Protein AF-A0A2H0V7U9-F1 (afdb_monomer_lite)

pLDDT: mean 84.51, std 14.25, range [34.72, 98.06]

Organism: NCBI:txid1974565

Foldseek 3Di:
DDDVVPQDPPAQKAKAKFQQFDPLRLVLLDVVQPPPWAWAWLQLLLQQLLLDDCVAQSFAFKAFFLKKKKWAAEPVRFTKIKTDTCWFQSVDPVSQCQQCVVCVPDPVNQQQAGKDFPVSVHCSVVCVGHDIDMGGLCLQCVPDVQQAAFDFAFLVVVVSHVVVCRRNDDCVNSSRVVQQVVQQVVCVVVVHDNPDRAGAETHHEDPNNQSSDVVSVVVVCVVPVGIMGMFTKMKGHFDKDWDFDPDPDDDDDTDTDITGYMYIYTDGRHRTHMIMRGNDPHNSHYHHFFDDQLVLCLVPVVLQKDFFVVFAFWDLDAEFEWDDRPPFIATFDDDDDWFDTPNWGWWTWPDKDWDPDFWDKDKAFPPDPLVGDTDDVVSVVVVADPQFRYKYWPDWDSPDDPPDHDGIIIIIIITIRTITGGRIIGHTPNRCSNDSSSSSVSRD

Secondary structure (DSSP, 8-state):
--SGGGS-TT-SEEEEEETT-HHHHHHHHHHHH-TT-EE--HHHHHHHHHHS-TTSHHHHS-EEEEEEEEEEE-TTS-EEEEEEES-STTSSHHHHHHHHHHHHH-TT-----EEEEHHHHHHHHTTTTS--EEEEHHHHHTT-TTTTEEEEEEHHHHTT-HHHHHHH-TTHHHHHHHHHHHHHHHHHHTT--TTSPPEEEEEEPPTT-TTSSHHHHHHHHHH-TTEEEEEEEEE---EEEEEE---SS-TT---EEEEEEEEEEEPP--S-EEEEEE-SSS-S--B--S--HHHHHHHHHHHHEEE-TT--S----S-EEEEEETTEEEEEPPP-SSB-----EEEEEEEEEEPTT--EEEEEE--S-TTS--B-HHHHHHHS-TT--EEEEEEEE---BTTB--SEEEEEEEEEEEEE--SEEEPPHHHHTT-HHHHHTT--

Sequence (444 aa):
MGRAEQMDNRLGAMAFYNPNGFVPAFNHAKAFAGDGGHVGTMLDVVDARLATEPSMAPWQQYYTTMSAEYVGISRSGEAIVIVAHGIGPMATLDGVLKAYSFQFKDKSRNRHGGRITKNEFLRLESGYYGDVTIIPLAEIWARRPYQFSGHPITRVELGNEPLWQARLGPRWKELCRKQEAMADKWSMNEGKEPYFLPCVISMDCTTNCSYASSRMFIHHLSQAPDTAIGHLLSTGSLGVNHHQYWGQDYENDMEFRSSLTLDVNCHDWCDGTRMIGVRAEQVEDIHPGLPDHNDLVKRHLKKLLIQNPGGTTNTRIGFHHLIQVGDRLFSDYPKKGDSMDSHEPKFLVTSAMELPGGPKILTTEITGYYGLFTYPVSEVRRMAPPDANAYMIDNPNFELVDEGSPKNHTAEVTFFRVEIDTSMRVMKRAEVYRDFDLMMALVD

Radius of gyration: 25.46 Å; chains: 1; bounding box: 60×50×67 Å

Structure (mmCIF, N/CA/C/O backbone):
data_AF-A0A2H0V7U9-F1
#
_entry.id   AF-A0A2H0V7U9-F1
#
loop_
_atom_site.group_PDB
_atom_site.id
_atom_site.type_symbol
_atom_site.label_atom_id
_atom_site.label_alt_id
_atom_site.label_comp_id
_atom_site.label_asym_id
_atom_site.label_entity_id
_atom_site.label_seq_id
_atom_site.pdbx_PDB_ins_code
_atom_site.Cartn_x
_atom_site.Cartn_y
_atom_site.Cartn_z
_atom_site.occupancy
_atom_site.B_iso_or_equiv
_atom_site.auth_seq_id
_atom_site.auth_comp_id
_atom_site.auth_asym_id
_atom_site.auth_atom_id
_atom_site.pdbx_PDB_model_num
ATOM 1 N N . MET A 1 1 ? -16.507 -21.848 -14.035 1.00 39.78 1 MET A N 1
ATOM 2 C CA . MET A 1 1 ? -16.260 -22.598 -12.783 1.00 39.78 1 MET A CA 1
ATOM 3 C C . MET A 1 1 ? -15.107 -23.577 -12.981 1.00 39.78 1 MET A C 1
ATOM 5 O O . MET A 1 1 ? -15.291 -24.774 -12.871 1.00 39.78 1 MET A O 1
ATOM 9 N N . GLY A 1 2 ? -13.918 -23.109 -13.363 1.00 42.00 2 GLY A N 1
ATOM 10 C CA . GLY A 1 2 ? -12.813 -24.024 -13.652 1.00 42.00 2 GLY A CA 1
ATOM 11 C C . GLY A 1 2 ? -11.501 -23.278 -13.842 1.00 42.00 2 GLY A C 1
ATOM 12 O O . GLY A 1 2 ? -11.482 -22.277 -14.548 1.00 42.00 2 GLY A O 1
ATOM 13 N N . ARG A 1 3 ? -10.449 -23.811 -13.207 1.00 34.72 3 ARG A N 1
ATOM 14 C CA . ARG A 1 3 ? -9.051 -23.345 -13.048 1.00 34.72 3 ARG A CA 1
ATOM 15 C C . ARG A 1 3 ? -8.698 -22.435 -11.867 1.00 34.72 3 ARG A C 1
ATOM 17 O O . ARG A 1 3 ? -7.585 -22.590 -11.384 1.00 34.72 3 ARG A O 1
ATOM 24 N N . ALA A 1 4 ? -9.599 -21.612 -11.330 1.00 40.44 4 ALA A N 1
ATOM 25 C CA . ALA A 1 4 ? -9.300 -20.841 -10.109 1.00 40.44 4 ALA A CA 1
ATOM 26 C C . ALA A 1 4 ? -9.372 -21.682 -8.810 1.00 40.44 4 ALA A C 1
ATOM 28 O O . ALA A 1 4 ? -8.684 -21.385 -7.842 1.00 40.44 4 ALA A O 1
ATOM 29 N N . GLU A 1 5 ? -10.141 -22.778 -8.800 1.00 40.66 5 GLU A N 1
ATOM 30 C CA . GLU A 1 5 ? -10.307 -23.670 -7.632 1.00 40.66 5 GLU A CA 1
ATOM 31 C C . GLU A 1 5 ? -9.117 -24.614 -7.365 1.00 40.66 5 GLU A C 1
ATOM 33 O O . GLU A 1 5 ? -9.122 -25.340 -6.378 1.00 40.66 5 GLU A O 1
ATOM 38 N N . GLN A 1 6 ? -8.094 -24.630 -8.227 1.00 39.38 6 GLN A N 1
ATOM 39 C CA . GLN A 1 6 ? -6.923 -25.513 -8.085 1.00 39.38 6 GLN A CA 1
ATOM 40 C C . GLN A 1 6 ? -5.617 -24.765 -7.783 1.00 39.38 6 GLN A C 1
ATOM 42 O O . GLN A 1 6 ? -4.536 -25.325 -7.954 1.00 39.38 6 GLN A O 1
ATOM 47 N N . MET A 1 7 ? -5.697 -23.513 -7.324 1.00 46.44 7 MET A N 1
ATOM 48 C CA . MET A 1 7 ? -4.548 -22.850 -6.709 1.00 46.44 7 MET A CA 1
ATOM 49 C C . MET A 1 7 ? -4.503 -23.148 -5.216 1.00 46.44 7 MET A C 1
ATOM 51 O O . MET A 1 7 ? -5.492 -22.981 -4.510 1.00 46.44 7 MET A O 1
ATOM 55 N N . ASP A 1 8 ? -3.338 -23.640 -4.801 1.00 48.72 8 ASP A N 1
ATOM 56 C CA . ASP A 1 8 ? -2.975 -24.191 -3.499 1.00 48.72 8 ASP A CA 1
ATOM 57 C C . ASP A 1 8 ? -3.776 -23.598 -2.323 1.00 48.72 8 ASP A C 1
ATOM 59 O O . ASP A 1 8 ? -3.690 -22.411 -2.005 1.00 48.72 8 ASP A O 1
ATOM 63 N N . ASN A 1 9 ? -4.531 -24.459 -1.636 1.00 51.97 9 ASN A N 1
ATOM 64 C CA . ASN A 1 9 ? -5.295 -24.170 -0.415 1.00 51.97 9 ASN A CA 1
ATOM 65 C C . ASN A 1 9 ? -4.396 -23.821 0.801 1.00 51.97 9 ASN A C 1
ATOM 67 O O . ASN A 1 9 ? -4.813 -23.984 1.943 1.00 51.97 9 ASN A O 1
ATOM 71 N N . ARG A 1 10 ? -3.147 -23.384 0.584 1.00 67.00 10 ARG A N 1
ATOM 72 C CA . ARG A 1 10 ? -2.145 -23.145 1.639 1.00 67.00 10 ARG A CA 1
ATOM 73 C C . ARG A 1 10 ? -2.066 -21.702 2.120 1.00 67.00 10 ARG A C 1
ATOM 75 O O . ARG A 1 10 ? -1.626 -21.480 3.241 1.00 67.00 10 ARG A O 1
ATOM 82 N N . LEU A 1 11 ? -2.458 -20.723 1.304 1.00 84.44 11 LEU A N 1
ATOM 83 C CA . LEU A 1 11 ? -2.365 -19.315 1.696 1.00 84.44 11 LEU A CA 1
ATOM 84 C C . LEU A 1 11 ? -3.600 -18.896 2.504 1.00 84.44 11 LEU A C 1
ATOM 86 O O . LEU A 1 11 ? -4.692 -18.759 1.950 1.00 84.44 11 LEU A O 1
ATOM 90 N N . GLY A 1 12 ? -3.409 -18.670 3.807 1.00 92.56 12 GLY A N 1
ATOM 91 C CA . GLY A 1 12 ? -4.454 -18.187 4.717 1.00 92.56 12 GLY A CA 1
ATOM 92 C C . GLY A 1 12 ? -4.810 -16.709 4.517 1.00 92.56 12 GLY A C 1
ATOM 93 O O . GLY A 1 12 ? -5.975 -16.338 4.659 1.00 92.56 12 GLY A O 1
ATOM 94 N N . ALA A 1 13 ? -3.841 -15.876 4.127 1.00 96.75 13 ALA A N 1
ATOM 95 C CA . ALA A 1 13 ? -4.051 -14.476 3.765 1.00 96.75 13 ALA A CA 1
ATOM 96 C C . ALA A 1 13 ? -3.044 -14.003 2.704 1.00 96.75 13 ALA A C 1
ATOM 98 O O . ALA A 1 13 ? -1.905 -14.475 2.651 1.00 96.75 13 ALA A O 1
ATOM 99 N N . MET A 1 14 ? -3.453 -13.049 1.864 1.00 97.00 14 MET A N 1
ATOM 100 C CA . MET A 1 14 ? -2.587 -12.447 0.846 1.00 97.00 14 MET A CA 1
ATOM 101 C C . MET A 1 14 ? -2.888 -10.965 0.634 1.00 97.00 14 MET A C 1
ATOM 103 O O . MET A 1 14 ? -4.043 -10.532 0.660 1.00 97.00 14 MET A O 1
ATOM 107 N N . ALA A 1 15 ? -1.835 -10.193 0.381 1.00 97.25 15 ALA A N 1
ATOM 108 C CA . ALA A 1 15 ? -1.917 -8.786 0.051 1.00 97.25 15 ALA A CA 1
ATOM 109 C C . ALA A 1 15 ? -2.130 -8.544 -1.454 1.00 97.25 15 ALA A C 1
ATOM 111 O O . ALA A 1 15 ? -1.498 -9.154 -2.315 1.00 97.25 15 ALA A O 1
ATOM 112 N N . PHE A 1 16 ? -2.988 -7.579 -1.771 1.00 96.56 16 PHE A N 1
ATOM 113 C CA . PHE A 1 16 ? -3.371 -7.178 -3.119 1.00 96.56 16 PHE A CA 1
ATOM 114 C C . PHE A 1 16 ? -3.128 -5.689 -3.303 1.00 96.56 16 PHE A C 1
ATOM 116 O O . PHE A 1 16 ? -3.964 -4.851 -2.959 1.00 96.56 16 PHE A O 1
ATOM 123 N N . TYR A 1 17 ? -1.966 -5.363 -3.861 1.00 94.81 17 TYR A N 1
ATOM 124 C CA . TYR A 1 17 ? -1.685 -4.021 -4.352 1.00 94.81 17 TYR A CA 1
ATOM 125 C C . TYR A 1 17 ? -2.445 -3.760 -5.658 1.00 94.81 17 TYR A C 1
ATOM 127 O O . TYR A 1 17 ? -2.519 -4.639 -6.517 1.00 94.81 17 TYR A O 1
ATOM 135 N N . ASN A 1 18 ? -2.958 -2.545 -5.850 1.00 92.94 18 ASN A N 1
ATOM 136 C CA . ASN A 1 18 ? -3.417 -2.092 -7.158 1.00 92.94 18 ASN A CA 1
ATOM 137 C C . ASN A 1 18 ? -3.030 -0.627 -7.416 1.00 92.94 18 ASN A C 1
ATOM 139 O O . ASN A 1 18 ? -3.366 0.244 -6.608 1.00 92.94 18 ASN A O 1
ATOM 143 N N . PRO A 1 19 ? -2.377 -0.318 -8.556 1.00 88.31 19 PRO A N 1
ATOM 144 C CA . PRO A 1 19 ? -1.998 1.056 -8.874 1.00 88.31 19 PRO A CA 1
ATOM 145 C C . PRO A 1 19 ? -3.213 1.957 -9.121 1.00 88.31 19 PRO A C 1
ATOM 147 O O . PRO A 1 19 ? -3.111 3.153 -8.908 1.00 88.31 19 PRO A O 1
ATOM 150 N N . ASN A 1 20 ? -4.372 1.402 -9.491 1.00 88.69 20 ASN A N 1
ATOM 151 C CA . ASN A 1 20 ? -5.599 2.172 -9.734 1.00 88.69 20 ASN A CA 1
ATOM 152 C C . ASN A 1 20 ? -6.459 2.355 -8.462 1.00 88.69 20 ASN A C 1
ATOM 154 O O . ASN A 1 20 ? -7.660 2.620 -8.551 1.00 88.69 20 ASN A O 1
ATOM 158 N N . GLY A 1 21 ? -5.865 2.156 -7.282 1.00 90.62 21 GLY A N 1
ATOM 159 C CA . GLY A 1 21 ? -6.462 2.499 -5.994 1.00 90.62 21 GLY A CA 1
ATOM 160 C C . GLY A 1 21 ? -7.387 1.432 -5.397 1.00 90.62 21 GLY A C 1
ATOM 161 O O . GLY A 1 21 ? -7.289 0.237 -5.688 1.00 90.62 21 GLY A O 1
ATOM 162 N N . PHE A 1 22 ? -8.282 1.890 -4.519 1.00 92.31 22 PHE A N 1
ATOM 163 C CA . PHE A 1 22 ? -9.006 1.051 -3.562 1.00 92.31 22 PHE A CA 1
ATOM 164 C C . PHE A 1 22 ? -9.929 0.009 -4.197 1.00 92.31 22 PHE A C 1
ATOM 166 O O . PHE A 1 22 ? -9.872 -1.161 -3.835 1.00 92.31 22 PHE A O 1
ATOM 173 N N . VAL A 1 23 ? -10.787 0.410 -5.141 1.00 93.94 23 VAL A N 1
ATOM 174 C CA . VAL A 1 23 ? -11.844 -0.461 -5.692 1.00 93.94 23 VAL A CA 1
ATOM 175 C C . VAL A 1 23 ? -11.294 -1.757 -6.303 1.00 93.94 23 VAL A C 1
ATOM 177 O O . VAL A 1 23 ? -11.749 -2.832 -5.909 1.00 93.94 23 VAL A O 1
ATOM 180 N N . PRO A 1 24 ? -10.325 -1.719 -7.239 1.00 94.44 24 PRO A N 1
ATOM 181 C CA . PRO A 1 24 ? -9.784 -2.953 -7.798 1.00 94.44 24 PRO A CA 1
ATOM 182 C C . PRO A 1 24 ? -8.985 -3.766 -6.766 1.00 94.44 24 PRO A C 1
ATOM 184 O O . PRO A 1 24 ? -9.092 -4.991 -6.768 1.00 94.44 24 PRO A O 1
ATOM 187 N N . ALA A 1 25 ? -8.263 -3.123 -5.838 1.00 95.69 25 ALA A N 1
ATOM 188 C CA . ALA A 1 25 ? -7.575 -3.824 -4.748 1.00 95.69 25 ALA A CA 1
ATOM 189 C C . ALA A 1 25 ? -8.560 -4.571 -3.827 1.00 95.69 25 ALA A C 1
ATOM 191 O O . ALA A 1 25 ? -8.344 -5.739 -3.506 1.00 95.69 25 ALA A O 1
ATOM 192 N N . PHE A 1 26 ? -9.675 -3.930 -3.458 1.00 97.00 26 PHE A N 1
ATOM 193 C CA . PHE A 1 26 ? -10.750 -4.529 -2.666 1.00 97.00 26 PHE A CA 1
ATOM 194 C C . PHE A 1 26 ? -11.373 -5.723 -3.390 1.00 97.00 26 PHE A C 1
ATOM 196 O O . PHE A 1 26 ? -11.563 -6.777 -2.790 1.00 97.00 26 PHE A O 1
ATOM 203 N N . ASN A 1 27 ? -11.674 -5.579 -4.684 1.00 97.25 27 ASN A N 1
ATOM 204 C CA . ASN A 1 27 ? -12.283 -6.656 -5.463 1.00 97.25 27 ASN A CA 1
ATOM 205 C C . ASN A 1 27 ? -11.368 -7.880 -5.555 1.00 97.25 27 ASN A C 1
ATOM 207 O O . ASN A 1 27 ? -11.855 -8.998 -5.418 1.00 97.25 27 ASN A O 1
ATOM 211 N N . HIS A 1 28 ? -10.058 -7.685 -5.726 1.00 96.94 28 HIS A N 1
ATOM 212 C CA . HIS A 1 28 ? -9.096 -8.789 -5.720 1.00 96.94 28 HIS A CA 1
ATOM 213 C C . HIS A 1 28 ? -8.986 -9.449 -4.343 1.00 96.94 28 HIS A C 1
ATOM 215 O O . HIS A 1 28 ? -9.072 -10.671 -4.245 1.00 96.94 28 HIS A O 1
ATOM 221 N N . ALA A 1 29 ? -8.876 -8.652 -3.277 1.00 97.75 29 ALA A N 1
ATOM 222 C CA . ALA A 1 29 ? -8.855 -9.162 -1.910 1.00 97.75 29 ALA A CA 1
ATOM 223 C C . ALA A 1 29 ? -10.116 -9.976 -1.582 1.00 97.75 29 ALA A C 1
ATOM 225 O O . ALA A 1 29 ? -10.020 -11.073 -1.039 1.00 97.75 29 ALA A O 1
ATOM 226 N N . LYS A 1 30 ? -11.293 -9.479 -1.975 1.00 97.19 30 LYS A N 1
ATOM 227 C CA . LYS A 1 30 ? -12.572 -10.173 -1.792 1.00 97.19 30 LYS A CA 1
ATOM 228 C C . LYS A 1 30 ? -12.668 -11.450 -2.630 1.00 97.19 30 LYS A C 1
ATOM 230 O O . LYS A 1 30 ? -13.119 -12.468 -2.119 1.00 97.19 30 LYS A O 1
ATOM 235 N N . ALA A 1 31 ? -12.245 -11.408 -3.895 1.00 96.25 31 ALA A N 1
ATOM 236 C CA . ALA A 1 31 ? -12.232 -12.586 -4.762 1.00 96.25 31 ALA A CA 1
ATOM 237 C C . ALA A 1 31 ? -11.314 -13.685 -4.208 1.00 96.25 31 ALA A C 1
ATOM 239 O O . ALA A 1 31 ? -11.661 -14.861 -4.256 1.00 96.25 31 ALA A O 1
ATOM 240 N N . PHE A 1 32 ? -10.171 -13.301 -3.635 1.00 95.88 32 PHE A N 1
ATOM 241 C CA . PHE A 1 32 ? -9.283 -14.236 -2.957 1.00 95.88 32 PHE A CA 1
ATOM 242 C C . PHE A 1 32 ? -9.881 -14.792 -1.672 1.00 95.88 32 PHE A C 1
ATOM 244 O O . PHE A 1 32 ? -9.815 -16.003 -1.482 1.00 95.88 32 PHE A O 1
ATOM 251 N N . ALA A 1 33 ? -10.450 -13.936 -0.819 1.00 95.75 33 ALA A N 1
ATOM 252 C CA . ALA A 1 33 ? -11.057 -14.333 0.450 1.00 95.75 33 ALA A CA 1
ATOM 253 C C . ALA A 1 33 ? -12.150 -15.400 0.262 1.00 95.75 33 ALA A C 1
ATOM 255 O O . ALA A 1 33 ? -12.232 -16.336 1.051 1.00 95.75 33 ALA A O 1
ATOM 256 N N . GLY A 1 34 ? -12.924 -15.305 -0.826 1.00 93.12 34 GLY A N 1
ATOM 257 C CA . GLY A 1 34 ? -13.943 -16.293 -1.173 1.00 93.12 34 GLY A CA 1
ATOM 258 C C . GLY A 1 34 ? -15.114 -16.327 -0.188 1.00 93.12 34 GLY A C 1
ATOM 259 O O . GLY A 1 34 ? -15.307 -15.415 0.620 1.00 93.12 34 GLY A O 1
ATOM 260 N N . ASP A 1 35 ? -15.918 -17.384 -0.278 1.00 89.56 35 ASP A N 1
ATOM 261 C CA . ASP A 1 35 ? -17.066 -17.585 0.604 1.00 89.56 35 ASP A CA 1
ATOM 262 C C . ASP A 1 35 ? -16.589 -18.018 1.998 1.00 89.56 35 ASP A C 1
ATOM 264 O O . ASP A 1 35 ? -15.918 -19.036 2.147 1.00 89.56 35 ASP A O 1
ATOM 268 N N . GLY A 1 36 ? -16.937 -17.240 3.025 1.00 87.69 36 GLY A N 1
ATOM 269 C CA . GLY A 1 36 ? -16.531 -17.482 4.416 1.00 87.69 36 GLY A CA 1
ATOM 270 C C . GLY A 1 36 ? -15.275 -16.725 4.859 1.00 87.69 36 GLY A C 1
ATOM 271 O O . GLY A 1 36 ? -15.031 -16.641 6.058 1.00 87.69 36 GLY A O 1
ATOM 272 N N . GLY A 1 37 ? -14.529 -16.129 3.925 1.00 94.75 37 GLY A N 1
ATOM 273 C CA . GLY A 1 37 ? -13.433 -15.211 4.229 1.00 94.75 37 GLY A CA 1
ATOM 274 C C . GLY A 1 37 ? -13.876 -13.748 4.357 1.00 94.75 37 GLY A C 1
ATOM 275 O O . GLY A 1 37 ? -15.051 -13.399 4.196 1.00 94.75 37 GLY A O 1
ATOM 276 N N . HIS A 1 38 ? -12.911 -12.857 4.588 1.00 96.56 38 HIS A N 1
ATOM 277 C CA . HIS A 1 38 ? -13.127 -11.408 4.669 1.00 96.56 38 HIS A CA 1
ATOM 278 C C . HIS A 1 38 ? -11.983 -10.602 4.049 1.00 96.56 38 HIS A C 1
ATOM 280 O O . HIS A 1 38 ? -10.894 -11.100 3.765 1.00 96.56 38 HIS A O 1
ATOM 286 N N . VAL A 1 39 ? -12.240 -9.314 3.818 1.00 97.81 39 VAL A N 1
ATOM 287 C CA . VAL A 1 39 ? -11.183 -8.350 3.490 1.00 97.81 39 VAL A CA 1
ATOM 288 C C . VAL A 1 39 ? -10.576 -7.857 4.803 1.00 97.81 39 VAL A C 1
ATOM 290 O O . VAL A 1 39 ? -11.304 -7.416 5.691 1.00 97.81 39 VAL A O 1
ATOM 293 N N . GLY A 1 40 ? -9.253 -7.945 4.918 1.00 97.38 40 GLY A N 1
ATOM 294 C CA . GLY A 1 40 ? -8.523 -7.814 6.174 1.00 97.38 40 GLY A CA 1
ATOM 295 C C . GLY A 1 40 ? -8.696 -6.471 6.884 1.00 97.38 40 GLY A C 1
ATOM 296 O O . GLY A 1 40 ? -8.845 -5.401 6.284 1.00 97.38 40 GLY A O 1
ATOM 297 N N . THR A 1 41 ? -8.645 -6.549 8.203 1.00 97.81 41 THR A N 1
ATOM 298 C CA . THR A 1 41 ? -8.751 -5.479 9.190 1.00 97.81 41 THR A CA 1
ATOM 299 C C . THR A 1 41 ? -7.382 -5.195 9.819 1.00 97.81 41 THR A C 1
ATOM 301 O O . THR A 1 41 ? -6.402 -5.891 9.563 1.00 97.81 41 THR A O 1
ATOM 304 N N . MET A 1 42 ? -7.291 -4.167 10.666 1.00 97.25 42 MET A N 1
ATOM 305 C CA . MET A 1 42 ? -6.086 -3.915 11.455 1.00 97.25 42 MET A CA 1
ATOM 306 C C . MET A 1 42 ? -5.772 -5.082 12.397 1.00 97.25 42 MET A C 1
ATOM 308 O O . MET A 1 42 ? -4.602 -5.354 12.641 1.00 97.25 42 MET A O 1
ATOM 312 N N . LEU A 1 43 ? -6.792 -5.800 12.879 1.00 97.44 43 LEU A N 1
ATOM 313 C CA . LEU A 1 43 ? -6.599 -6.952 13.759 1.00 97.44 43 LEU A CA 1
ATOM 314 C C . LEU A 1 43 ? -5.858 -8.079 13.035 1.00 97.44 43 LEU A C 1
ATOM 316 O O . LEU A 1 43 ? -4.881 -8.594 13.567 1.00 97.44 43 LEU A O 1
ATOM 320 N N . ASP A 1 44 ? -6.228 -8.357 11.782 1.00 98.06 44 ASP A N 1
ATOM 321 C CA . ASP A 1 44 ? -5.541 -9.345 10.940 1.00 98.06 44 ASP A CA 1
ATOM 322 C C . ASP A 1 44 ? -4.057 -8.988 10.735 1.00 98.06 44 ASP A C 1
ATOM 324 O O . ASP A 1 44 ? -3.182 -9.850 10.791 1.00 98.06 44 ASP A O 1
ATOM 328 N N . VAL A 1 45 ? -3.749 -7.698 10.540 1.00 97.50 45 VAL A N 1
ATOM 329 C CA . VAL A 1 45 ? -2.360 -7.223 10.398 1.00 97.50 45 VAL A CA 1
ATOM 330 C C . VAL A 1 45 ? -1.586 -7.361 11.709 1.00 97.50 45 VAL A C 1
ATOM 332 O O . VAL A 1 45 ? -0.421 -7.760 11.698 1.00 97.50 45 VAL A O 1
ATOM 335 N N . VAL A 1 46 ? -2.214 -7.028 12.839 1.00 97.19 46 VAL A N 1
ATOM 336 C CA . VAL A 1 46 ? -1.619 -7.159 14.177 1.00 97.19 46 VAL A CA 1
ATOM 337 C C . VAL A 1 46 ? -1.305 -8.624 14.474 1.00 97.19 46 VAL A C 1
ATOM 339 O O . VAL A 1 46 ? -0.195 -8.920 14.920 1.00 97.19 46 VAL A O 1
ATOM 342 N N . ASP A 1 47 ? -2.231 -9.536 14.178 1.00 97.38 47 ASP A N 1
ATOM 343 C CA . ASP A 1 47 ? -2.042 -10.973 14.375 1.00 97.38 47 ASP A CA 1
ATOM 344 C C . ASP A 1 47 ? -0.906 -11.521 13.501 1.00 97.38 47 ASP A C 1
ATOM 346 O O . ASP A 1 47 ? 0.021 -12.141 14.032 1.00 97.38 47 ASP A O 1
ATOM 350 N N . ALA A 1 48 ? -0.888 -11.181 12.207 1.00 97.44 48 ALA A N 1
ATOM 351 C CA . ALA A 1 48 ? 0.181 -11.576 11.288 1.00 97.44 48 ALA A CA 1
ATOM 352 C C . ALA A 1 48 ? 1.555 -11.064 11.745 1.00 97.44 48 ALA A C 1
ATOM 354 O O . ALA A 1 48 ? 2.543 -11.798 11.756 1.00 97.44 48 ALA A O 1
ATOM 355 N N . ARG A 1 49 ? 1.641 -9.800 12.175 1.00 97.06 49 ARG A N 1
ATOM 356 C CA . ARG A 1 49 ? 2.878 -9.212 12.713 1.00 97.06 49 ARG A CA 1
ATOM 357 C C . ARG A 1 49 ? 3.344 -9.940 13.968 1.00 97.06 49 ARG A C 1
ATOM 359 O O . ARG A 1 49 ? 4.532 -10.236 14.126 1.00 97.06 49 ARG A O 1
ATOM 366 N N . LEU A 1 50 ? 2.425 -10.266 14.871 1.00 97.19 50 LEU A N 1
ATOM 367 C CA . LEU A 1 50 ? 2.748 -11.004 16.089 1.00 97.19 50 LEU A CA 1
ATOM 368 C C . LEU A 1 50 ? 3.252 -12.421 15.801 1.00 97.19 50 LEU A C 1
ATOM 370 O O . LEU A 1 50 ? 4.173 -12.865 16.491 1.00 97.19 50 LEU A O 1
ATOM 374 N N . ALA A 1 51 ? 2.743 -13.071 14.758 1.00 96.62 51 ALA A N 1
ATOM 375 C CA . ALA A 1 51 ? 3.129 -14.423 14.360 1.00 96.62 51 ALA A CA 1
ATOM 376 C C . ALA A 1 51 ? 4.411 -14.512 13.500 1.00 96.62 51 ALA A C 1
ATOM 378 O O . ALA A 1 51 ? 5.031 -15.570 13.454 1.00 96.62 51 ALA A O 1
ATOM 379 N N . THR A 1 52 ? 4.863 -13.415 12.879 1.00 96.50 52 THR A N 1
ATOM 380 C CA . THR A 1 52 ? 5.973 -13.433 11.897 1.00 96.50 52 THR A CA 1
ATOM 381 C C . THR A 1 52 ? 7.223 -12.664 12.315 1.00 96.50 52 THR A C 1
ATOM 383 O O . THR A 1 52 ? 7.195 -11.814 13.208 1.00 96.50 52 THR A O 1
ATOM 386 N N . GLU A 1 53 ? 8.342 -12.945 11.648 1.00 94.06 53 GLU A N 1
ATOM 387 C CA . GLU A 1 53 ? 9.608 -12.239 11.851 1.00 94.06 53 GLU A CA 1
ATOM 388 C C . GLU A 1 53 ? 9.637 -10.870 11.144 1.00 94.06 53 GLU A C 1
ATOM 390 O O . GLU A 1 53 ? 8.982 -10.694 10.115 1.00 94.06 53 GLU A O 1
ATOM 395 N N . PRO A 1 54 ? 10.441 -9.899 11.621 1.00 90.19 54 PRO A N 1
ATOM 396 C CA . PRO A 1 54 ? 10.447 -8.530 11.094 1.00 90.19 54 PRO A CA 1
ATOM 397 C C . PRO A 1 54 ? 10.834 -8.415 9.618 1.00 90.19 54 PRO A C 1
ATOM 399 O O . PRO A 1 54 ? 10.483 -7.436 8.971 1.00 90.19 54 PRO A O 1
ATOM 402 N N . SER A 1 55 ? 11.562 -9.389 9.070 1.00 91.44 55 SER A N 1
ATOM 403 C CA . SER A 1 55 ? 11.932 -9.443 7.650 1.00 91.44 55 SER A CA 1
ATOM 404 C C . SER A 1 55 ? 10.791 -9.905 6.735 1.00 91.44 55 SER A C 1
ATOM 406 O O . SER A 1 55 ? 10.940 -9.865 5.515 1.00 91.44 55 SER A O 1
ATOM 408 N N . MET A 1 56 ? 9.665 -10.353 7.296 1.00 95.44 56 MET A N 1
ATOM 409 C CA . MET A 1 56 ? 8.533 -10.883 6.539 1.00 95.44 56 MET A CA 1
ATOM 410 C C . MET A 1 56 ? 7.552 -9.787 6.110 1.00 95.44 56 MET A C 1
ATOM 412 O O . MET A 1 56 ? 7.517 -8.679 6.653 1.00 95.44 56 MET A O 1
ATOM 416 N N . ALA A 1 57 ? 6.715 -10.111 5.126 1.00 95.31 57 ALA A N 1
ATOM 417 C CA . ALA A 1 57 ? 5.789 -9.176 4.495 1.00 95.31 57 ALA A CA 1
ATOM 418 C C . ALA A 1 57 ? 4.845 -8.424 5.460 1.00 95.31 57 ALA A C 1
ATOM 420 O O . ALA A 1 57 ? 4.651 -7.223 5.239 1.00 95.31 57 ALA A O 1
ATOM 421 N N . PRO A 1 58 ? 4.302 -9.018 6.548 1.00 96.44 58 PRO A N 1
ATOM 422 C CA . PRO A 1 58 ? 3.474 -8.278 7.511 1.00 96.44 58 PRO A CA 1
ATOM 423 C C . PRO A 1 58 ? 4.168 -7.049 8.118 1.00 96.44 58 PRO A C 1
ATOM 425 O O . PRO A 1 58 ? 3.513 -6.066 8.473 1.00 96.44 58 PRO A O 1
ATOM 428 N N . TRP A 1 59 ? 5.497 -7.087 8.209 1.00 95.75 59 TRP A N 1
ATOM 429 C CA . TRP A 1 59 ? 6.326 -5.992 8.703 1.00 95.75 59 TRP A CA 1
ATOM 430 C C . TRP A 1 59 ? 6.876 -5.119 7.577 1.00 95.75 59 TRP A C 1
ATOM 432 O O . TRP A 1 59 ? 6.957 -3.909 7.736 1.00 95.75 59 TRP A O 1
ATOM 442 N N . GLN A 1 60 ? 7.225 -5.700 6.429 1.00 94.56 60 GLN A N 1
ATOM 443 C CA . GLN A 1 60 ? 7.910 -4.995 5.337 1.00 94.56 60 GLN A CA 1
ATOM 444 C C . GLN A 1 60 ? 6.977 -4.241 4.375 1.00 94.56 60 GLN A C 1
ATOM 446 O O . GLN A 1 60 ? 7.449 -3.534 3.487 1.00 94.56 60 GLN A O 1
ATOM 451 N N . GLN A 1 61 ? 5.656 -4.369 4.520 1.00 94.38 61 GLN A N 1
ATOM 452 C CA . GLN A 1 61 ? 4.684 -3.712 3.643 1.00 94.38 61 GLN A CA 1
ATOM 453 C C . GLN A 1 61 ? 3.689 -2.841 4.413 1.00 94.38 61 GLN A C 1
ATOM 455 O O . GLN A 1 61 ? 3.390 -3.079 5.582 1.00 94.38 61 GLN A O 1
ATOM 460 N N . TYR A 1 62 ? 3.148 -1.843 3.710 1.00 94.25 62 TYR A N 1
ATOM 461 C CA . TYR A 1 62 ? 1.985 -1.084 4.162 1.00 94.25 62 TYR A CA 1
ATOM 462 C C . TYR A 1 62 ? 0.679 -1.783 3.773 1.00 94.25 62 TYR A C 1
ATOM 464 O O . TYR A 1 62 ? 0.609 -2.437 2.728 1.00 94.25 62 TYR A O 1
ATOM 472 N N . TYR A 1 63 ? -0.377 -1.556 4.549 1.00 95.69 63 TYR A N 1
ATOM 473 C CA . TYR A 1 63 ? -1.707 -2.113 4.330 1.00 95.69 63 TYR A CA 1
ATOM 474 C C . TYR A 1 63 ? -2.789 -1.061 4.542 1.00 95.69 63 TYR A C 1
ATOM 476 O O . TYR A 1 63 ? -2.769 -0.317 5.522 1.00 95.69 63 TYR A O 1
ATOM 484 N N . THR A 1 64 ? -3.767 -1.047 3.645 1.00 95.06 64 THR A N 1
ATOM 485 C CA . THR A 1 64 ? -5.068 -0.414 3.858 1.00 95.06 64 THR A CA 1
ATOM 486 C C . THR A 1 64 ? -6.027 -1.477 4.369 1.00 95.06 64 THR A C 1
ATOM 488 O O . THR A 1 64 ? -6.110 -2.572 3.813 1.00 95.06 64 THR A O 1
ATOM 491 N N . THR A 1 65 ? -6.734 -1.167 5.452 1.00 96.50 65 THR A N 1
ATOM 492 C CA . THR A 1 65 ? -7.545 -2.145 6.181 1.00 96.50 65 THR A CA 1
ATOM 493 C C . THR A 1 65 ? -9.023 -1.778 6.150 1.00 96.50 65 THR A C 1
ATOM 495 O O . THR A 1 65 ? -9.388 -0.616 5.970 1.00 96.50 65 THR A O 1
ATOM 498 N N . MET A 1 66 ? -9.882 -2.764 6.401 1.00 97.06 66 MET A N 1
ATOM 499 C CA . MET A 1 66 ? -11.314 -2.568 6.654 1.00 97.06 66 MET A CA 1
ATOM 500 C C . MET A 1 66 ? -11.616 -2.196 8.113 1.00 97.06 66 MET A C 1
ATOM 502 O O . MET A 1 66 ? -12.749 -2.316 8.577 1.00 97.06 66 MET A O 1
ATOM 506 N N . SER A 1 67 ? -10.609 -1.755 8.873 1.00 97.50 67 SER A N 1
ATOM 507 C CA . SER A 1 67 ? -10.846 -1.023 10.117 1.00 97.50 67 SER A CA 1
ATOM 508 C C . SER A 1 67 ? -11.083 0.443 9.810 1.00 97.50 67 SER A C 1
ATOM 510 O O . SER A 1 67 ? -10.461 1.000 8.908 1.00 97.50 67 SER A O 1
ATOM 512 N N . ALA A 1 68 ? -11.988 1.060 10.552 1.00 95.31 68 ALA A N 1
ATOM 513 C CA . ALA A 1 68 ? -12.390 2.433 10.344 1.00 95.31 68 ALA A CA 1
ATOM 514 C C . ALA A 1 68 ? -12.496 3.171 11.672 1.00 95.31 68 ALA A C 1
ATOM 516 O O . ALA A 1 68 ? -12.823 2.581 12.704 1.00 95.31 68 ALA A O 1
ATOM 517 N N . GLU A 1 69 ? -12.273 4.475 11.622 1.00 93.94 69 GLU A N 1
ATOM 518 C CA . GLU A 1 69 ? -12.646 5.377 12.696 1.00 93.94 69 GLU A CA 1
ATOM 519 C C . GLU A 1 69 ? -13.681 6.391 12.227 1.00 93.94 69 GLU A C 1
ATOM 521 O O . GLU A 1 69 ? -13.681 6.837 11.076 1.00 93.94 69 GLU A O 1
ATOM 526 N N . TYR A 1 70 ? -14.577 6.742 13.141 1.00 93.31 70 TYR A N 1
ATOM 527 C CA . TYR A 1 70 ? -15.682 7.648 12.901 1.00 93.31 70 TYR A CA 1
ATOM 528 C C . TYR A 1 70 ? -15.677 8.743 13.953 1.00 93.31 70 TYR A C 1
ATOM 530 O O . TYR A 1 70 ? -15.553 8.451 15.140 1.00 93.31 70 TYR A O 1
ATOM 538 N N . VAL A 1 71 ? -15.856 9.993 13.539 1.00 91.00 71 VAL A N 1
ATOM 539 C CA . VAL A 1 71 ? -15.843 11.144 14.448 1.00 91.00 71 VAL A CA 1
ATOM 540 C C . VAL A 1 71 ? -17.127 11.941 14.296 1.00 91.00 71 VAL A C 1
ATOM 542 O O . VAL A 1 71 ? -17.501 12.333 13.188 1.00 91.00 71 VAL A O 1
ATOM 545 N N . GLY A 1 72 ? -17.801 12.196 15.412 1.00 91.00 72 GLY A N 1
ATOM 546 C CA . GLY A 1 72 ? -19.105 12.846 15.424 1.00 91.00 72 GLY A CA 1
ATOM 547 C C . GLY A 1 72 ? -19.566 13.220 16.828 1.00 91.00 72 GLY A C 1
ATOM 548 O O . GLY A 1 72 ? -18.819 13.100 17.798 1.00 91.00 72 GLY A O 1
ATOM 549 N N . ILE A 1 73 ? -20.807 13.698 16.913 1.00 90.88 73 ILE A N 1
ATOM 550 C CA . ILE A 1 73 ? -21.460 14.058 18.173 1.00 90.88 73 ILE A CA 1
ATOM 551 C C . ILE A 1 73 ? -22.291 12.872 18.668 1.00 90.88 73 ILE A C 1
ATOM 553 O O . ILE A 1 73 ? -23.151 12.371 17.940 1.00 90.88 73 ILE A O 1
ATOM 557 N N . SER A 1 74 ? -22.019 12.445 19.897 1.00 92.69 74 SER A N 1
ATOM 558 C CA . SER A 1 74 ? -22.705 11.366 20.605 1.00 92.69 74 SER A CA 1
ATOM 559 C C . SER A 1 74 ? -24.166 11.709 20.905 1.00 92.69 74 SER A C 1
ATOM 561 O O . SER A 1 74 ? -24.609 12.861 20.792 1.00 92.69 74 SER A O 1
ATOM 563 N N . ARG A 1 75 ? -24.924 10.723 21.395 1.00 91.56 75 ARG A N 1
ATOM 564 C CA . ARG A 1 75 ? -26.276 10.961 21.924 1.00 91.56 75 ARG A CA 1
ATOM 565 C C . ARG A 1 75 ? -26.286 11.918 23.122 1.00 91.56 75 ARG A C 1
ATOM 567 O O . ARG A 1 75 ? -27.270 12.634 23.297 1.00 91.56 75 ARG A O 1
ATOM 574 N N . SER A 1 76 ? -25.216 11.943 23.923 1.00 90.50 76 SER A N 1
ATOM 575 C CA . SER A 1 76 ? -25.052 12.874 25.052 1.00 90.50 76 SER A CA 1
ATOM 576 C C . SER A 1 76 ? -24.690 14.302 24.623 1.00 90.50 76 SER A C 1
ATOM 578 O O . SER A 1 76 ? -24.732 15.206 25.453 1.00 90.50 76 SER A O 1
ATOM 580 N N . GLY A 1 77 ? -24.382 14.530 23.340 1.00 89.12 77 GLY A N 1
ATOM 581 C CA . GLY A 1 77 ? -23.961 15.835 22.821 1.00 89.12 77 GLY A CA 1
ATOM 582 C C . GLY A 1 77 ? -22.448 16.069 22.867 1.00 89.12 77 GLY A C 1
ATOM 583 O O . GLY A 1 77 ? -21.992 17.165 22.545 1.00 89.12 77 GLY A O 1
ATOM 584 N N . GLU A 1 78 ? -21.664 15.057 23.230 1.00 89.75 78 GLU A N 1
ATOM 585 C CA . GLU A 1 78 ? -20.205 15.130 23.317 1.00 89.75 78 GLU A CA 1
ATOM 586 C C . GLU A 1 78 ? -19.546 14.707 22.001 1.00 89.75 78 GLU A C 1
ATOM 588 O O . GLU A 1 78 ? -20.035 13.831 21.290 1.00 89.75 78 GLU A O 1
ATOM 593 N N . ALA A 1 79 ? -18.407 15.311 21.663 1.00 89.50 79 ALA A N 1
ATOM 594 C CA . ALA A 1 79 ? -17.618 14.866 20.520 1.00 89.50 79 ALA A CA 1
ATOM 595 C C . ALA A 1 79 ? -16.839 13.592 20.880 1.00 89.50 79 ALA A C 1
ATOM 597 O O . ALA A 1 79 ? -16.047 13.592 21.827 1.00 89.50 79 ALA A O 1
ATOM 598 N N . ILE A 1 80 ? -17.034 12.527 20.103 1.00 92.62 80 ILE A N 1
ATOM 599 C CA . ILE A 1 80 ? -16.400 11.221 20.319 1.00 92.62 80 ILE A CA 1
ATOM 600 C C . ILE A 1 80 ? -15.769 10.694 19.026 1.00 92.62 80 ILE A C 1
ATOM 602 O O . ILE A 1 80 ? -16.187 11.047 17.918 1.00 92.62 80 ILE A O 1
ATOM 606 N N . VAL A 1 81 ? -14.780 9.819 19.189 1.00 93.00 81 VAL A N 1
ATOM 607 C CA . VAL A 1 81 ? -14.231 8.954 18.142 1.00 93.00 81 VAL A CA 1
ATOM 608 C C . VAL A 1 81 ? -14.678 7.524 18.418 1.00 93.00 81 VAL A C 1
ATOM 610 O O . VAL A 1 81 ? -14.586 7.054 19.550 1.00 93.00 81 VAL A O 1
ATOM 613 N N . ILE A 1 82 ? -15.144 6.830 17.386 1.00 96.81 82 ILE A N 1
ATOM 614 C CA . ILE A 1 82 ? -15.513 5.416 17.431 1.00 96.81 82 ILE A CA 1
ATOM 615 C C . ILE A 1 82 ? -14.576 4.652 16.502 1.00 96.81 82 ILE A C 1
ATOM 617 O O . ILE A 1 82 ? -14.540 4.948 15.311 1.00 96.81 82 ILE A O 1
ATOM 621 N N . VAL A 1 83 ? -13.854 3.663 17.021 1.00 97.38 83 VAL A N 1
ATOM 622 C CA . VAL A 1 83 ? -13.023 2.748 16.224 1.00 97.38 83 VAL A CA 1
ATOM 623 C C . VAL A 1 83 ? -13.746 1.415 16.063 1.00 97.38 83 VAL A C 1
ATOM 625 O O . VAL A 1 83 ? -14.214 0.834 17.045 1.00 97.38 83 VAL A O 1
ATOM 628 N N . ALA A 1 84 ? -13.827 0.936 14.823 1.00 97.94 84 ALA A N 1
ATOM 629 C CA . ALA A 1 84 ? -14.490 -0.305 14.447 1.00 97.94 84 ALA A CA 1
ATOM 630 C C . ALA A 1 84 ? -13.599 -1.149 13.522 1.00 97.94 84 ALA A C 1
ATOM 632 O O . ALA A 1 84 ? -12.975 -0.623 12.599 1.00 97.94 84 ALA A O 1
ATOM 633 N N . HIS A 1 85 ? -13.585 -2.467 13.717 1.00 97.88 85 HIS A N 1
ATOM 634 C CA . HIS A 1 85 ? -12.781 -3.396 12.918 1.00 97.88 85 HIS A CA 1
ATOM 635 C C . HIS A 1 85 ? -13.685 -4.304 12.087 1.00 97.88 85 HIS A C 1
ATOM 637 O O . HIS A 1 85 ? -14.333 -5.188 12.631 1.00 97.88 85 HIS A O 1
ATOM 643 N N . GLY A 1 86 ? -13.763 -4.074 10.771 1.00 95.44 86 GLY A N 1
ATOM 644 C CA . GLY A 1 86 ? -14.534 -4.934 9.862 1.00 95.44 86 GLY A CA 1
ATOM 645 C C . GLY A 1 86 ? -16.058 -4.823 9.995 1.00 95.44 86 GLY A C 1
ATOM 646 O O . GLY A 1 86 ? -16.780 -5.577 9.352 1.00 95.44 86 GLY A O 1
ATOM 647 N N . ILE A 1 87 ? -16.559 -3.872 10.788 1.00 96.88 87 ILE A N 1
ATOM 648 C CA . ILE A 1 87 ? -17.989 -3.630 11.012 1.00 96.88 87 ILE A CA 1
ATOM 649 C C . ILE A 1 87 ? -18.350 -2.159 10.774 1.00 96.88 87 ILE A C 1
ATOM 651 O O . ILE A 1 87 ? -17.489 -1.278 10.683 1.00 96.88 87 ILE A O 1
ATOM 655 N N . GLY A 1 88 ? -19.649 -1.882 10.678 1.00 96.56 88 GLY A N 1
ATOM 656 C CA . GLY A 1 88 ? -20.168 -0.527 10.542 1.00 96.56 88 GLY A CA 1
ATOM 657 C C . GLY A 1 88 ? -20.462 -0.077 9.107 1.00 96.56 88 GLY A C 1
ATOM 658 O O . GLY A 1 88 ? -20.408 -0.868 8.163 1.00 96.56 88 GLY A O 1
ATOM 659 N N . PRO A 1 89 ? -20.768 1.219 8.924 1.00 95.56 89 PRO A N 1
ATOM 660 C CA . PRO A 1 89 ? -21.219 1.782 7.651 1.00 95.56 89 PRO A CA 1
ATOM 661 C C . PRO A 1 89 ? -20.218 1.635 6.503 1.00 95.56 89 PRO A C 1
ATOM 663 O O . PRO A 1 89 ? -20.625 1.663 5.346 1.00 95.56 89 PRO A O 1
ATOM 666 N N . MET A 1 90 ? -18.924 1.493 6.806 1.00 95.31 90 MET A N 1
ATOM 667 C CA . MET A 1 90 ? -17.844 1.337 5.826 1.00 95.31 90 MET A CA 1
ATOM 668 C C . MET A 1 90 ? -17.259 -0.084 5.787 1.00 95.31 90 MET A C 1
ATOM 670 O O . MET A 1 90 ? -16.204 -0.289 5.200 1.00 95.31 90 MET A O 1
ATOM 674 N N . ALA A 1 91 ? -17.941 -1.085 6.354 1.00 95.00 91 ALA A N 1
ATOM 675 C CA . ALA A 1 91 ? -17.495 -2.485 6.313 1.00 95.00 91 ALA A CA 1
ATOM 676 C C . ALA A 1 91 ? -17.597 -3.142 4.923 1.00 95.00 91 ALA A C 1
ATOM 678 O O . ALA A 1 91 ? -17.114 -4.250 4.711 1.00 95.00 91 ALA A O 1
ATOM 679 N N . THR A 1 92 ? -18.239 -2.479 3.958 1.00 95.62 92 THR A N 1
ATOM 680 C CA . THR A 1 92 ? -18.445 -2.986 2.595 1.00 95.62 92 THR A CA 1
ATOM 681 C C . THR A 1 92 ? -17.942 -1.988 1.560 1.00 95.62 92 THR A C 1
ATOM 683 O O . THR A 1 92 ? -17.878 -0.790 1.836 1.00 95.62 92 THR A O 1
ATOM 686 N N . LEU A 1 93 ? -17.651 -2.465 0.343 1.00 95.69 93 LEU A N 1
ATOM 687 C CA . LEU A 1 93 ? -17.273 -1.605 -0.782 1.00 95.69 93 LEU A CA 1
ATOM 688 C C . LEU A 1 93 ? -18.295 -0.484 -1.011 1.00 95.69 93 LEU A C 1
ATOM 690 O O . LEU A 1 93 ? -17.915 0.680 -1.086 1.00 95.69 93 LEU A O 1
ATOM 694 N N . ASP A 1 94 ? -19.585 -0.817 -1.058 1.00 96.06 94 ASP A N 1
ATOM 695 C CA . ASP A 1 94 ? -20.653 0.167 -1.263 1.00 96.06 94 ASP A CA 1
ATOM 696 C C . ASP A 1 94 ? -20.717 1.186 -0.123 1.00 96.06 94 ASP A C 1
ATOM 698 O O . ASP A 1 94 ? -20.912 2.378 -0.360 1.00 96.06 94 ASP A O 1
ATOM 702 N N . GLY A 1 95 ? -20.508 0.730 1.113 1.00 94.94 95 GLY A N 1
ATOM 703 C CA . GLY A 1 95 ? -20.422 1.583 2.291 1.00 94.94 95 GLY A CA 1
ATOM 704 C C . GLY A 1 95 ? -19.283 2.598 2.203 1.00 94.94 95 GLY A C 1
ATOM 705 O O . GLY A 1 95 ? -19.498 3.800 2.385 1.00 94.94 95 GLY A O 1
ATOM 706 N N . VAL A 1 96 ? -18.086 2.128 1.840 1.00 93.31 96 VAL A N 1
ATOM 707 C CA . VAL A 1 96 ? -16.907 2.976 1.611 1.00 93.31 96 VAL A CA 1
ATOM 708 C C . VAL A 1 96 ? -17.168 3.968 0.476 1.00 93.31 96 VAL A C 1
ATOM 710 O O . VAL A 1 96 ? -17.011 5.175 0.666 1.00 93.31 96 VAL A O 1
ATOM 713 N N . LEU A 1 97 ? -17.627 3.497 -0.687 1.00 92.38 97 LEU A N 1
ATOM 714 C CA . LEU A 1 97 ? -17.908 4.355 -1.843 1.00 92.38 97 LEU A CA 1
ATOM 715 C C . LEU A 1 97 ? -18.968 5.410 -1.528 1.00 92.38 97 LEU A C 1
ATOM 717 O O . LEU A 1 97 ? -18.825 6.569 -1.922 1.00 92.38 97 LEU A O 1
ATOM 721 N N . LYS A 1 98 ? -20.012 5.045 -0.778 1.00 91.75 98 LYS A N 1
ATOM 722 C CA . LYS A 1 98 ? -21.037 5.983 -0.316 1.00 91.75 98 LYS A CA 1
ATOM 723 C C . LYS A 1 98 ? -20.436 7.050 0.594 1.00 91.75 98 LYS A C 1
ATOM 725 O O . LYS A 1 98 ? -20.703 8.232 0.364 1.00 91.75 98 LYS A O 1
ATOM 730 N N . ALA A 1 99 ? -19.613 6.657 1.566 1.00 90.38 99 ALA A N 1
ATOM 731 C CA . ALA A 1 99 ? -18.984 7.587 2.497 1.00 90.38 99 ALA A CA 1
ATOM 732 C C . ALA A 1 99 ? -18.059 8.584 1.780 1.00 90.38 99 ALA A C 1
ATOM 734 O O . ALA A 1 99 ? -18.137 9.789 2.019 1.00 90.38 99 ALA A O 1
ATOM 735 N N . TYR A 1 100 ? -17.233 8.111 0.845 1.00 87.12 100 TYR A N 1
ATOM 736 C CA . TYR A 1 100 ? -16.305 8.964 0.095 1.00 87.12 100 TYR A CA 1
ATOM 737 C C . TYR A 1 100 ? -16.937 9.666 -1.119 1.00 87.12 100 TYR A C 1
ATOM 739 O O . TYR A 1 100 ? -16.322 10.563 -1.694 1.00 87.12 100 TYR A O 1
ATOM 747 N N . SER A 1 101 ? -18.189 9.350 -1.480 1.00 85.62 101 SER A N 1
ATOM 748 C CA . SER A 1 101 ? -18.891 9.970 -2.619 1.00 85.62 101 SER A CA 1
ATOM 749 C C . SER A 1 101 ? -18.938 11.499 -2.560 1.00 85.62 101 SER A C 1
ATOM 751 O O . SER A 1 101 ? -18.944 12.150 -3.605 1.00 85.62 101 SER A O 1
ATOM 753 N N . PHE A 1 102 ? -18.944 12.074 -1.353 1.00 75.12 102 PHE A N 1
ATOM 754 C CA . PHE A 1 102 ? -18.871 13.518 -1.143 1.00 75.12 102 PHE A CA 1
ATOM 755 C C . PHE A 1 102 ? -17.574 14.114 -1.709 1.00 75.12 102 PHE A C 1
ATOM 757 O O . PHE A 1 102 ? -17.644 15.076 -2.468 1.00 75.12 102 PHE A O 1
ATOM 764 N N . GLN A 1 103 ? -16.416 13.504 -1.430 1.00 75.06 103 GLN A N 1
ATOM 765 C CA . GLN A 1 103 ? -15.118 14.000 -1.903 1.00 75.06 103 GLN A CA 1
ATOM 766 C C . GLN A 1 103 ? -15.021 13.999 -3.431 1.00 75.06 103 GLN A C 1
ATOM 768 O O . GLN A 1 103 ? -14.522 14.952 -4.020 1.00 75.06 103 GLN A O 1
ATOM 773 N N . PHE A 1 104 ? -15.540 12.960 -4.095 1.00 70.00 104 PHE A N 1
ATOM 774 C CA . PHE A 1 104 ? -15.526 12.889 -5.562 1.00 70.00 104 PHE A CA 1
ATOM 775 C C . PHE A 1 104 ? -16.454 13.905 -6.226 1.00 70.00 104 PHE A C 1
ATOM 777 O O . PHE A 1 104 ? -16.218 14.314 -7.363 1.00 70.00 104 PHE A O 1
ATOM 784 N N . LYS A 1 105 ? -17.532 14.292 -5.538 1.00 73.50 105 LYS A N 1
ATOM 785 C CA . LYS A 1 105 ? -18.478 15.306 -6.019 1.00 73.50 105 LYS A CA 1
ATOM 786 C C . LYS A 1 105 ? -17.994 16.726 -5.729 1.00 73.50 105 LYS A C 1
ATOM 788 O O . LYS A 1 105 ? -18.463 17.661 -6.381 1.00 73.50 105 LYS A O 1
ATOM 793 N N . ASP A 1 106 ? -17.070 16.892 -4.786 1.00 66.75 106 ASP A N 1
ATOM 794 C CA . ASP A 1 106 ? -16.553 18.196 -4.403 1.00 66.75 106 ASP A CA 1
ATOM 795 C C . ASP A 1 106 ? -15.486 18.705 -5.388 1.00 66.75 106 ASP A C 1
ATOM 797 O O . ASP A 1 106 ? -14.313 18.323 -5.374 1.00 66.75 106 ASP A O 1
ATOM 801 N N . LYS A 1 107 ? -15.901 19.646 -6.242 1.00 66.81 107 LYS A N 1
ATOM 802 C CA . LYS A 1 107 ? -15.029 20.303 -7.226 1.00 66.81 107 LYS A CA 1
ATOM 803 C C . LYS A 1 107 ? -13.943 21.179 -6.594 1.00 66.81 107 LYS A C 1
ATOM 805 O O . LYS A 1 107 ? -12.965 21.479 -7.276 1.00 66.81 107 LYS A O 1
ATOM 810 N N . SER A 1 108 ? -14.084 21.565 -5.323 1.00 63.03 108 SER A N 1
ATOM 811 C CA . SER A 1 108 ? -13.050 22.295 -4.576 1.00 63.03 108 SER A CA 1
ATOM 812 C C . SER A 1 108 ? -11.893 21.397 -4.128 1.00 63.03 108 SER A C 1
ATOM 814 O O . SER A 1 108 ? -10.907 21.895 -3.591 1.00 63.03 108 SER A O 1
ATOM 816 N N . ARG A 1 109 ? -11.983 20.080 -4.395 1.00 62.59 109 ARG A N 1
ATOM 817 C CA . ARG A 1 109 ? -11.021 19.056 -3.962 1.00 62.59 109 ARG A CA 1
ATOM 818 C C . ARG A 1 109 ? -10.876 19.003 -2.444 1.00 62.59 109 ARG A C 1
ATOM 820 O O . ARG A 1 109 ? -9.800 18.695 -1.935 1.00 62.59 109 ARG A O 1
ATOM 827 N N . ASN A 1 110 ? -11.962 19.274 -1.727 1.00 64.00 110 ASN A N 1
ATOM 828 C CA . ASN A 1 110 ? -11.995 19.094 -0.292 1.00 64.00 110 ASN A CA 1
ATOM 829 C C . ASN A 1 110 ? -11.869 17.601 0.056 1.00 64.00 110 ASN A C 1
ATOM 831 O O . ASN A 1 110 ? -12.789 16.804 -0.144 1.00 64.00 110 ASN A O 1
ATOM 835 N N . ARG A 1 111 ? -10.705 17.220 0.577 1.00 68.69 111 ARG A N 1
ATOM 836 C CA . ARG A 1 111 ? -10.405 15.871 1.051 1.00 68.69 111 ARG A CA 1
ATOM 837 C C . ARG A 1 111 ? -10.416 15.913 2.571 1.00 68.69 111 ARG A C 1
ATOM 839 O O . ARG A 1 111 ? -9.360 16.019 3.157 1.00 68.69 111 ARG A O 1
ATOM 846 N N . HIS A 1 112 ? -11.573 15.891 3.228 1.00 71.56 112 HIS A N 1
ATOM 847 C CA . HIS A 1 112 ? -11.669 15.903 4.704 1.00 71.56 112 HIS A CA 1
ATOM 848 C C . HIS A 1 112 ? -12.286 14.611 5.262 1.00 71.56 112 HIS A C 1
ATOM 850 O O . HIS A 1 112 ? -13.139 14.650 6.147 1.00 71.56 112 HIS A O 1
ATOM 856 N N . GLY A 1 113 ? -11.931 13.463 4.681 1.00 76.94 113 GLY A N 1
ATOM 857 C CA . GLY A 1 113 ? -12.507 12.155 5.020 1.00 76.94 113 GLY A CA 1
ATOM 858 C C . GLY A 1 113 ? -13.859 11.859 4.371 1.00 76.94 113 GLY A C 1
ATOM 859 O O . GLY A 1 113 ? -14.429 12.701 3.669 1.00 76.94 113 GLY A O 1
ATOM 860 N N . GLY A 1 114 ? -14.355 10.643 4.585 1.00 84.69 114 GLY A N 1
ATOM 861 C CA . GLY A 1 114 ? -15.699 10.234 4.192 1.00 84.69 114 GLY A CA 1
ATOM 862 C C . GLY A 1 114 ? -16.770 10.883 5.073 1.00 84.69 114 GLY A C 1
ATOM 863 O O . GLY A 1 114 ? -16.482 11.439 6.137 1.00 84.69 114 GLY A O 1
ATOM 864 N N . ARG A 1 115 ? -18.026 10.839 4.628 1.00 87.88 115 ARG A N 1
ATOM 865 C CA . ARG A 1 115 ? -19.193 11.338 5.364 1.00 87.88 115 ARG A CA 1
ATOM 866 C C . ARG A 1 115 ? -20.204 10.219 5.565 1.00 87.88 115 ARG A C 1
ATOM 868 O O . ARG A 1 115 ? -20.653 9.603 4.601 1.00 87.88 115 ARG A O 1
ATOM 875 N N . ILE A 1 116 ? -20.603 9.998 6.810 1.00 91.81 116 ILE A N 1
ATOM 876 C CA . ILE A 1 116 ? -21.732 9.133 7.163 1.00 91.81 116 ILE A CA 1
ATOM 877 C C . ILE A 1 116 ? -22.839 9.976 7.792 1.00 91.81 116 ILE A C 1
ATOM 879 O O . ILE A 1 116 ? -22.608 11.098 8.246 1.00 91.81 116 ILE A O 1
ATOM 883 N N . THR A 1 117 ? -24.064 9.458 7.801 1.00 92.50 117 THR A N 1
ATOM 884 C CA . THR A 1 117 ? -25.176 10.175 8.430 1.00 92.50 117 THR A CA 1
ATOM 885 C C . THR A 1 117 ? -25.059 10.104 9.950 1.00 92.50 117 THR A C 1
ATOM 887 O O . THR A 1 117 ? -24.521 9.142 10.503 1.00 92.50 117 THR A O 1
ATOM 890 N N . LYS A 1 118 ? -25.637 11.086 10.642 1.00 92.75 118 LYS A N 1
ATOM 891 C CA . LYS A 1 118 ? -25.776 11.054 12.102 1.00 92.75 118 LYS A CA 1
ATOM 892 C C . LYS A 1 118 ? -26.456 9.775 12.598 1.00 92.75 118 LYS A C 1
ATOM 894 O O . LYS A 1 118 ? -26.014 9.194 13.578 1.00 92.75 118 LYS A O 1
ATOM 899 N N . ASN A 1 119 ? -27.483 9.290 11.900 1.00 95.38 119 ASN A N 1
ATOM 900 C CA . ASN A 1 119 ? -28.156 8.043 12.277 1.00 95.38 119 ASN A CA 1
ATOM 901 C C . ASN A 1 119 ? -27.219 6.830 12.205 1.00 95.38 119 ASN A C 1
ATOM 903 O O . ASN A 1 119 ? -27.261 5.982 13.089 1.00 95.38 119 ASN A O 1
ATOM 907 N N . GLU A 1 120 ? -26.363 6.752 11.184 1.00 96.50 120 GLU A N 1
ATOM 908 C CA . GLU A 1 120 ? -25.349 5.696 11.086 1.00 96.50 120 GLU A CA 1
ATOM 909 C C . GLU A 1 120 ? -24.320 5.780 12.219 1.00 96.50 120 GLU A C 1
ATOM 911 O O . GLU A 1 120 ? -23.965 4.764 12.815 1.00 96.50 120 GLU A O 1
ATOM 916 N N . PHE A 1 121 ? -23.908 6.996 12.576 1.00 96.25 121 PHE A N 1
ATOM 917 C CA . PHE A 1 121 ? -23.007 7.235 13.701 1.00 96.25 121 PHE A CA 1
ATOM 918 C C . PHE A 1 121 ? -23.619 6.829 15.051 1.00 96.25 121 PHE A C 1
ATOM 920 O O . PHE A 1 121 ? -22.991 6.119 15.830 1.00 96.25 121 PHE A O 1
ATOM 927 N N . LEU A 1 122 ? -24.877 7.191 15.312 1.00 96.56 122 LEU A N 1
ATOM 928 C CA . LEU A 1 122 ? -25.575 6.806 16.546 1.00 96.56 122 LEU A CA 1
ATOM 929 C C . LEU A 1 122 ? -25.860 5.294 16.615 1.00 96.56 122 LEU A C 1
ATOM 931 O O . LEU A 1 122 ? -25.953 4.733 17.707 1.00 96.56 122 LEU A O 1
ATOM 935 N N . ARG A 1 123 ? -25.997 4.618 15.464 1.00 97.69 123 ARG A N 1
ATOM 936 C CA . ARG A 1 123 ? -26.086 3.149 15.397 1.00 97.69 123 ARG A CA 1
ATOM 937 C C . ARG A 1 123 ? -24.766 2.504 15.809 1.00 97.69 123 ARG A C 1
ATOM 939 O O . ARG A 1 123 ? -24.802 1.584 16.625 1.00 97.69 123 ARG A O 1
ATOM 946 N N . LEU A 1 124 ? -23.632 3.009 15.312 1.00 97.00 124 LEU A N 1
ATOM 947 C CA . LEU A 1 124 ? -22.300 2.598 15.775 1.00 97.00 124 LEU A CA 1
ATOM 948 C C . LEU A 1 124 ? -22.155 2.780 17.289 1.00 97.00 124 LEU A C 1
ATOM 950 O O . LEU A 1 124 ? -21.836 1.818 17.976 1.00 97.00 124 LEU A O 1
ATOM 954 N N . GLU A 1 125 ? -22.467 3.973 17.806 1.00 97.44 125 GLU A N 1
ATOM 955 C CA . GLU A 1 125 ? -22.403 4.283 19.245 1.00 97.44 125 GLU A CA 1
ATOM 956 C C . GLU A 1 125 ? -23.239 3.303 20.084 1.00 97.44 125 GLU A C 1
ATOM 958 O O . GLU A 1 125 ? -22.831 2.893 21.164 1.00 97.44 125 GLU A O 1
ATOM 963 N N . SER A 1 126 ? -24.406 2.892 19.576 1.00 96.94 126 SER A N 1
ATOM 964 C CA . SER A 1 126 ? -25.302 1.962 20.276 1.00 96.94 126 SER A CA 1
ATOM 965 C C . SER A 1 126 ? -24.893 0.484 20.215 1.00 96.94 126 SER A C 1
ATOM 967 O O . SER A 1 126 ? -25.615 -0.348 20.759 1.00 96.94 126 SER A O 1
ATOM 969 N N . GLY A 1 127 ? -23.806 0.141 19.515 1.00 96.19 127 GLY A N 1
ATOM 970 C CA . GLY A 1 127 ? -23.384 -1.248 19.304 1.00 96.19 127 GLY A CA 1
ATOM 971 C C . GLY A 1 127 ? -24.225 -2.014 18.276 1.00 96.19 127 GLY A C 1
ATOM 972 O O . GLY A 1 127 ? -24.125 -3.232 18.180 1.00 96.19 127 GLY A O 1
ATOM 973 N N . TYR A 1 128 ? -25.047 -1.328 17.470 1.00 97.81 128 TYR A N 1
ATOM 974 C CA . TYR A 1 128 ? -25.913 -1.969 16.468 1.00 97.81 128 TYR A CA 1
ATOM 975 C C . TYR A 1 128 ? -25.128 -2.857 15.487 1.00 97.81 128 TYR A C 1
ATOM 977 O O . TYR A 1 128 ? -25.636 -3.868 15.009 1.00 97.81 128 TYR A O 1
ATOM 985 N N . TYR A 1 129 ? -23.901 -2.450 15.161 1.00 96.56 129 TYR A N 1
ATOM 986 C CA . TYR A 1 129 ? -23.031 -3.141 14.212 1.00 96.56 129 TYR A CA 1
ATOM 987 C C . TYR A 1 129 ? -22.130 -4.203 14.853 1.00 96.56 129 TYR A C 1
ATOM 989 O O . TYR A 1 129 ? -21.430 -4.899 14.122 1.00 96.56 129 TYR A O 1
ATOM 997 N N . GLY A 1 130 ? -22.141 -4.317 16.181 1.00 96.75 130 GLY A N 1
ATOM 998 C CA . GLY A 1 130 ? -21.168 -5.074 16.961 1.00 96.75 130 GLY A CA 1
ATOM 999 C C . GLY A 1 130 ? -20.309 -4.171 17.843 1.00 96.75 130 GLY A C 1
ATOM 1000 O O . GLY A 1 130 ? -20.565 -2.969 17.971 1.00 96.75 130 GLY A O 1
ATOM 1001 N N . ASP A 1 131 ? -19.292 -4.775 18.451 1.00 96.31 131 ASP A N 1
ATOM 1002 C CA . ASP A 1 131 ? -18.451 -4.124 19.449 1.00 96.31 131 ASP A CA 1
ATOM 1003 C C . ASP A 1 131 ? -17.512 -3.087 18.827 1.00 96.31 131 ASP A C 1
ATOM 1005 O O . ASP A 1 131 ? -16.811 -3.340 17.845 1.00 96.31 131 ASP A O 1
ATOM 1009 N N . VAL A 1 132 ? -17.482 -1.904 19.436 1.00 97.38 132 VAL A N 1
ATOM 1010 C CA . VAL A 1 132 ? -16.646 -0.773 19.028 1.00 97.38 132 VAL A CA 1
ATOM 1011 C C . VAL A 1 132 ? -15.955 -0.167 20.241 1.00 97.38 132 VAL A C 1
ATOM 1013 O O . VAL A 1 132 ? -16.455 -0.253 21.363 1.00 97.38 132 VAL A O 1
ATOM 1016 N N . THR A 1 133 ? -14.829 0.508 20.014 1.00 97.75 133 THR A N 1
ATOM 1017 C CA . THR A 1 133 ? -14.182 1.311 21.059 1.00 97.75 133 THR A CA 1
ATOM 1018 C C . THR A 1 133 ? -14.580 2.770 20.892 1.00 97.75 133 THR A C 1
ATOM 1020 O O . THR A 1 133 ? -14.377 3.344 19.822 1.00 97.75 133 THR A O 1
ATOM 1023 N N . ILE A 1 134 ? -15.134 3.375 21.943 1.00 97.19 134 ILE A N 1
ATOM 1024 C CA . ILE A 1 134 ? -15.597 4.767 21.952 1.00 97.19 134 ILE A CA 1
ATOM 1025 C C . ILE A 1 134 ? -14.683 5.591 22.853 1.00 97.19 134 ILE A C 1
ATOM 1027 O O . ILE A 1 134 ? -14.433 5.212 23.995 1.00 97.19 134 ILE A O 1
ATOM 1031 N N . ILE A 1 135 ? -14.191 6.718 22.343 1.00 94.88 135 ILE A N 1
ATOM 1032 C CA . ILE A 1 135 ? -13.229 7.577 23.036 1.00 94.88 135 ILE A CA 1
ATOM 1033 C C . ILE A 1 135 ? -13.710 9.027 22.971 1.00 94.88 135 ILE A C 1
ATOM 1035 O O . ILE A 1 135 ? -13.966 9.528 21.871 1.00 94.88 135 ILE A O 1
ATOM 1039 N N . PRO A 1 136 ? -13.792 9.743 24.102 1.00 92.44 136 PRO A N 1
ATOM 1040 C CA . PRO A 1 136 ? -14.058 11.174 24.087 1.00 92.44 136 PRO A CA 1
ATOM 1041 C C . PRO A 1 136 ? -12.946 11.935 23.363 1.00 92.44 136 PRO A C 1
ATOM 1043 O O . PRO A 1 136 ? -11.764 11.817 23.688 1.00 92.44 136 PRO A O 1
ATOM 1046 N N . LEU A 1 137 ? -13.311 12.779 22.401 1.00 87.25 137 LEU A N 1
ATOM 1047 C CA . LEU A 1 137 ? -12.330 13.524 21.609 1.00 87.25 137 LEU A CA 1
ATOM 1048 C C . LEU A 1 137 ? -11.563 14.558 22.457 1.00 87.25 137 LEU A C 1
ATOM 1050 O O . LEU A 1 137 ? -10.416 14.885 22.161 1.00 87.25 137 LEU A O 1
ATOM 1054 N N . ALA A 1 138 ? -12.158 15.010 23.565 1.00 85.69 138 ALA A N 1
ATOM 1055 C CA . ALA A 1 138 ? -11.487 15.847 24.556 1.00 85.69 138 ALA A CA 1
ATOM 1056 C C . ALA A 1 138 ? -10.298 15.137 25.236 1.00 85.69 138 ALA A C 1
ATOM 1058 O O . ALA A 1 138 ? -9.280 15.780 25.485 1.00 85.69 138 ALA A O 1
ATOM 1059 N N . GLU A 1 139 ? -10.383 13.823 25.489 1.00 86.56 139 GLU A N 1
ATOM 1060 C CA . GLU A 1 139 ? -9.271 13.040 26.062 1.00 86.56 139 GLU A CA 1
ATOM 1061 C C . GLU A 1 139 ? -8.106 12.866 25.089 1.00 86.56 139 GLU A C 1
ATOM 1063 O O . GLU A 1 139 ? -6.963 12.657 25.503 1.00 86.56 139 GLU A O 1
ATOM 1068 N N . ILE A 1 140 ? -8.414 12.918 23.795 1.00 82.62 140 ILE A N 1
ATOM 1069 C CA . ILE A 1 140 ? -7.428 12.933 22.727 1.00 82.62 140 ILE A CA 1
ATOM 1070 C C . ILE A 1 140 ? -6.765 14.318 22.801 1.00 82.62 140 ILE A C 1
ATOM 1072 O O . ILE A 1 140 ? -5.653 14.425 23.316 1.00 82.62 140 ILE A O 1
ATOM 1076 N N . TRP A 1 141 ? -7.477 15.403 22.489 1.00 79.19 141 TRP A N 1
ATOM 1077 C CA . TRP A 1 141 ? -6.888 16.750 22.406 1.00 79.19 141 TRP A CA 1
ATOM 1078 C C . TRP A 1 141 ? -6.165 17.260 23.661 1.00 79.19 141 TRP A C 1
ATOM 1080 O O . TRP A 1 141 ? -5.245 18.066 23.538 1.00 79.19 141 TRP A O 1
ATOM 1090 N N . ALA A 1 142 ? -6.557 16.825 24.861 1.00 80.12 142 ALA A N 1
ATOM 1091 C CA . ALA A 1 142 ? -5.915 17.256 26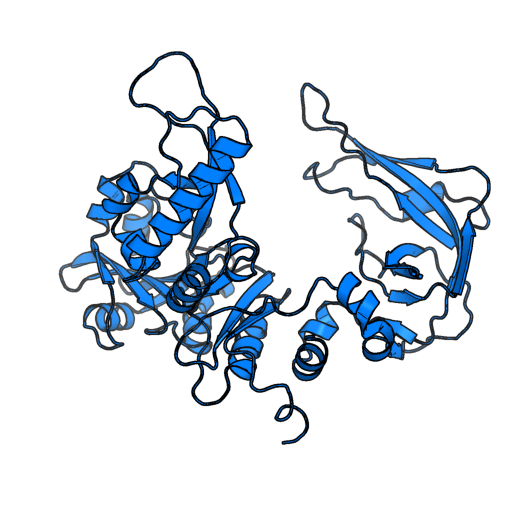.101 1.00 80.12 142 ALA A CA 1
ATOM 1092 C C . ALA A 1 142 ? -4.466 16.757 26.256 1.00 80.12 142 ALA A C 1
ATOM 1094 O O . ALA A 1 142 ? -3.724 17.304 27.071 1.00 80.12 142 ALA A O 1
ATOM 1095 N N . ARG A 1 143 ? -4.051 15.722 25.512 1.00 74.25 143 ARG A N 1
ATOM 1096 C CA . ARG A 1 143 ? -2.767 15.047 25.757 1.00 74.25 143 ARG A CA 1
ATOM 1097 C C . ARG A 1 143 ? -1.574 15.661 25.042 1.00 74.25 143 ARG A C 1
ATOM 1099 O O . ARG A 1 143 ? -0.495 15.678 25.627 1.00 74.25 143 ARG A O 1
ATOM 1106 N N . ARG A 1 144 ? -1.722 16.154 23.804 1.00 66.56 144 ARG A N 1
ATOM 1107 C CA . ARG A 1 144 ? -0.620 16.823 23.082 1.00 66.56 144 ARG A CA 1
ATOM 1108 C C . ARG A 1 144 ? -1.135 17.948 22.178 1.00 66.56 144 ARG A C 1
ATOM 1110 O O . ARG A 1 144 ? -2.147 17.760 21.507 1.00 66.56 144 ARG A O 1
ATOM 1117 N N . PRO A 1 145 ? -0.408 19.076 22.071 1.00 56.69 145 PRO A N 1
ATOM 1118 C CA . PRO A 1 145 ? -0.794 20.196 21.210 1.00 56.69 145 PRO A CA 1
ATOM 1119 C C . PRO A 1 145 ? -0.791 19.866 19.703 1.00 56.69 145 PRO A C 1
ATOM 1121 O O . PRO A 1 145 ? -1.397 20.607 18.935 1.00 56.69 145 PRO A O 1
ATOM 1124 N N . TYR A 1 146 ? -0.194 18.740 19.286 1.00 64.50 146 TYR A N 1
ATOM 1125 C CA . TYR A 1 146 ? -0.166 18.261 17.897 1.00 64.50 146 TYR A CA 1
ATOM 1126 C C . TYR A 1 146 ? -0.195 16.728 17.837 1.00 64.50 146 TYR A C 1
ATOM 1128 O O . TYR A 1 146 ? 0.773 16.083 17.453 1.00 64.50 146 TYR A O 1
ATOM 1136 N N . GLN A 1 147 ? -1.286 16.099 18.277 1.00 62.34 147 GLN A N 1
ATOM 1137 C CA . GLN A 1 147 ? -1.314 14.631 18.349 1.00 62.34 147 GLN A CA 1
ATOM 1138 C C . GLN A 1 147 ? -1.099 13.935 17.010 1.00 62.34 147 GLN A C 1
ATOM 1140 O O . GLN A 1 147 ? -0.547 12.844 16.992 1.00 62.34 147 GLN A O 1
ATOM 1145 N N . PHE A 1 148 ? -1.491 14.562 15.906 1.00 69.00 148 PHE A N 1
ATOM 1146 C CA . PHE A 1 148 ? -1.455 13.937 14.593 1.00 69.00 148 PHE A CA 1
ATOM 1147 C C . PHE A 1 148 ? -0.301 14.420 13.696 1.00 69.00 148 PHE A C 1
ATOM 1149 O O . PHE A 1 148 ? -0.391 14.284 12.491 1.00 69.00 148 PHE A O 1
ATOM 1156 N N . SER A 1 149 ? 0.768 15.022 14.223 1.00 64.56 149 SER A N 1
ATOM 1157 C CA . SER A 1 149 ? 1.849 15.604 13.396 1.00 64.56 149 SER A CA 1
ATOM 1158 C C . SER A 1 149 ? 3.031 14.667 13.112 1.00 64.56 149 SER A C 1
ATOM 1160 O O . SER A 1 149 ? 4.165 15.120 12.976 1.00 64.56 149 SER A O 1
ATOM 1162 N N . GLY A 1 150 ? 2.810 13.358 13.083 1.00 69.50 150 GLY A N 1
ATOM 1163 C CA . GLY A 1 150 ? 3.852 12.368 12.802 1.00 69.50 150 GLY A CA 1
ATOM 1164 C C . GLY A 1 150 ? 4.747 12.041 13.995 1.00 69.50 150 GLY A C 1
ATOM 1165 O O . GLY A 1 150 ? 5.708 11.291 13.832 1.00 69.50 150 GLY A O 1
ATOM 1166 N N . HIS A 1 151 ? 4.474 12.579 15.192 1.00 73.69 151 HIS A N 1
ATOM 1167 C CA . HIS A 1 151 ? 5.366 12.398 16.337 1.00 73.69 151 HIS A CA 1
ATOM 1168 C C . HIS A 1 151 ? 5.443 10.923 16.755 1.00 73.69 151 HIS A C 1
ATOM 1170 O O . HIS A 1 151 ? 4.418 10.336 17.122 1.00 73.69 151 HIS A O 1
ATOM 1176 N N . PRO A 1 152 ? 6.641 10.316 16.714 1.00 77.88 152 PRO A N 1
ATOM 1177 C CA . PRO A 1 152 ? 6.824 8.966 17.197 1.00 77.88 152 PRO A CA 1
ATOM 1178 C C . PRO A 1 152 ? 6.757 8.941 18.725 1.00 77.88 152 PRO A C 1
ATOM 1180 O O . PRO A 1 152 ? 7.187 9.876 19.400 1.00 77.88 152 PRO A O 1
ATOM 1183 N N . ILE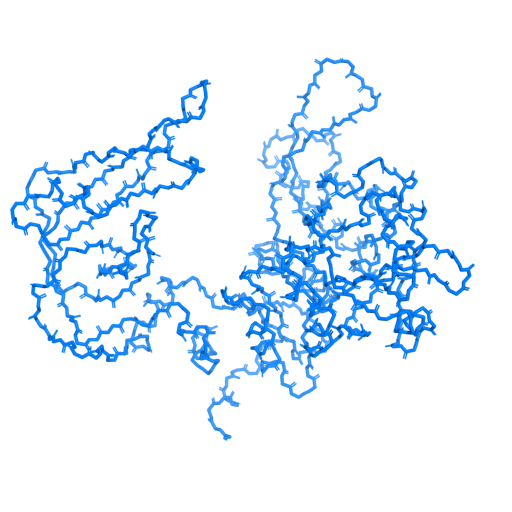 A 1 153 ? 6.181 7.870 19.262 1.00 81.25 153 ILE A N 1
ATOM 1184 C CA . ILE A 1 153 ? 5.948 7.682 20.693 1.00 81.25 153 ILE A CA 1
ATOM 1185 C C . ILE A 1 153 ? 6.534 6.358 21.172 1.00 81.25 153 ILE A C 1
ATOM 1187 O O . ILE A 1 153 ? 6.575 5.354 20.453 1.00 81.25 153 ILE A O 1
ATOM 1191 N N . THR A 1 154 ? 7.003 6.365 22.411 1.00 84.69 154 THR A N 1
ATOM 1192 C CA . THR A 1 154 ? 7.503 5.197 23.139 1.00 84.69 154 THR A CA 1
ATOM 1193 C C . THR A 1 154 ? 6.355 4.284 23.570 1.00 84.69 154 THR A C 1
ATOM 1195 O O . THR A 1 154 ? 5.185 4.681 23.619 1.00 84.69 154 THR A O 1
ATOM 1198 N N . ARG A 1 155 ? 6.673 3.044 23.961 1.00 85.00 155 ARG A N 1
ATOM 1199 C CA . ARG A 1 155 ? 5.669 2.116 24.509 1.00 85.00 155 ARG A CA 1
ATOM 1200 C C . ARG A 1 155 ? 5.005 2.658 25.781 1.00 85.00 155 ARG A C 1
ATOM 1202 O O . ARG A 1 155 ? 3.828 2.386 26.021 1.00 85.00 155 ARG A O 1
ATOM 1209 N N . VAL A 1 156 ? 5.750 3.393 26.609 1.00 83.25 156 VAL A N 1
ATOM 1210 C CA . VAL A 1 156 ? 5.231 3.987 27.852 1.00 83.25 156 VAL A CA 1
ATOM 1211 C C . VAL A 1 156 ? 4.188 5.051 27.535 1.00 83.25 156 VAL A C 1
ATOM 1213 O O . VAL A 1 156 ? 3.093 5.019 28.093 1.00 83.25 156 VAL A O 1
ATOM 1216 N N . GLU A 1 157 ? 4.496 5.945 26.598 1.00 84.19 157 GLU A N 1
ATOM 1217 C CA . GLU A 1 157 ? 3.557 6.970 26.142 1.00 84.19 157 GLU A CA 1
ATOM 1218 C C . GLU A 1 157 ? 2.312 6.348 25.513 1.00 84.19 157 GLU A C 1
ATOM 1220 O O . GLU A 1 157 ? 1.204 6.731 25.875 1.00 84.19 157 GLU A O 1
ATOM 1225 N N . LEU A 1 158 ? 2.477 5.324 24.669 1.00 83.19 158 LEU A N 1
ATOM 1226 C CA . LEU A 1 158 ? 1.364 4.598 24.055 1.00 83.19 158 LEU A CA 1
ATOM 1227 C C . LEU A 1 158 ? 0.403 3.984 25.089 1.00 83.19 158 LEU A C 1
ATOM 1229 O O . LEU A 1 158 ? -0.805 3.894 24.857 1.00 83.19 158 LEU A O 1
ATOM 1233 N N . GLY A 1 159 ? 0.913 3.600 26.263 1.00 84.69 159 GLY A N 1
ATOM 1234 C CA . GLY A 1 159 ? 0.095 3.140 27.388 1.00 84.69 159 GLY A CA 1
ATOM 1235 C C . GLY A 1 159 ? -0.936 4.163 27.871 1.00 84.69 159 GLY A C 1
ATOM 1236 O O . GLY A 1 159 ? -1.949 3.776 28.453 1.00 84.69 159 GLY A O 1
ATOM 1237 N N . ASN A 1 160 ? -0.730 5.439 27.553 1.00 86.00 160 ASN A N 1
ATOM 1238 C CA . ASN A 1 160 ? -1.629 6.541 27.856 1.00 86.00 160 ASN A CA 1
ATOM 1239 C C . ASN A 1 160 ? -2.358 7.070 26.613 1.00 86.00 160 ASN A C 1
ATOM 1241 O O . ASN A 1 160 ? -2.917 8.150 26.680 1.00 86.00 160 ASN A O 1
ATOM 1245 N N . GLU A 1 161 ? -2.367 6.366 25.484 1.00 87.00 161 GLU A N 1
ATOM 1246 C CA . GLU A 1 161 ? -2.890 6.889 24.217 1.00 87.00 161 GLU A CA 1
ATOM 1247 C C . GLU A 1 161 ? -4.085 6.033 23.723 1.00 87.00 161 GLU A C 1
ATOM 1249 O O . GLU A 1 161 ? -3.909 5.086 22.956 1.00 87.00 161 GLU A O 1
ATOM 1254 N N . PRO A 1 162 ? -5.332 6.312 24.162 1.00 90.06 162 PRO A N 1
ATOM 1255 C CA . PRO A 1 162 ? -6.479 5.409 23.995 1.00 90.06 162 PRO A CA 1
ATOM 1256 C C . PRO A 1 162 ? -6.898 5.213 22.538 1.00 90.06 162 PRO A C 1
ATOM 1258 O O . PRO A 1 162 ? -7.296 4.112 22.167 1.00 90.06 162 PRO A O 1
ATOM 1261 N N . LEU A 1 163 ? -6.764 6.242 21.691 1.00 89.25 163 LEU A N 1
ATOM 1262 C CA . LEU A 1 163 ? -7.065 6.123 20.259 1.00 89.25 163 LEU A CA 1
ATOM 1263 C C . LEU A 1 163 ? -6.197 5.064 19.594 1.00 89.25 163 LEU A C 1
ATOM 1265 O O . LEU A 1 163 ? -6.666 4.289 18.768 1.00 89.25 163 LEU A O 1
ATOM 1269 N N . TRP A 1 164 ? -4.942 4.978 19.995 1.00 87.00 164 TRP A N 1
ATOM 1270 C CA . TRP A 1 164 ? -4.018 4.018 19.432 1.00 87.00 164 TRP A CA 1
ATOM 1271 C C . TRP A 1 164 ? -4.284 2.598 19.878 1.00 87.00 164 TRP A C 1
ATOM 1273 O O . TRP A 1 164 ? -4.257 1.673 19.071 1.00 87.00 164 TRP A O 1
ATOM 1283 N N . GLN A 1 165 ? -4.567 2.445 21.167 1.00 92.12 165 GLN A N 1
ATOM 1284 C CA . GLN A 1 165 ? -4.962 1.168 21.741 1.00 92.12 165 GLN A CA 1
ATOM 1285 C C . GLN A 1 165 ? -6.222 0.652 21.044 1.00 92.12 165 GLN A C 1
ATOM 1287 O O . GLN A 1 165 ? -6.290 -0.523 20.699 1.00 92.12 165 GLN A O 1
ATOM 1292 N N . ALA A 1 166 ? -7.170 1.547 20.755 1.00 94.94 166 ALA A N 1
ATOM 1293 C CA . ALA A 1 166 ? -8.364 1.228 19.988 1.00 94.94 166 ALA A CA 1
ATOM 1294 C C . ALA A 1 166 ? -8.043 0.839 18.539 1.00 94.94 166 ALA A C 1
ATOM 1296 O O . ALA A 1 166 ? -8.518 -0.191 18.083 1.00 94.94 166 ALA A O 1
ATOM 1297 N N . ARG A 1 167 ? -7.207 1.606 17.823 1.00 93.75 167 ARG A N 1
ATOM 1298 C CA . ARG A 1 167 ? -6.815 1.301 16.432 1.00 93.75 167 ARG A CA 1
ATOM 1299 C C . ARG A 1 167 ? -6.106 -0.047 16.294 1.00 93.75 167 ARG A C 1
ATOM 1301 O O . ARG A 1 167 ? -6.345 -0.749 15.321 1.00 93.75 167 ARG A O 1
ATOM 1308 N N . LEU A 1 168 ? -5.237 -0.398 17.238 1.00 94.12 168 LEU A N 1
ATOM 1309 C CA . LEU A 1 168 ? -4.464 -1.646 17.231 1.00 94.12 168 LEU A CA 1
ATOM 1310 C C . LEU A 1 168 ? -5.231 -2.843 17.815 1.00 94.12 168 LEU A C 1
ATOM 1312 O O . LEU A 1 168 ? -4.786 -3.982 17.687 1.00 94.12 168 LEU A O 1
ATOM 1316 N N . GLY A 1 169 ? -6.363 -2.594 18.471 1.00 95.38 169 GLY A N 1
ATOM 1317 C CA . GLY A 1 169 ? -7.185 -3.631 19.075 1.00 95.38 169 GLY A CA 1
ATOM 1318 C C . GLY A 1 169 ? -6.576 -4.276 20.330 1.00 95.38 169 GLY A C 1
ATOM 1319 O O . GLY A 1 169 ? -5.589 -3.798 20.894 1.00 95.38 169 GLY A O 1
ATOM 1320 N N . PRO A 1 170 ? -7.159 -5.388 20.810 1.00 95.81 170 PRO A N 1
ATOM 1321 C CA . PRO A 1 170 ? -6.889 -5.933 22.145 1.00 95.81 170 PRO A CA 1
ATOM 1322 C C . PRO A 1 170 ? -5.438 -6.386 22.361 1.00 95.81 170 PRO A C 1
ATOM 1324 O O . PRO A 1 170 ? -4.944 -6.359 23.490 1.00 95.81 170 PRO A O 1
ATOM 1327 N N . ARG A 1 171 ? -4.732 -6.760 21.288 1.00 95.88 171 ARG A N 1
ATOM 1328 C CA . ARG A 1 171 ? -3.349 -7.260 21.339 1.00 95.88 171 ARG A CA 1
ATOM 1329 C C . ARG A 1 171 ? -2.288 -6.169 21.180 1.00 95.88 171 ARG A C 1
ATOM 1331 O O . ARG A 1 171 ? -1.102 -6.478 21.057 1.00 95.88 171 ARG A O 1
ATOM 1338 N N . TRP A 1 172 ? -2.668 -4.888 21.249 1.00 94.00 172 TRP A N 1
ATOM 1339 C CA . TRP A 1 172 ? -1.735 -3.765 21.094 1.00 94.00 172 TRP A CA 1
ATOM 1340 C C . TRP A 1 172 ? -0.511 -3.866 22.020 1.00 94.00 172 TRP A C 1
ATOM 1342 O O . TRP A 1 172 ? 0.606 -3.577 21.597 1.00 94.00 172 TRP A O 1
ATOM 1352 N N . LYS A 1 173 ? -0.685 -4.333 23.269 1.00 94.44 173 LYS A N 1
ATOM 1353 C CA . LYS A 1 173 ? 0.418 -4.475 24.241 1.00 94.44 173 LYS A CA 1
ATOM 1354 C C . LYS A 1 173 ? 1.471 -5.476 23.781 1.00 94.44 173 LYS A C 1
ATOM 1356 O O . LYS A 1 173 ? 2.660 -5.230 23.970 1.00 94.44 173 LYS A O 1
ATOM 1361 N N . GLU A 1 174 ? 1.039 -6.603 23.222 1.00 95.62 174 GLU A N 1
ATOM 1362 C CA . GLU A 1 174 ? 1.940 -7.630 22.697 1.00 95.62 174 GLU A CA 1
ATOM 1363 C C . GLU A 1 174 ? 2.709 -7.085 21.497 1.00 95.62 174 GLU A C 1
ATOM 1365 O O . GLU A 1 174 ? 3.937 -7.184 21.464 1.00 95.62 174 GLU A O 1
ATOM 1370 N N . LEU A 1 175 ? 2.001 -6.435 20.564 1.00 94.00 175 LEU A N 1
ATOM 1371 C CA . LEU A 1 175 ? 2.614 -5.877 19.359 1.00 94.00 175 LEU A CA 1
ATOM 1372 C C . LEU A 1 175 ? 3.692 -4.856 19.719 1.00 94.00 175 LEU A C 1
ATOM 1374 O O . LEU A 1 175 ? 4.798 -4.900 19.187 1.00 94.00 175 LEU A O 1
ATOM 1378 N N . CYS A 1 176 ? 3.393 -3.973 20.668 1.00 91.19 176 CYS A N 1
ATOM 1379 C CA . CYS A 1 176 ? 4.302 -2.896 21.041 1.00 91.19 176 CYS A CA 1
ATOM 1380 C C . CYS A 1 176 ? 5.529 -3.393 21.795 1.00 91.19 176 CYS A C 1
ATOM 1382 O O . CYS A 1 176 ? 6.602 -2.838 21.607 1.00 91.19 176 CYS A O 1
ATOM 1384 N N . ARG A 1 177 ? 5.407 -4.452 22.604 1.00 92.25 177 ARG A N 1
ATOM 1385 C CA . ARG A 1 177 ? 6.581 -5.109 23.205 1.00 92.25 177 ARG A CA 1
ATOM 1386 C C . ARG A 1 177 ? 7.471 -5.740 22.141 1.00 92.25 177 ARG A C 1
ATOM 1388 O O . ARG A 1 177 ? 8.688 -5.628 22.225 1.00 92.25 177 ARG A O 1
ATOM 1395 N N . LYS A 1 178 ? 6.868 -6.387 21.139 1.00 93.25 178 LYS A N 1
ATOM 1396 C CA . LYS A 1 178 ? 7.618 -6.975 20.025 1.00 93.25 178 LYS A CA 1
ATOM 1397 C C . LYS A 1 178 ? 8.362 -5.880 19.247 1.00 93.25 178 LYS A C 1
ATOM 1399 O O . LYS A 1 178 ? 9.556 -6.015 19.009 1.00 93.25 178 LYS A O 1
ATOM 1404 N N . GLN A 1 179 ? 7.681 -4.778 18.930 1.00 90.69 179 GLN A N 1
ATOM 1405 C CA . GLN A 1 179 ? 8.257 -3.614 18.251 1.00 90.69 179 GLN A CA 1
ATOM 1406 C C . GLN A 1 179 ? 9.366 -2.930 19.063 1.00 90.69 179 GLN A C 1
ATOM 1408 O O . GLN A 1 179 ? 10.400 -2.589 18.502 1.00 90.69 179 GLN A O 1
ATOM 1413 N N . GLU A 1 180 ? 9.176 -2.753 20.373 1.00 89.75 180 GLU A N 1
ATOM 1414 C CA . GLU A 1 180 ? 10.189 -2.192 21.279 1.00 89.75 180 GLU A CA 1
ATOM 1415 C C . GLU A 1 180 ? 11.473 -3.027 21.232 1.00 89.75 180 GLU A C 1
ATOM 1417 O O . GLU A 1 180 ? 12.537 -2.490 20.941 1.00 89.75 180 GLU A O 1
ATOM 1422 N N . ALA A 1 181 ? 11.359 -4.355 21.357 1.00 89.81 181 ALA A N 1
ATOM 1423 C CA . ALA A 1 181 ? 12.508 -5.257 21.274 1.00 89.81 181 ALA A CA 1
ATOM 1424 C C . ALA A 1 181 ? 13.239 -5.183 19.917 1.00 89.81 181 ALA A C 1
ATOM 1426 O O . ALA A 1 181 ? 14.465 -5.307 19.857 1.00 89.81 181 ALA A O 1
ATOM 1427 N N . MET A 1 182 ? 12.508 -4.972 18.816 1.00 89.81 182 MET A N 1
ATOM 1428 C CA . MET A 1 182 ? 13.114 -4.749 17.498 1.00 89.81 182 MET A CA 1
ATOM 1429 C C . MET A 1 182 ? 13.853 -3.416 17.424 1.00 89.81 182 MET A C 1
ATOM 1431 O O . MET A 1 182 ? 14.972 -3.366 16.915 1.00 89.81 182 MET A O 1
ATOM 1435 N N . ALA A 1 183 ? 13.231 -2.345 17.914 1.00 87.44 183 ALA A N 1
ATOM 1436 C CA . ALA A 1 183 ? 13.799 -1.008 17.883 1.00 87.44 183 ALA A CA 1
ATOM 1437 C C . ALA A 1 183 ? 15.038 -0.892 18.787 1.00 87.44 183 ALA A C 1
ATOM 1439 O O . ALA A 1 183 ? 16.012 -0.251 18.389 1.00 87.44 183 ALA A O 1
ATOM 1440 N N . ASP A 1 184 ? 15.046 -1.577 19.933 1.00 85.94 184 ASP A N 1
ATOM 1441 C CA . ASP A 1 184 ? 16.218 -1.723 20.803 1.00 85.94 184 ASP A CA 1
ATOM 1442 C C . ASP A 1 184 ? 17.363 -2.423 20.068 1.00 85.94 184 ASP A C 1
ATOM 1444 O O . ASP A 1 184 ? 18.468 -1.887 19.967 1.00 85.94 184 ASP A O 1
ATOM 1448 N N . LYS A 1 185 ? 17.091 -3.599 19.484 1.00 87.31 185 LYS A N 1
ATOM 1449 C CA . LYS A 1 185 ? 18.097 -4.370 18.739 1.00 87.31 185 LYS A CA 1
ATOM 1450 C C . LYS A 1 185 ? 18.671 -3.573 17.569 1.00 87.31 185 LYS A C 1
ATOM 1452 O O . LYS A 1 185 ? 19.877 -3.605 17.337 1.00 87.31 185 LYS A O 1
ATOM 1457 N N . TRP A 1 186 ? 17.817 -2.866 16.831 1.00 87.00 186 TRP A N 1
ATOM 1458 C CA . TRP A 1 186 ? 18.251 -1.993 15.745 1.00 87.00 186 TRP A CA 1
ATOM 1459 C C . TRP A 1 186 ? 19.135 -0.853 16.265 1.00 87.00 186 TRP A C 1
ATOM 1461 O O . TRP A 1 186 ? 20.225 -0.652 15.742 1.00 87.00 186 TRP A O 1
ATOM 1471 N N . SER A 1 187 ? 18.734 -0.176 17.345 1.00 80.25 187 SER A N 1
ATOM 1472 C CA . SER A 1 187 ? 19.506 0.934 17.925 1.00 80.25 187 SER A CA 1
ATOM 1473 C C . SER A 1 187 ? 20.891 0.488 18.406 1.00 80.25 187 SER A C 1
ATOM 1475 O O . SER A 1 187 ? 21.876 1.176 18.141 1.00 80.25 187 SER A O 1
ATOM 1477 N N . MET A 1 188 ? 20.986 -0.691 19.033 1.00 81.56 188 MET A N 1
ATOM 1478 C CA . MET A 1 188 ? 22.267 -1.285 19.438 1.00 81.56 188 MET A CA 1
ATOM 1479 C C . MET A 1 188 ? 23.176 -1.586 18.237 1.00 81.56 188 MET A C 1
ATOM 1481 O O . MET A 1 188 ? 24.375 -1.323 18.298 1.00 81.56 188 MET A O 1
ATOM 1485 N N . ASN A 1 189 ? 22.618 -2.112 17.142 1.00 84.06 189 ASN A N 1
ATOM 1486 C CA . ASN A 1 189 ? 23.383 -2.419 15.928 1.00 84.06 189 ASN A CA 1
ATOM 1487 C C . ASN A 1 189 ? 23.900 -1.160 15.216 1.00 84.06 189 ASN A C 1
ATOM 1489 O O . ASN A 1 189 ? 24.978 -1.197 14.630 1.00 84.06 189 ASN A O 1
ATOM 1493 N N . GLU A 1 190 ? 23.165 -0.051 15.297 1.00 78.62 190 GLU A N 1
ATOM 1494 C CA . GLU A 1 190 ? 23.568 1.254 14.753 1.00 78.62 190 GLU A CA 1
ATOM 1495 C C . GLU A 1 190 ? 24.568 2.002 15.659 1.00 78.62 190 GLU A C 1
ATOM 1497 O O . GLU A 1 190 ? 24.908 3.154 15.393 1.00 78.62 190 GLU A O 1
ATOM 1502 N N . GLY A 1 191 ? 25.026 1.385 16.757 1.00 65.06 191 GLY A N 1
ATOM 1503 C CA . GLY A 1 191 ? 25.960 2.004 17.701 1.00 65.06 191 GLY A CA 1
ATOM 1504 C C . GLY A 1 191 ? 25.367 3.180 18.483 1.00 65.06 191 GLY A C 1
ATOM 1505 O O . GLY A 1 191 ? 26.117 4.008 18.999 1.00 65.06 191 GLY A O 1
ATOM 1506 N N . LYS A 1 192 ? 24.033 3.277 18.569 1.00 65.75 192 LYS A N 1
ATOM 1507 C CA . LYS A 1 192 ? 23.349 4.320 19.343 1.00 65.75 192 LYS A CA 1
ATOM 1508 C C . LYS A 1 192 ? 23.380 3.974 20.830 1.00 65.75 192 LYS A C 1
ATOM 1510 O O . LYS A 1 192 ? 23.269 2.806 21.201 1.00 65.75 192 LYS A O 1
ATOM 1515 N N . GLU A 1 193 ? 23.553 4.986 21.680 1.00 57.72 193 GLU A N 1
ATOM 1516 C CA . GLU A 1 193 ? 23.734 4.768 23.116 1.00 57.72 193 GLU A CA 1
ATOM 1517 C C . GLU A 1 193 ? 22.537 4.049 23.782 1.00 57.72 193 GLU A C 1
ATOM 1519 O O . GLU A 1 193 ? 21.388 4.292 23.408 1.00 57.72 193 GLU A O 1
ATOM 1524 N N . PRO A 1 194 ? 22.765 3.216 24.822 1.00 52.59 194 PRO A N 1
ATOM 1525 C CA . PRO A 1 194 ? 21.735 2.361 25.430 1.00 52.59 194 PRO A CA 1
ATOM 1526 C C . PRO A 1 194 ? 20.703 3.100 26.301 1.00 52.59 194 PRO A C 1
ATOM 1528 O O . PRO A 1 194 ? 19.843 2.461 26.904 1.00 52.59 194 PRO A O 1
ATOM 1531 N N . TYR A 1 195 ? 20.812 4.422 26.450 1.00 52.59 195 TYR A N 1
ATOM 1532 C CA . TYR A 1 195 ? 20.098 5.178 27.486 1.00 52.59 195 TYR A CA 1
ATOM 1533 C C . TYR A 1 195 ? 18.735 5.745 27.052 1.00 52.59 195 TYR A C 1
ATOM 1535 O O . TYR A 1 195 ? 18.077 6.408 27.855 1.00 52.59 195 TYR A O 1
ATOM 1543 N N . PHE A 1 196 ? 18.277 5.493 25.820 1.00 65.12 196 PHE A N 1
ATOM 1544 C CA . PHE A 1 196 ? 17.009 6.029 25.314 1.00 65.12 196 PHE A CA 1
ATOM 1545 C C . PHE A 1 196 ? 15.951 4.943 25.091 1.00 65.12 196 PHE A C 1
ATOM 1547 O O . PHE A 1 196 ? 16.223 3.917 24.479 1.00 65.12 196 PHE A O 1
ATOM 1554 N N . LEU A 1 197 ? 14.724 5.204 25.555 1.00 71.44 197 LEU A N 1
ATOM 1555 C CA . LEU A 1 197 ? 13.563 4.361 25.269 1.00 71.44 197 LEU A CA 1
ATOM 1556 C C . LEU A 1 197 ? 13.189 4.504 23.787 1.00 71.44 197 LEU A C 1
ATOM 1558 O O . LEU A 1 197 ? 12.835 5.612 23.379 1.00 71.44 197 LEU A O 1
ATOM 1562 N N . PRO A 1 198 ? 13.217 3.434 22.974 1.00 78.62 198 PRO A N 1
ATOM 1563 C CA . PRO A 1 198 ? 12.915 3.556 21.560 1.00 78.62 198 PRO A CA 1
ATOM 1564 C C . PRO A 1 198 ? 11.455 3.953 21.342 1.00 78.62 198 PRO A C 1
ATOM 1566 O O . PRO A 1 198 ? 10.530 3.480 22.018 1.00 78.62 198 PRO A O 1
ATOM 1569 N N . CYS A 1 199 ? 11.228 4.787 20.332 1.00 83.19 199 CYS A N 1
ATOM 1570 C CA . CYS A 1 199 ? 9.883 4.968 19.821 1.00 83.19 199 CYS A CA 1
ATOM 1571 C C . CYS A 1 199 ? 9.449 3.716 19.059 1.00 83.19 199 CYS A C 1
ATOM 1573 O O . CYS A 1 199 ? 10.230 3.122 18.318 1.00 83.19 199 CYS A O 1
ATOM 1575 N N . VAL A 1 200 ? 8.184 3.338 19.225 1.00 83.06 200 VAL A N 1
ATOM 1576 C CA . VAL A 1 200 ? 7.616 2.124 18.631 1.00 83.06 200 VAL A CA 1
ATOM 1577 C C . VAL A 1 200 ? 6.648 2.445 17.499 1.00 83.06 200 VAL A C 1
ATOM 1579 O O . VAL A 1 200 ? 6.584 1.695 16.526 1.00 83.06 200 VAL A O 1
ATOM 1582 N N . ILE A 1 201 ? 5.906 3.553 17.597 1.00 81.75 201 ILE A N 1
ATOM 1583 C CA . ILE A 1 201 ? 4.853 3.899 16.636 1.00 81.75 201 ILE A CA 1
ATOM 1584 C C . ILE A 1 201 ? 4.808 5.420 16.386 1.00 81.75 201 ILE A C 1
ATOM 1586 O O . ILE A 1 201 ? 5.051 6.181 17.316 1.00 81.75 201 ILE A O 1
ATOM 1590 N N . SER A 1 202 ? 4.491 5.873 15.166 1.00 79.56 202 SER A N 1
ATOM 1591 C CA . SER A 1 202 ? 4.279 7.291 14.791 1.00 79.56 202 SER A CA 1
ATOM 1592 C C . SER A 1 202 ? 2.882 7.562 14.224 1.00 79.56 202 SER A C 1
ATOM 1594 O O . SER A 1 202 ? 2.403 6.776 13.405 1.00 79.56 202 SER A O 1
ATOM 1596 N N . MET A 1 203 ? 2.199 8.629 14.681 1.00 70.25 203 MET A N 1
ATOM 1597 C CA . MET A 1 203 ? 0.866 9.007 14.160 1.00 70.25 203 MET A CA 1
ATOM 1598 C C . MET A 1 203 ? 1.018 10.143 13.196 1.00 70.25 203 MET A C 1
ATOM 1600 O O . MET A 1 203 ? 1.192 11.277 13.633 1.00 70.25 203 MET A O 1
ATOM 1604 N N . ASP A 1 204 ? 0.855 9.864 11.920 1.00 66.38 204 ASP A N 1
ATOM 1605 C CA . ASP A 1 204 ? 0.668 10.919 10.947 1.00 66.38 204 ASP A CA 1
ATOM 1606 C C . ASP A 1 204 ? -0.831 11.154 10.721 1.00 66.38 204 ASP A C 1
ATOM 1608 O O . ASP A 1 204 ? -1.633 10.215 10.612 1.00 66.38 204 ASP A O 1
ATOM 1612 N N . CYS A 1 205 ? -1.249 12.416 10.661 1.00 61.03 205 CYS A N 1
ATOM 1613 C CA . CYS A 1 205 ? -2.481 12.722 9.967 1.00 61.03 205 CYS A CA 1
ATOM 1614 C C . CYS A 1 205 ? -2.174 12.719 8.485 1.00 61.03 205 CYS A C 1
ATOM 1616 O O . CYS A 1 205 ? -1.338 13.457 7.971 1.00 61.03 205 CYS A O 1
ATOM 1618 N N . THR A 1 206 ? -2.981 11.980 7.748 1.00 58.53 206 THR A N 1
ATOM 1619 C CA . THR A 1 206 ? -3.201 12.363 6.369 1.00 58.53 206 THR A CA 1
ATOM 1620 C C . THR A 1 206 ? -3.780 13.775 6.356 1.00 58.53 206 THR A C 1
ATOM 1622 O O . THR A 1 206 ? -4.563 14.154 7.233 1.00 58.53 206 THR A O 1
ATOM 1625 N N . THR A 1 207 ? -3.433 14.563 5.337 1.00 55.66 207 THR A N 1
ATOM 1626 C CA . THR A 1 207 ? -3.934 15.943 5.145 1.00 55.66 207 THR A CA 1
ATOM 1627 C C . THR A 1 207 ? -5.468 16.057 5.184 1.00 55.66 207 THR A C 1
ATOM 1629 O O . THR A 1 207 ? -6.021 17.152 5.291 1.00 55.66 207 THR A O 1
ATOM 1632 N N . ASN A 1 208 ? -6.164 14.916 5.140 1.00 59.09 208 ASN A N 1
ATOM 1633 C CA . ASN A 1 208 ? -7.603 14.780 5.211 1.00 59.09 208 ASN A CA 1
ATOM 1634 C C . ASN A 1 208 ? -8.215 14.566 6.614 1.00 59.09 208 ASN A C 1
ATOM 1636 O O . ASN A 1 208 ? -9.444 14.560 6.714 1.00 59.09 208 ASN A O 1
ATOM 1640 N N . CYS A 1 209 ? -7.430 14.440 7.690 1.00 66.62 209 CYS A N 1
ATOM 1641 C CA . CYS A 1 209 ? -7.949 14.326 9.061 1.00 66.62 209 CYS A CA 1
ATOM 1642 C C . CYS A 1 209 ? -8.363 15.697 9.617 1.00 66.62 209 CYS A C 1
ATOM 1644 O O . CYS A 1 209 ? -7.647 16.322 10.402 1.00 66.62 209 CYS A O 1
ATOM 1646 N N . SER A 1 210 ? -9.550 16.179 9.248 1.00 62.44 210 SER A N 1
ATOM 1647 C CA . SER A 1 210 ? -10.022 17.519 9.635 1.00 62.44 210 SER A CA 1
ATOM 1648 C C . SER A 1 210 ? -10.275 17.710 11.141 1.00 62.44 210 SER A C 1
ATOM 1650 O O . SER A 1 210 ? -10.536 18.832 11.571 1.00 62.44 210 SER A O 1
ATOM 1652 N N . TYR A 1 211 ? -10.210 16.642 11.947 1.00 66.88 211 TYR A N 1
ATOM 1653 C CA . TYR A 1 211 ? -10.320 16.684 13.414 1.00 66.88 211 TYR A CA 1
ATOM 1654 C C . TYR A 1 211 ? -8.987 16.748 14.161 1.00 66.88 211 TYR A C 1
ATOM 1656 O O . TYR A 1 211 ? -8.979 16.783 15.395 1.00 66.88 211 TYR A O 1
ATOM 1664 N N . ALA A 1 212 ? -7.866 16.836 13.438 1.00 65.44 212 ALA A N 1
ATOM 1665 C CA . ALA A 1 212 ? -6.554 17.010 14.052 1.00 65.44 212 ALA A CA 1
ATOM 1666 C C . ALA A 1 212 ? -6.422 18.334 14.832 1.00 65.44 212 ALA A C 1
ATOM 1668 O O . ALA A 1 212 ? -5.621 18.428 15.758 1.00 65.44 212 ALA A O 1
ATOM 1669 N N . SER A 1 213 ? -7.242 19.339 14.498 1.00 65.94 213 SER A N 1
ATOM 1670 C CA . SER A 1 213 ? -7.344 20.610 15.219 1.00 65.94 213 SER A CA 1
ATOM 1671 C C . SER A 1 213 ? -8.747 20.801 15.789 1.00 65.94 213 SER A C 1
ATOM 1673 O O . SER A 1 213 ? -9.728 20.857 15.043 1.00 65.94 213 SER A O 1
ATOM 1675 N N . SER A 1 214 ? -8.844 20.975 17.110 1.00 61.75 214 SER A N 1
ATOM 1676 C CA . SER A 1 214 ? -10.118 21.157 17.819 1.00 61.75 214 SER A CA 1
ATOM 1677 C C . SER A 1 214 ? -10.934 22.345 17.302 1.00 61.75 214 SER A C 1
ATOM 1679 O O . SER A 1 214 ? -12.147 22.238 17.125 1.00 61.75 214 SER A O 1
ATOM 1681 N N . ARG A 1 215 ? -10.276 23.464 16.971 1.00 62.97 215 ARG A N 1
ATOM 1682 C CA . ARG A 1 215 ? -10.942 24.671 16.449 1.00 62.97 215 ARG A CA 1
ATOM 1683 C C . ARG A 1 215 ? -11.531 24.459 15.057 1.00 62.97 215 ARG A C 1
ATOM 1685 O O . ARG A 1 215 ? -12.664 24.867 14.810 1.00 62.97 215 ARG A O 1
ATOM 1692 N N . MET A 1 216 ? -10.784 23.815 14.160 1.00 63.06 216 MET A N 1
ATOM 1693 C CA . MET A 1 216 ? -11.271 23.526 12.807 1.00 63.06 216 MET A CA 1
ATOM 1694 C C . MET A 1 216 ? -12.382 22.477 12.824 1.00 63.06 216 MET A C 1
ATOM 1696 O O . MET A 1 216 ? -13.353 22.591 12.077 1.00 63.06 216 MET A O 1
ATOM 1700 N N . PHE A 1 217 ? -12.281 21.496 13.718 1.00 69.00 217 PHE A N 1
ATOM 1701 C CA . PHE A 1 217 ? -13.263 20.428 13.813 1.00 69.00 217 PHE A CA 1
ATOM 1702 C C . PHE A 1 217 ? -14.618 20.885 14.341 1.00 69.00 217 PHE A C 1
ATOM 1704 O O . PHE A 1 217 ? -15.647 20.580 13.740 1.00 69.00 217 PHE A O 1
ATOM 1711 N N . ILE A 1 218 ? -14.621 21.647 15.440 1.00 65.00 218 ILE A N 1
ATOM 1712 C CA . ILE A 1 218 ? -15.852 22.187 16.029 1.00 65.00 218 ILE A CA 1
ATOM 1713 C C . ILE A 1 218 ? -16.571 23.069 15.004 1.00 65.00 218 ILE A C 1
ATOM 1715 O O . ILE A 1 218 ? -17.788 22.969 14.842 1.00 65.00 218 ILE A O 1
ATOM 1719 N N . HIS A 1 219 ? -15.817 23.872 14.246 1.00 64.44 219 HIS A N 1
ATOM 1720 C CA . HIS A 1 219 ? -16.372 24.651 13.146 1.00 64.44 219 HIS A CA 1
ATOM 1721 C C . HIS A 1 219 ? -17.003 23.757 12.067 1.00 64.44 219 HIS A C 1
ATOM 1723 O O . HIS A 1 219 ? -18.138 24.005 11.664 1.00 64.44 219 HIS A O 1
ATOM 1729 N N . HIS A 1 220 ? -16.327 22.683 11.653 1.00 67.69 220 HIS A N 1
ATOM 1730 C CA . HIS A 1 220 ? -16.849 21.762 10.642 1.00 67.69 220 HIS A CA 1
ATOM 1731 C C . HIS A 1 220 ? -18.143 21.059 11.083 1.00 67.69 220 HIS A C 1
ATOM 1733 O O . HIS A 1 220 ? -19.123 21.052 10.340 1.00 67.69 220 HIS A O 1
ATOM 1739 N N . LEU A 1 221 ? -18.186 20.530 12.311 1.00 66.88 221 LEU A N 1
ATOM 1740 C CA . LEU A 1 221 ? -19.392 19.895 12.853 1.00 66.88 221 LEU A CA 1
ATOM 1741 C C . LEU A 1 221 ? -20.553 20.886 13.007 1.00 66.88 221 LEU A C 1
ATOM 1743 O O . LEU A 1 221 ? -21.703 20.516 12.777 1.00 66.88 221 LEU A O 1
ATOM 1747 N N . SER A 1 222 ? -20.267 22.152 13.331 1.00 62.06 222 SER A N 1
ATOM 1748 C CA . SER A 1 222 ? -21.300 23.193 13.431 1.00 62.06 222 SER A CA 1
ATOM 1749 C C . SER A 1 222 ? -21.969 23.520 12.090 1.00 62.06 222 SER A C 1
ATOM 1751 O O . SER A 1 222 ? -23.127 23.930 12.069 1.00 62.06 222 SER A O 1
ATOM 1753 N N . GLN A 1 223 ? -21.268 23.309 10.971 1.00 67.38 223 GLN A N 1
ATOM 1754 C CA . GLN A 1 223 ? -21.785 23.574 9.625 1.00 67.38 223 GLN A CA 1
ATOM 1755 C C . GLN A 1 223 ? -22.557 22.393 9.023 1.00 67.38 223 GLN A C 1
ATOM 1757 O O . GLN A 1 223 ? -23.330 22.591 8.088 1.00 67.38 223 GLN A O 1
ATOM 1762 N N . ALA A 1 224 ? -22.366 21.176 9.542 1.00 69.56 224 ALA A N 1
ATOM 1763 C CA . ALA A 1 224 ? -23.008 19.964 9.033 1.00 69.56 224 ALA A CA 1
ATOM 1764 C C . ALA A 1 224 ? -23.430 19.011 10.176 1.00 69.56 224 ALA A C 1
ATOM 1766 O O . ALA A 1 224 ? -22.939 17.879 10.249 1.00 69.56 224 ALA A O 1
ATOM 1767 N N . PRO A 1 225 ? -24.360 19.437 11.057 1.00 65.19 225 PRO A N 1
ATOM 1768 C CA . PRO A 1 225 ? -24.698 18.736 12.304 1.00 65.19 225 PRO A CA 1
ATOM 1769 C C . PRO A 1 225 ? -25.334 17.349 12.105 1.00 65.19 225 PRO A C 1
ATOM 1771 O O . PRO A 1 225 ? -25.387 16.552 13.043 1.00 65.19 225 PRO A O 1
ATOM 1774 N N . ASP A 1 226 ? -25.802 17.050 10.891 1.00 78.00 226 ASP A N 1
ATOM 1775 C CA . ASP A 1 226 ? -26.410 15.767 10.519 1.00 78.00 226 ASP A CA 1
ATOM 1776 C C . ASP A 1 226 ? -25.413 14.770 9.909 1.00 78.00 226 ASP A C 1
ATOM 1778 O O . ASP A 1 226 ? -25.802 13.700 9.422 1.00 78.00 226 ASP A O 1
ATOM 1782 N N . THR A 1 227 ? -24.119 15.096 9.934 1.00 83.62 227 THR A N 1
ATOM 1783 C CA . THR A 1 227 ? -23.060 14.257 9.370 1.00 83.62 227 THR A CA 1
ATOM 1784 C C . THR A 1 227 ? -21.960 13.972 10.381 1.00 83.62 227 THR A C 1
ATOM 1786 O O . THR A 1 227 ? -21.623 14.809 11.214 1.00 83.62 227 THR A O 1
ATOM 1789 N N . ALA A 1 228 ? -21.393 12.774 10.286 1.00 89.00 228 ALA A N 1
ATOM 1790 C CA . ALA A 1 228 ? -20.166 12.391 10.967 1.00 89.00 228 ALA A CA 1
ATOM 1791 C C . ALA A 1 228 ? -19.087 12.068 9.928 1.00 89.00 228 ALA A C 1
ATOM 1793 O O . ALA A 1 228 ? -19.381 11.746 8.769 1.00 89.00 228 ALA A O 1
ATOM 1794 N N . ILE A 1 229 ? -17.831 12.178 10.342 1.00 88.88 229 ILE A N 1
ATOM 1795 C CA . ILE A 1 229 ? -16.668 11.890 9.504 1.00 88.88 229 ILE A CA 1
ATOM 1796 C C . ILE A 1 229 ? -16.310 10.413 9.651 1.00 88.88 229 ILE A C 1
ATOM 1798 O O . ILE A 1 229 ? -16.428 9.871 10.744 1.00 88.88 229 ILE A O 1
ATOM 1802 N N . GLY A 1 230 ? -15.885 9.768 8.565 1.00 89.88 230 GLY A N 1
ATOM 1803 C CA . GLY A 1 230 ? -15.382 8.395 8.580 1.00 89.88 230 GLY A CA 1
ATOM 1804 C C . GLY A 1 230 ? -14.081 8.259 7.793 1.00 89.88 230 GLY A C 1
ATOM 1805 O O . GLY A 1 230 ? -13.961 8.814 6.698 1.00 89.88 230 GLY A O 1
ATOM 1806 N N . HIS A 1 231 ? -13.129 7.507 8.337 1.00 90.19 231 HIS A N 1
ATOM 1807 C CA . HIS A 1 231 ? -11.864 7.169 7.690 1.00 90.19 231 HIS A CA 1
ATOM 1808 C C . HIS A 1 231 ? -11.594 5.676 7.815 1.00 90.19 231 HIS A C 1
ATOM 1810 O O . HIS A 1 231 ? -11.744 5.114 8.895 1.00 90.19 231 HIS A O 1
ATOM 1816 N N . LEU A 1 232 ? -11.143 5.041 6.731 1.00 92.81 232 LEU A N 1
ATOM 1817 C CA . LEU A 1 232 ? -10.460 3.752 6.856 1.00 92.81 232 LEU A CA 1
ATOM 1818 C C . LEU A 1 232 ? -9.103 3.953 7.536 1.00 92.81 232 LEU A C 1
ATOM 1820 O O . LEU A 1 232 ? -8.526 5.036 7.460 1.00 92.81 232 LEU A O 1
ATOM 1824 N N . LEU A 1 233 ? -8.578 2.905 8.159 1.00 92.62 233 LEU A N 1
ATOM 1825 C CA . LEU A 1 233 ? -7.260 2.891 8.780 1.00 92.62 233 LEU A CA 1
ATOM 1826 C C . LEU A 1 233 ? -6.257 2.173 7.878 1.00 92.62 233 LEU A C 1
ATOM 1828 O O . LEU A 1 233 ? -6.564 1.161 7.240 1.00 92.62 233 LEU A O 1
ATOM 1832 N N . SER A 1 234 ? -5.039 2.695 7.840 1.00 92.44 234 SER A N 1
ATOM 1833 C CA . SER A 1 234 ? -3.884 2.084 7.192 1.00 92.44 234 SER A CA 1
ATOM 1834 C C . SER A 1 234 ? -2.730 1.975 8.180 1.00 92.44 234 SER A C 1
ATOM 1836 O O . SER A 1 234 ? -2.668 2.705 9.167 1.00 92.44 234 SER A O 1
ATOM 1838 N N . THR A 1 235 ? -1.810 1.061 7.913 1.00 92.56 235 THR A N 1
ATOM 1839 C CA . THR A 1 235 ? -0.540 0.964 8.635 1.00 92.56 235 THR A CA 1
ATOM 1840 C C . THR A 1 235 ? 0.589 0.811 7.636 1.00 92.56 235 THR A C 1
ATOM 1842 O O . THR A 1 235 ? 0.422 0.098 6.645 1.00 92.56 235 THR A O 1
ATOM 1845 N N . GLY A 1 236 ? 1.705 1.499 7.846 1.00 90.88 236 GLY A N 1
ATOM 1846 C CA . GLY A 1 236 ? 2.867 1.382 6.977 1.00 90.88 236 GLY A CA 1
ATOM 1847 C C . GLY A 1 236 ? 3.785 0.229 7.351 1.00 90.88 236 GLY A C 1
ATOM 1848 O O . GLY A 1 236 ? 3.508 -0.562 8.258 1.00 90.88 236 GLY A O 1
ATOM 1849 N N . SER A 1 237 ? 4.867 0.118 6.587 1.00 91.69 237 SER A N 1
ATOM 1850 C CA . SER A 1 237 ? 5.943 -0.836 6.834 1.00 91.69 237 SER A CA 1
ATOM 1851 C C . SER A 1 237 ? 6.812 -0.394 8.007 1.00 91.69 237 SER A C 1
ATOM 1853 O O . SER A 1 237 ? 6.871 0.781 8.363 1.00 91.69 237 SER A O 1
ATOM 1855 N N . LE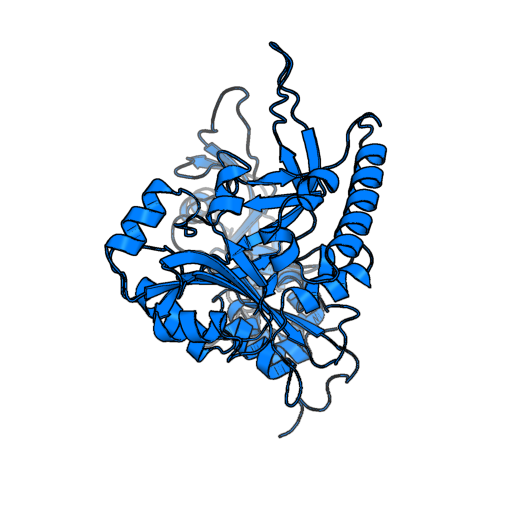U A 1 238 ? 7.557 -1.342 8.559 1.00 90.94 238 LEU A N 1
ATOM 1856 C CA . LEU A 1 238 ? 8.630 -1.085 9.500 1.00 90.94 238 LEU A CA 1
ATOM 1857 C C . LEU A 1 238 ? 9.677 -0.188 8.831 1.00 90.94 238 LEU A C 1
ATOM 1859 O O . LEU A 1 238 ? 10.229 -0.545 7.790 1.00 90.94 238 LEU A O 1
ATOM 1863 N N . GLY A 1 239 ? 9.921 0.984 9.409 1.00 86.88 239 GLY A N 1
ATOM 1864 C CA . GLY A 1 239 ? 10.778 2.000 8.806 1.00 86.88 239 GLY A CA 1
ATOM 1865 C C . GLY A 1 239 ? 11.572 2.780 9.841 1.00 86.88 239 GLY A C 1
ATOM 1866 O O . GLY A 1 239 ? 11.194 2.867 11.010 1.00 86.88 239 GLY A O 1
ATOM 1867 N N . VAL A 1 240 ? 12.699 3.343 9.407 1.00 84.31 240 VAL A N 1
ATOM 1868 C CA . VAL A 1 240 ? 13.498 4.244 10.239 1.00 84.31 240 VAL A CA 1
ATOM 1869 C C . VAL A 1 240 ? 12.847 5.618 10.207 1.00 84.31 240 VAL A C 1
ATOM 1871 O O . VAL A 1 240 ? 12.735 6.232 9.148 1.00 84.31 240 VAL A O 1
ATOM 1874 N N . ASN A 1 241 ? 12.425 6.103 11.370 1.00 76.94 241 ASN A N 1
ATOM 1875 C CA . ASN A 1 241 ? 11.864 7.438 11.509 1.00 76.94 241 ASN A CA 1
ATOM 1876 C C . ASN A 1 241 ? 12.857 8.342 12.240 1.00 76.94 241 ASN A C 1
ATOM 1878 O O . ASN A 1 241 ? 13.243 8.058 13.379 1.00 76.94 241 ASN A O 1
ATOM 1882 N N . HIS A 1 242 ? 13.265 9.421 11.571 1.00 74.50 242 HIS A N 1
ATOM 1883 C CA . HIS A 1 242 ? 14.104 10.472 12.131 1.00 74.50 242 HIS A CA 1
ATOM 1884 C C . HIS A 1 242 ? 13.218 11.524 12.789 1.00 74.50 242 HIS A C 1
ATOM 1886 O O . HIS A 1 242 ? 12.411 12.170 12.126 1.00 74.50 242 HIS A O 1
ATOM 1892 N N . HIS A 1 243 ? 13.383 11.717 14.090 1.00 68.31 243 HIS A N 1
ATOM 1893 C CA . HIS A 1 243 ? 12.545 12.611 14.867 1.00 68.31 243 HIS A CA 1
ATOM 1894 C C . HIS A 1 243 ? 13.369 13.520 15.764 1.00 68.31 243 HIS A C 1
ATOM 1896 O O . HIS A 1 243 ? 14.426 13.162 16.284 1.00 68.31 243 HIS A O 1
ATOM 1902 N N . GLN A 1 244 ? 12.834 14.721 15.944 1.00 61.91 244 GLN A N 1
ATOM 1903 C CA . GLN A 1 244 ? 13.333 15.691 16.900 1.00 61.91 244 GLN A CA 1
ATOM 1904 C C . GLN A 1 244 ? 12.646 15.430 18.234 1.00 61.91 244 GLN A C 1
ATOM 1906 O O . GLN A 1 244 ? 11.415 15.470 18.324 1.00 61.91 244 GLN A O 1
ATOM 1911 N N . TYR A 1 245 ? 13.435 15.140 19.264 1.00 55.97 245 TYR A N 1
ATOM 1912 C CA . TYR A 1 245 ? 12.908 15.036 20.615 1.00 55.97 245 TYR A CA 1
ATOM 1913 C C . TYR A 1 245 ? 12.906 16.430 21.241 1.00 55.97 245 TYR A C 1
ATOM 1915 O O . TYR A 1 245 ? 13.955 16.974 21.573 1.00 55.97 245 TYR A O 1
ATOM 1923 N N . TRP A 1 246 ? 11.722 17.018 21.395 1.00 51.97 246 TRP A N 1
ATOM 1924 C CA . TRP A 1 246 ? 11.552 18.240 22.177 1.00 51.97 246 TRP A CA 1
ATOM 1925 C C . TRP A 1 246 ? 11.531 17.839 23.654 1.00 51.97 246 TRP A C 1
ATOM 1927 O O . TRP A 1 246 ? 10.468 17.602 24.230 1.00 51.97 246 TRP A O 1
ATOM 1937 N N . GLY A 1 247 ? 12.710 17.670 24.252 1.00 47.38 247 GLY A N 1
ATOM 1938 C CA . GLY A 1 247 ? 12.820 17.519 25.700 1.00 47.38 247 GLY A CA 1
ATOM 1939 C C . GLY A 1 247 ? 12.212 18.738 26.397 1.00 47.38 247 GLY A C 1
ATOM 1940 O O . GLY A 1 247 ? 12.379 19.863 25.936 1.00 47.38 247 GLY A O 1
ATOM 1941 N N . GLN A 1 248 ? 11.481 18.522 27.495 1.00 42.84 248 GLN A N 1
ATOM 1942 C CA . GLN A 1 248 ? 10.994 19.619 28.346 1.00 42.84 248 GLN A CA 1
ATOM 1943 C C . GLN A 1 248 ? 12.122 20.335 29.101 1.00 42.84 248 GLN A C 1
ATOM 1945 O O . GLN A 1 248 ? 11.893 21.422 29.618 1.00 42.84 248 GLN A O 1
ATOM 1950 N N . ASP A 1 249 ? 13.325 19.767 29.101 1.00 45.31 249 ASP A N 1
ATOM 1951 C CA . ASP A 1 249 ? 14.528 20.367 29.651 1.00 45.31 249 ASP A CA 1
ATOM 1952 C C . ASP A 1 249 ? 15.617 20.402 28.572 1.00 45.31 249 ASP A C 1
ATOM 1954 O O . ASP A 1 249 ? 15.754 19.452 27.800 1.00 45.31 249 ASP A O 1
ATOM 1958 N N . TYR A 1 250 ? 16.406 21.476 28.606 1.00 41.69 250 TYR A N 1
ATOM 1959 C CA . TYR A 1 250 ? 17.623 21.779 27.842 1.00 41.69 250 TYR A CA 1
ATOM 1960 C C . TYR A 1 250 ? 17.481 22.714 26.636 1.00 41.69 250 TYR A C 1
ATOM 1962 O O . TYR A 1 250 ? 17.319 22.339 25.477 1.00 41.69 250 TYR A O 1
ATOM 1970 N N . GLU A 1 251 ? 17.681 23.990 26.965 1.00 43.78 251 GLU A N 1
ATOM 1971 C CA . GLU A 1 251 ? 18.440 24.933 26.155 1.00 43.78 251 GLU A CA 1
ATOM 1972 C C . GLU A 1 251 ? 19.704 24.247 25.579 1.00 43.78 251 GLU A C 1
ATOM 1974 O O . GLU A 1 251 ? 20.546 23.763 26.334 1.00 43.78 251 GLU A O 1
ATOM 1979 N N . ASN A 1 252 ? 19.840 24.274 24.248 1.00 41.97 252 ASN A N 1
ATOM 1980 C CA . ASN A 1 252 ? 21.096 24.251 23.475 1.00 41.97 252 ASN A CA 1
ATOM 1981 C C . ASN A 1 252 ? 21.618 22.999 22.744 1.00 41.97 252 ASN A C 1
ATOM 1983 O O . ASN A 1 252 ? 22.658 23.161 22.124 1.00 41.97 252 ASN A O 1
ATOM 1987 N N . ASP A 1 253 ? 20.931 21.858 22.622 1.00 43.94 253 ASP A N 1
ATOM 1988 C CA . ASP A 1 253 ? 21.340 20.870 21.594 1.00 43.94 253 ASP A CA 1
ATOM 1989 C C . ASP A 1 253 ? 20.154 20.099 20.996 1.00 43.94 253 ASP A C 1
ATOM 1991 O O . ASP A 1 253 ? 19.498 19.286 21.647 1.00 43.94 253 ASP A O 1
ATOM 1995 N N . MET A 1 254 ? 19.862 20.361 19.716 1.00 50.53 254 MET A N 1
ATOM 1996 C CA . MET A 1 254 ? 18.895 19.578 18.945 1.00 50.53 254 MET A CA 1
ATOM 1997 C C . MET A 1 254 ? 19.494 18.209 18.608 1.00 50.53 254 MET A C 1
ATOM 1999 O O . MET A 1 254 ? 20.189 18.060 17.602 1.00 50.53 254 MET A O 1
ATOM 2003 N N . GLU A 1 255 ? 19.184 17.184 19.394 1.00 55.59 255 GLU A N 1
ATOM 2004 C CA . GLU A 1 255 ? 19.519 15.814 19.008 1.00 55.59 255 GLU A CA 1
ATOM 2005 C C . GLU A 1 255 ? 18.480 15.252 18.030 1.00 55.59 255 GLU A C 1
ATOM 2007 O O . GLU A 1 255 ? 17.335 14.951 18.386 1.00 55.59 255 GLU A O 1
ATOM 2012 N N . PHE A 1 256 ? 18.895 15.071 16.776 1.00 61.78 256 PHE A N 1
ATOM 2013 C CA . PHE A 1 256 ? 18.158 14.253 15.820 1.00 61.78 256 PHE A CA 1
ATOM 2014 C C . PHE A 1 256 ? 18.293 12.787 16.207 1.00 61.78 256 PHE A C 1
ATOM 2016 O O . PHE A 1 256 ? 19.372 12.197 16.131 1.00 61.78 256 PHE A O 1
ATOM 2023 N N . ARG A 1 257 ? 17.176 12.179 16.593 1.00 71.06 257 ARG A N 1
ATOM 2024 C CA . ARG A 1 257 ? 17.122 10.766 16.954 1.00 71.06 257 ARG A CA 1
ATOM 2025 C C . ARG A 1 257 ? 16.475 9.985 15.832 1.00 71.06 257 ARG A C 1
ATOM 2027 O O . ARG A 1 257 ? 15.752 10.523 14.999 1.00 71.06 257 ARG A O 1
ATOM 2034 N N . SER A 1 258 ? 16.770 8.697 15.767 1.00 76.94 258 SER A N 1
ATOM 2035 C CA . SER A 1 258 ? 16.032 7.802 14.881 1.00 76.94 258 SER A CA 1
ATOM 2036 C C . SER A 1 258 ? 15.742 6.503 15.590 1.00 76.94 258 SER A C 1
ATOM 2038 O O . SER A 1 258 ? 16.595 6.011 16.329 1.00 76.94 258 SER A O 1
ATOM 2040 N N . SER A 1 259 ? 14.555 5.969 15.338 1.00 81.12 259 SER A N 1
ATOM 2041 C CA . SER A 1 259 ? 14.090 4.685 15.850 1.00 81.12 259 SER A CA 1
ATOM 2042 C C . SER A 1 259 ? 13.403 3.919 14.732 1.00 81.12 259 SER A C 1
ATOM 2044 O O . SER A 1 259 ? 12.904 4.509 13.772 1.00 81.12 259 SER A O 1
ATOM 2046 N N . LEU A 1 260 ? 13.373 2.600 14.877 1.00 86.94 260 LEU A N 1
ATOM 2047 C CA . LEU A 1 260 ? 12.600 1.732 14.009 1.00 86.94 260 LEU A CA 1
ATOM 2048 C C . LEU A 1 260 ? 11.133 1.758 14.459 1.00 86.94 260 LEU A C 1
ATOM 2050 O O . LEU A 1 260 ? 10.800 1.271 15.539 1.00 86.94 260 LEU A O 1
ATOM 2054 N N . THR A 1 261 ? 10.252 2.338 13.651 1.00 87.50 261 THR A N 1
ATOM 2055 C CA . THR A 1 261 ? 8.842 2.566 14.002 1.00 87.50 261 THR A CA 1
ATOM 2056 C C . THR A 1 261 ? 7.894 1.946 12.985 1.00 87.50 261 THR A C 1
ATOM 2058 O O . THR A 1 261 ? 8.265 1.691 11.840 1.00 87.50 261 THR A O 1
ATOM 2061 N N . LEU A 1 262 ? 6.647 1.760 13.408 1.00 87.56 262 LEU A N 1
ATOM 2062 C CA . LEU A 1 262 ? 5.494 1.569 12.531 1.00 87.56 262 LEU A CA 1
ATOM 2063 C C . LEU A 1 262 ? 4.601 2.809 12.562 1.00 87.56 262 LEU A C 1
ATOM 2065 O O . LEU A 1 262 ? 4.548 3.509 13.566 1.00 87.56 262 LEU A O 1
ATOM 2069 N N . ASP A 1 263 ? 3.826 3.051 11.520 1.00 86.56 263 ASP A N 1
ATOM 2070 C CA . ASP A 1 263 ? 2.776 4.068 11.524 1.00 86.56 263 ASP A CA 1
ATOM 2071 C C . ASP A 1 263 ? 1.384 3.434 11.448 1.00 86.56 263 ASP A C 1
ATOM 2073 O O . ASP A 1 263 ? 1.191 2.364 10.858 1.00 86.56 263 ASP A O 1
ATOM 2077 N N . VAL A 1 264 ? 0.404 4.089 12.077 1.00 88.00 264 VAL A N 1
ATOM 2078 C CA . VAL A 1 264 ? -1.021 3.746 11.962 1.00 88.00 264 VAL A CA 1
ATOM 2079 C C . VAL A 1 264 ? -1.818 5.024 11.768 1.00 88.00 264 VAL A C 1
ATOM 2081 O O . VAL A 1 264 ? -2.008 5.808 12.701 1.00 88.00 264 VAL A O 1
ATOM 2084 N N . ASN A 1 265 ? -2.322 5.195 10.553 1.00 85.62 265 ASN A N 1
ATOM 2085 C CA . ASN A 1 265 ? -2.851 6.456 10.060 1.00 85.62 265 ASN A CA 1
ATOM 2086 C C . ASN A 1 265 ? -4.243 6.266 9.460 1.00 85.62 265 ASN A C 1
ATOM 2088 O O . ASN A 1 265 ? -4.661 5.155 9.121 1.00 85.62 265 ASN A O 1
ATOM 2092 N N . CYS A 1 266 ? -4.965 7.368 9.281 1.00 86.44 266 CYS A N 1
ATOM 2093 C CA . CYS A 1 266 ? -6.137 7.352 8.418 1.00 86.44 266 CYS A CA 1
ATOM 2094 C C . CYS A 1 266 ? -5.693 7.118 6.972 1.00 86.44 266 CYS A C 1
ATOM 2096 O O . CYS A 1 266 ? -4.646 7.588 6.543 1.00 86.44 266 CYS A O 1
ATOM 2098 N N . HIS A 1 267 ? -6.484 6.381 6.206 1.00 83.69 267 HIS A N 1
ATOM 2099 C CA . HIS A 1 267 ? -6.232 6.182 4.790 1.00 83.69 267 HIS A CA 1
ATOM 2100 C C . HIS A 1 267 ? -6.520 7.482 4.031 1.00 83.69 267 HIS A C 1
ATOM 2102 O O . HIS A 1 267 ? -7.633 8.025 4.111 1.00 83.69 267 HIS A O 1
ATOM 2108 N N . ASP A 1 268 ? -5.537 7.969 3.271 1.00 73.38 268 ASP A N 1
ATOM 2109 C CA . ASP A 1 268 ? -5.795 8.973 2.245 1.00 73.38 268 ASP A CA 1
ATOM 2110 C C . ASP A 1 268 ? -6.250 8.298 0.962 1.00 73.38 268 ASP A C 1
ATOM 2112 O O . ASP A 1 268 ? -5.708 7.266 0.572 1.00 73.38 268 ASP A O 1
ATOM 2116 N N . TRP A 1 269 ? -7.255 8.875 0.308 1.00 74.25 269 TRP A N 1
ATOM 2117 C CA . TRP A 1 269 ? -7.777 8.305 -0.924 1.00 74.25 269 TRP A CA 1
ATOM 2118 C C . TRP A 1 269 ? -6.809 8.606 -2.071 1.00 74.25 269 TRP A C 1
ATOM 2120 O O . TRP A 1 269 ? -6.912 9.632 -2.752 1.00 74.25 269 TRP A O 1
ATOM 2130 N N . CYS A 1 270 ? -5.841 7.714 -2.250 1.00 69.69 270 CYS A N 1
ATOM 2131 C CA . CYS A 1 270 ? -4.789 7.808 -3.249 1.00 69.69 270 CYS A CA 1
ATOM 2132 C C . CYS A 1 270 ? -4.716 6.553 -4.127 1.00 69.69 270 CYS A C 1
ATOM 2134 O O . CYS A 1 270 ? -5.264 5.491 -3.815 1.00 69.69 270 CYS A O 1
ATOM 2136 N N . ASP A 1 271 ? -4.030 6.702 -5.255 1.00 75.38 271 ASP A N 1
ATOM 2137 C CA . ASP A 1 271 ? -3.619 5.584 -6.094 1.00 75.38 271 ASP A CA 1
ATOM 2138 C C . ASP A 1 271 ? -2.580 4.724 -5.351 1.00 75.38 271 ASP A C 1
ATOM 2140 O O . ASP A 1 271 ? -1.825 5.217 -4.514 1.00 75.38 271 ASP A O 1
ATOM 2144 N N . GLY A 1 272 ? -2.527 3.424 -5.658 1.00 84.44 272 GLY A N 1
ATOM 2145 C CA . GLY A 1 272 ? -1.597 2.498 -5.003 1.00 84.44 272 GLY A CA 1
ATOM 2146 C C . GLY A 1 272 ? -2.076 1.928 -3.661 1.00 84.44 272 GLY A C 1
ATOM 2147 O O . GLY A 1 272 ? -1.309 1.859 -2.702 1.00 84.44 272 GLY A O 1
ATOM 2148 N N . THR A 1 273 ? -3.322 1.464 -3.576 1.00 92.56 273 THR A N 1
ATOM 2149 C CA . THR A 1 273 ? -3.863 0.800 -2.375 1.00 92.56 273 THR A CA 1
ATOM 2150 C C . THR A 1 273 ? -3.373 -0.647 -2.265 1.00 92.56 273 THR A C 1
ATOM 2152 O O . THR A 1 273 ? -3.292 -1.341 -3.278 1.00 92.56 273 THR A O 1
ATOM 2155 N N . ARG A 1 274 ? -3.098 -1.132 -1.042 1.00 95.50 274 ARG A N 1
ATOM 2156 C CA . ARG A 1 274 ? -2.818 -2.552 -0.755 1.00 95.50 274 ARG A CA 1
ATOM 2157 C C . ARG A 1 274 ? -3.825 -3.102 0.256 1.00 95.50 274 ARG A C 1
ATOM 2159 O O . ARG A 1 274 ? -3.716 -2.800 1.438 1.00 95.50 274 ARG A O 1
ATOM 2166 N N . MET A 1 275 ? -4.788 -3.891 -0.216 1.00 97.12 275 MET A N 1
ATOM 2167 C CA . MET A 1 275 ? -5.792 -4.563 0.626 1.00 97.12 275 MET A CA 1
ATOM 2168 C C . MET A 1 275 ? -5.350 -5.993 0.947 1.00 97.12 275 MET A C 1
ATOM 2170 O O . MET A 1 275 ? -4.497 -6.534 0.253 1.00 97.12 275 MET A O 1
ATOM 2174 N N . ILE A 1 276 ? -5.940 -6.628 1.956 1.00 97.94 276 ILE A N 1
ATOM 2175 C CA . ILE A 1 276 ? -5.648 -8.025 2.311 1.00 97.94 276 ILE A CA 1
ATOM 2176 C C . ILE A 1 276 ? -6.905 -8.857 2.075 1.00 97.94 276 ILE A C 1
ATOM 2178 O O . ILE A 1 276 ? -7.985 -8.453 2.496 1.00 97.94 276 ILE A O 1
ATOM 2182 N N . GLY A 1 277 ? -6.781 -9.997 1.403 1.00 97.69 277 GLY A N 1
ATOM 2183 C CA . GLY A 1 277 ? -7.819 -11.026 1.393 1.00 97.69 277 GLY A CA 1
ATOM 2184 C C . GLY A 1 277 ? -7.475 -12.103 2.416 1.00 97.69 277 GLY A C 1
ATOM 2185 O O . GLY A 1 277 ? -6.339 -12.578 2.423 1.00 97.69 277 GLY A O 1
ATOM 2186 N N . VAL A 1 278 ? -8.430 -12.478 3.264 1.00 97.31 278 VAL A N 1
ATOM 2187 C CA . VAL A 1 278 ? -8.255 -13.461 4.341 1.00 97.31 278 VAL A CA 1
ATOM 2188 C C . VAL A 1 278 ? -9.226 -14.620 4.129 1.00 97.31 278 VAL A C 1
ATOM 2190 O O . VAL A 1 278 ? -10.422 -14.401 3.956 1.00 97.31 278 VAL A O 1
ATOM 2193 N N . ARG A 1 279 ? -8.698 -15.846 4.115 1.00 93.88 279 ARG A N 1
ATOM 2194 C CA . ARG A 1 279 ? -9.455 -17.110 4.044 1.00 93.88 279 ARG A CA 1
ATOM 2195 C C . ARG A 1 279 ? -9.511 -17.834 5.388 1.00 93.88 279 ARG A C 1
ATOM 2197 O O . ARG A 1 279 ? -10.431 -18.607 5.624 1.00 93.88 279 ARG A O 1
ATOM 2204 N N . ALA A 1 280 ? -8.482 -17.650 6.214 1.00 78.19 280 ALA A N 1
ATOM 2205 C CA . ALA A 1 280 ? -8.328 -18.349 7.482 1.00 78.19 280 ALA A CA 1
ATOM 2206 C C . ALA A 1 280 ? -9.091 -17.651 8.617 1.00 78.19 280 ALA A C 1
ATOM 2208 O O . ALA A 1 280 ? -9.223 -16.431 8.622 1.00 78.19 280 ALA A O 1
ATOM 2209 N N . GLU A 1 281 ? -9.531 -18.425 9.613 1.00 74.56 281 GLU A N 1
ATOM 2210 C CA . GLU A 1 281 ? -10.118 -17.876 10.846 1.00 74.56 281 GLU A CA 1
ATOM 2211 C C . GLU A 1 281 ? -9.088 -17.096 11.681 1.00 74.56 281 GLU A C 1
ATOM 2213 O O . GLU A 1 281 ? -9.448 -16.158 12.388 1.00 74.56 281 GLU A O 1
ATOM 2218 N N . GLN A 1 282 ? -7.806 -17.463 11.578 1.00 80.50 282 GLN A N 1
ATOM 2219 C CA . GLN A 1 282 ? -6.689 -16.783 12.225 1.00 80.50 282 GLN A CA 1
ATOM 2220 C C . GLN A 1 282 ? -5.570 -16.520 11.214 1.00 80.50 282 GLN A C 1
ATOM 2222 O O . GLN A 1 282 ? -5.200 -17.398 10.433 1.00 80.50 282 GLN A O 1
ATOM 2227 N N . VAL A 1 283 ? -5.014 -15.308 11.244 1.00 91.00 283 VAL A N 1
ATOM 2228 C CA . VAL A 1 283 ? -3.943 -14.892 10.333 1.00 91.00 283 VAL A CA 1
ATOM 2229 C C . VAL A 1 283 ? -2.581 -15.090 10.994 1.00 91.00 283 VAL A C 1
ATOM 2231 O O . VAL A 1 283 ? -2.203 -14.352 11.900 1.00 91.00 283 VAL A O 1
ATOM 2234 N N . GLU A 1 284 ? -1.835 -16.089 10.525 1.00 93.62 284 GLU A N 1
ATOM 2235 C CA . GLU A 1 284 ? -0.467 -16.382 10.988 1.00 93.62 284 GLU A CA 1
ATOM 2236 C C . GLU A 1 284 ? 0.615 -15.720 10.119 1.00 93.62 284 GLU A C 1
ATOM 2238 O O . GLU A 1 284 ? 1.731 -15.506 10.576 1.00 93.62 284 GLU A O 1
ATOM 2243 N N . ASP A 1 285 ? 0.287 -15.372 8.874 1.00 95.00 285 ASP A N 1
ATOM 2244 C CA . ASP A 1 285 ? 1.149 -14.659 7.928 1.00 95.00 285 ASP A CA 1
ATOM 2245 C C . ASP A 1 285 ? 0.276 -13.990 6.852 1.00 95.00 285 ASP A C 1
ATOM 2247 O O . ASP A 1 285 ? -0.884 -14.362 6.656 1.00 95.00 285 ASP A O 1
ATOM 2251 N N . ILE A 1 286 ? 0.830 -13.010 6.139 1.00 96.69 286 ILE A N 1
ATOM 2252 C CA . ILE A 1 286 ? 0.218 -12.382 4.966 1.00 96.69 286 ILE A CA 1
ATOM 2253 C C . ILE A 1 286 ? 1.201 -12.519 3.809 1.00 96.69 286 ILE A C 1
ATOM 2255 O O . ILE A 1 286 ? 2.249 -11.874 3.797 1.00 96.69 286 ILE A O 1
ATOM 2259 N N . HIS A 1 287 ? 0.836 -13.299 2.791 1.00 96.19 287 HIS A N 1
ATOM 2260 C CA . HIS A 1 287 ? 1.651 -13.400 1.585 1.00 96.19 287 HIS A CA 1
ATOM 2261 C C . HIS A 1 287 ? 1.786 -12.009 0.919 1.00 96.19 287 HIS A C 1
ATOM 2263 O O . HIS A 1 287 ? 0.766 -11.332 0.742 1.00 96.19 287 HIS A O 1
ATOM 2269 N N . PRO A 1 288 ? 2.995 -11.570 0.503 1.00 94.94 288 PRO A N 1
ATOM 2270 C CA . PRO A 1 288 ? 3.249 -10.209 -0.001 1.00 94.94 288 PRO A CA 1
ATOM 2271 C C . PRO A 1 288 ? 2.509 -9.845 -1.297 1.00 94.94 288 PRO A C 1
ATOM 2273 O O . PRO A 1 288 ? 2.559 -8.690 -1.730 1.00 94.94 288 PRO A O 1
ATOM 2276 N N . GLY A 1 289 ? 1.860 -10.822 -1.930 1.00 94.12 289 GLY A N 1
ATOM 2277 C CA . GLY A 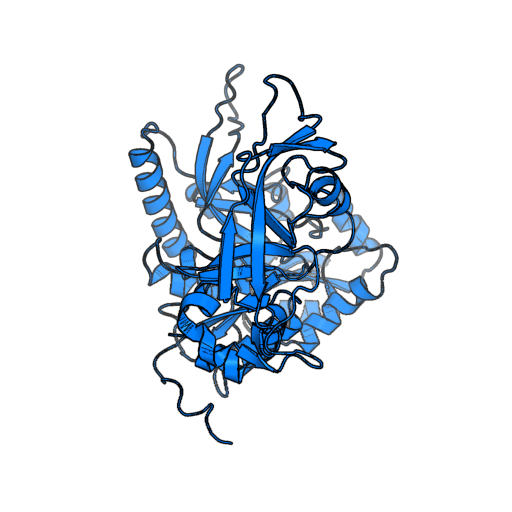1 289 ? 1.271 -10.701 -3.256 1.00 94.12 289 GLY A CA 1
ATOM 2278 C C . GLY A 1 289 ? 2.329 -10.842 -4.346 1.00 94.12 289 GLY A C 1
ATOM 2279 O O . GLY A 1 289 ? 3.335 -11.526 -4.169 1.00 94.12 289 GLY A O 1
ATOM 2280 N N . LEU A 1 290 ? 2.093 -10.204 -5.490 1.00 93.75 290 LEU A N 1
ATOM 2281 C CA . LEU A 1 290 ? 3.048 -10.226 -6.593 1.00 93.75 290 LEU A CA 1
ATOM 2282 C C . LEU A 1 290 ? 4.281 -9.358 -6.292 1.00 93.75 290 LEU A C 1
ATOM 2284 O O . LEU A 1 290 ? 4.119 -8.259 -5.751 1.00 93.75 290 LEU A O 1
ATOM 2288 N N . PRO A 1 291 ? 5.492 -9.794 -6.693 1.00 91.94 291 PRO A N 1
ATOM 2289 C CA . PRO A 1 291 ? 6.682 -8.950 -6.658 1.00 91.94 291 PRO A CA 1
ATOM 2290 C C . PRO A 1 291 ? 6.571 -7.774 -7.645 1.00 91.94 291 PRO A C 1
ATOM 2292 O O . PRO A 1 291 ? 5.552 -7.575 -8.324 1.00 91.94 291 PRO A O 1
ATOM 2295 N N . ASP A 1 292 ? 7.626 -6.961 -7.725 1.00 90.19 292 ASP A N 1
ATOM 2296 C CA . ASP A 1 292 ? 7.693 -5.904 -8.726 1.00 90.19 292 ASP A CA 1
ATOM 2297 C C . ASP A 1 292 ? 7.596 -6.471 -10.155 1.00 90.19 292 ASP A C 1
ATOM 2299 O O . ASP A 1 292 ? 7.809 -7.656 -10.428 1.00 90.19 292 ASP A O 1
ATOM 2303 N N . HIS A 1 293 ? 7.211 -5.608 -11.092 1.00 91.88 293 HIS A N 1
ATOM 2304 C CA . HIS A 1 293 ? 6.894 -6.046 -12.443 1.00 91.88 293 HIS A CA 1
ATOM 2305 C C . HIS A 1 293 ? 8.115 -6.599 -13.195 1.00 91.88 293 HIS A C 1
ATOM 2307 O O . HIS A 1 293 ? 7.955 -7.524 -13.991 1.00 91.88 293 HIS A O 1
ATOM 2313 N N . ASN A 1 294 ? 9.322 -6.100 -12.921 1.00 93.25 294 ASN A N 1
ATOM 2314 C CA . ASN A 1 294 ? 10.534 -6.598 -13.568 1.00 93.25 294 ASN A CA 1
ATOM 2315 C C . ASN A 1 294 ? 10.867 -8.005 -13.068 1.00 93.25 294 ASN A C 1
ATOM 2317 O O . ASN A 1 294 ? 11.194 -8.879 -13.874 1.00 93.25 294 ASN A O 1
ATOM 2321 N N . ASP A 1 295 ? 10.680 -8.264 -11.777 1.00 94.00 295 ASP A N 1
ATOM 2322 C CA . ASP A 1 295 ? 10.792 -9.605 -11.205 1.00 94.00 295 ASP A CA 1
ATOM 2323 C C . ASP A 1 295 ? 9.771 -10.585 -11.800 1.00 94.00 295 ASP A C 1
ATOM 2325 O O . ASP A 1 295 ? 10.131 -11.709 -12.169 1.00 94.00 295 ASP A O 1
ATOM 2329 N N . LEU A 1 296 ? 8.517 -10.157 -11.984 1.00 95.00 296 LEU A N 1
ATOM 2330 C CA . LEU A 1 296 ? 7.502 -10.963 -12.673 1.00 95.00 296 LEU A CA 1
ATOM 2331 C C . LEU A 1 296 ? 7.917 -11.296 -14.108 1.00 95.00 296 LEU A C 1
ATOM 2333 O O . LEU A 1 296 ? 7.781 -12.438 -14.548 1.00 95.00 296 LEU A O 1
ATOM 2337 N N . VAL A 1 297 ? 8.439 -10.314 -14.844 1.00 95.50 297 VAL A N 1
ATOM 2338 C CA . VAL A 1 297 ? 8.910 -10.497 -16.222 1.00 95.50 297 VAL A CA 1
ATOM 2339 C C . VAL A 1 297 ? 10.090 -11.458 -16.264 1.00 95.50 297 VAL A C 1
ATOM 2341 O O . VAL A 1 297 ? 10.090 -12.381 -17.078 1.00 95.50 297 VAL A O 1
ATOM 2344 N N . LYS A 1 298 ? 11.046 -11.322 -15.344 1.00 95.19 298 LYS A N 1
ATOM 2345 C CA . LYS A 1 298 ? 12.189 -12.230 -15.212 1.00 95.19 298 LYS A CA 1
ATOM 2346 C C . LYS A 1 298 ? 11.750 -13.682 -14.985 1.00 95.19 298 LYS A C 1
ATOM 2348 O O . LYS A 1 298 ? 12.280 -14.582 -15.634 1.00 95.19 298 LYS A O 1
ATOM 2353 N N . ARG A 1 299 ? 10.778 -13.920 -14.096 1.00 94.56 299 ARG A N 1
ATOM 2354 C CA . ARG A 1 299 ? 10.319 -15.275 -13.722 1.00 94.56 299 ARG A CA 1
ATOM 2355 C C . ARG A 1 299 ? 9.320 -15.879 -14.710 1.00 94.56 299 ARG A C 1
ATOM 2357 O O . ARG A 1 299 ? 9.339 -17.084 -14.959 1.00 94.56 299 ARG A O 1
ATOM 2364 N N . HIS A 1 300 ? 8.452 -15.056 -15.297 1.00 95.75 300 HIS A N 1
ATOM 2365 C CA . HIS A 1 300 ? 7.268 -15.519 -16.025 1.00 95.75 300 HIS A CA 1
ATOM 2366 C C . HIS A 1 300 ? 7.093 -14.895 -17.413 1.00 95.75 300 HIS A C 1
ATOM 2368 O O . HIS A 1 300 ? 5.976 -14.886 -17.933 1.00 95.75 300 HIS A O 1
ATOM 2374 N N . LEU A 1 301 ? 8.174 -14.439 -18.060 1.00 94.81 301 LEU A N 1
ATOM 2375 C CA . LEU A 1 301 ? 8.137 -13.782 -19.376 1.00 94.81 301 LEU A CA 1
ATOM 2376 C C . LEU A 1 301 ? 7.169 -14.442 -20.369 1.00 94.81 301 LEU A C 1
ATOM 2378 O O . LEU A 1 301 ? 6.361 -13.763 -20.988 1.00 94.81 301 LEU A O 1
ATOM 2382 N N . LYS A 1 302 ? 7.205 -15.775 -20.500 1.00 94.62 302 LYS A N 1
ATOM 2383 C CA . LYS A 1 302 ? 6.341 -16.506 -21.444 1.00 94.62 302 LYS A CA 1
ATOM 2384 C C . LYS A 1 302 ? 4.843 -16.307 -21.185 1.00 94.62 302 LYS A C 1
ATOM 2386 O O . LYS A 1 302 ? 4.088 -16.255 -22.145 1.00 94.62 302 LYS A O 1
ATOM 2391 N N . LYS A 1 303 ? 4.421 -16.210 -19.919 1.00 95.31 303 LYS A N 1
ATOM 2392 C CA . LYS A 1 303 ? 3.019 -15.953 -19.537 1.00 95.31 303 LYS A CA 1
ATOM 2393 C C . LYS A 1 303 ? 2.629 -14.485 -19.747 1.00 95.31 303 LYS A C 1
ATOM 2395 O O . LYS A 1 303 ? 1.455 -14.193 -19.920 1.00 95.31 303 LYS A O 1
ATOM 2400 N N . LEU A 1 304 ? 3.609 -13.583 -19.720 1.00 96.44 304 LEU A N 1
ATOM 2401 C CA . LEU A 1 304 ? 3.419 -12.135 -19.820 1.00 96.44 304 LEU A CA 1
ATOM 2402 C C . LEU A 1 304 ? 3.603 -11.590 -21.242 1.00 96.44 304 LEU A C 1
ATOM 2404 O O . LEU A 1 304 ? 3.349 -10.412 -21.477 1.00 96.44 304 LEU A O 1
ATOM 2408 N N . LEU A 1 305 ? 4.045 -12.415 -22.193 1.00 95.44 305 LEU A N 1
ATOM 2409 C CA . LEU A 1 305 ? 4.141 -12.046 -23.601 1.00 95.44 305 LEU A CA 1
ATOM 2410 C C . LEU A 1 305 ? 2.793 -12.234 -24.295 1.00 95.44 305 LEU A C 1
ATOM 2412 O O . LEU A 1 305 ? 2.265 -13.341 -24.379 1.00 95.44 305 LEU A O 1
ATOM 2416 N N . ILE A 1 306 ? 2.280 -11.151 -24.864 1.00 95.19 306 ILE A N 1
ATOM 2417 C CA . ILE A 1 306 ? 1.041 -11.126 -25.643 1.00 95.19 306 ILE A CA 1
ATOM 2418 C C . ILE A 1 306 ? 1.296 -10.555 -27.033 1.00 95.19 306 ILE A C 1
ATOM 2420 O O . ILE A 1 306 ? 2.270 -9.834 -27.252 1.00 95.19 306 ILE A O 1
ATOM 2424 N N . GLN A 1 307 ? 0.414 -10.861 -27.984 1.00 94.19 307 GLN A N 1
ATOM 2425 C CA . GLN A 1 307 ? 0.519 -10.294 -29.325 1.00 94.19 307 GLN A CA 1
ATOM 2426 C C . GLN A 1 307 ? 0.446 -8.767 -29.270 1.00 94.19 307 GLN A C 1
ATOM 2428 O O . GLN A 1 307 ? -0.407 -8.185 -28.593 1.00 94.19 307 GLN A O 1
ATOM 2433 N N . ASN A 1 308 ? 1.343 -8.115 -30.003 1.00 91.06 308 ASN A N 1
ATOM 2434 C CA . ASN A 1 308 ? 1.311 -6.678 -30.196 1.00 91.06 308 ASN A CA 1
ATOM 2435 C C . ASN A 1 308 ? 0.555 -6.365 -31.500 1.00 91.06 308 ASN A C 1
ATOM 2437 O O . ASN A 1 308 ? 1.040 -6.717 -32.579 1.00 91.06 308 ASN A O 1
ATOM 2441 N N . PRO A 1 309 ? -0.622 -5.716 -31.443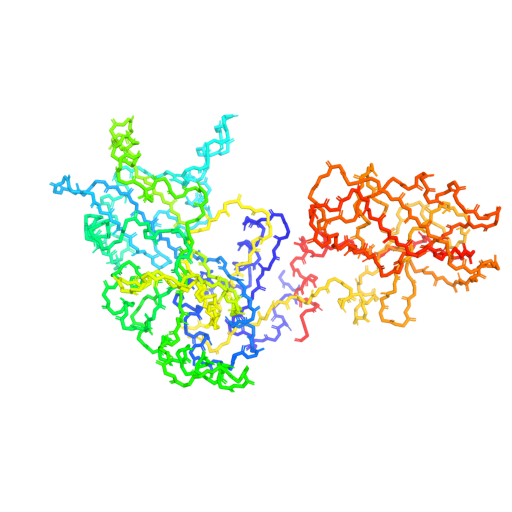 1.00 84.00 309 PRO A N 1
ATOM 2442 C CA . PRO A 1 309 ? -1.386 -5.398 -32.645 1.00 84.00 309 PRO A CA 1
ATOM 2443 C C . PRO A 1 309 ? -0.562 -4.561 -33.634 1.00 84.00 309 PRO A C 1
ATOM 2445 O O . PRO A 1 309 ? -0.018 -3.520 -33.268 1.00 84.00 309 PRO A O 1
ATOM 2448 N N . GLY A 1 310 ? -0.463 -5.019 -34.885 1.00 77.31 310 GLY A N 1
ATOM 2449 C CA . GLY A 1 310 ? 0.340 -4.361 -35.927 1.00 77.31 310 GLY A CA 1
ATOM 2450 C C . GLY A 1 310 ? 1.857 -4.555 -35.793 1.00 77.31 310 GLY A C 1
ATOM 2451 O O . GLY A 1 310 ? 2.617 -3.905 -36.507 1.00 77.31 310 GLY A O 1
ATOM 2452 N N . GLY A 1 311 ? 2.300 -5.427 -34.885 1.00 75.44 311 GLY A N 1
ATOM 2453 C CA . GLY A 1 311 ? 3.698 -5.795 -34.701 1.00 75.44 311 GLY A CA 1
ATOM 2454 C C . GLY A 1 311 ? 4.260 -6.647 -35.838 1.00 75.44 311 GLY A C 1
ATOM 2455 O O . GLY A 1 311 ? 3.538 -7.404 -36.486 1.00 75.44 311 GLY A O 1
ATOM 2456 N N . THR A 1 312 ? 5.571 -6.556 -36.057 1.00 68.88 312 THR A N 1
ATOM 2457 C CA . THR A 1 312 ? 6.306 -7.406 -37.009 1.00 68.88 312 THR A CA 1
ATOM 2458 C C . THR A 1 312 ? 7.624 -7.886 -36.396 1.00 68.88 312 THR A C 1
ATOM 2460 O O . THR A 1 312 ? 8.151 -7.269 -35.469 1.00 68.88 312 THR A O 1
ATOM 2463 N N . THR A 1 313 ? 8.158 -9.001 -36.897 1.00 63.50 313 THR A N 1
ATOM 2464 C CA . THR A 1 313 ? 9.314 -9.702 -36.307 1.00 63.50 313 THR A CA 1
ATOM 2465 C C . THR A 1 313 ? 10.663 -9.027 -36.546 1.00 63.50 313 THR A C 1
ATOM 2467 O O . THR A 1 313 ? 11.658 -9.477 -35.993 1.00 63.50 313 THR A O 1
ATOM 2470 N N . ASN A 1 314 ? 10.726 -7.966 -37.356 1.00 60.31 314 ASN A N 1
ATOM 2471 C CA . ASN A 1 314 ? 11.972 -7.255 -37.625 1.00 60.31 314 ASN A CA 1
ATOM 2472 C C . ASN A 1 314 ? 11.708 -5.821 -38.065 1.00 60.31 314 ASN A C 1
ATOM 2474 O O . ASN A 1 314 ? 11.441 -5.545 -39.235 1.00 60.31 314 ASN A O 1
ATOM 2478 N N . THR A 1 315 ? 11.835 -4.893 -37.124 1.00 57.78 315 THR A N 1
ATOM 2479 C CA . THR A 1 315 ? 11.671 -3.470 -37.407 1.00 57.78 315 THR A CA 1
ATOM 2480 C C . THR A 1 315 ? 12.740 -2.644 -36.718 1.00 57.78 315 THR A C 1
ATOM 2482 O O . THR A 1 315 ? 12.764 -2.541 -35.495 1.00 57.78 315 THR A O 1
ATOM 2485 N N . ARG A 1 316 ? 13.566 -1.953 -37.515 1.00 58.31 316 ARG A N 1
ATOM 2486 C CA . ARG A 1 316 ? 14.248 -0.731 -37.068 1.00 58.31 316 ARG A CA 1
ATOM 2487 C C . ARG A 1 316 ? 13.217 0.388 -37.013 1.00 58.31 316 ARG A C 1
ATOM 2489 O O . ARG A 1 316 ? 13.118 1.186 -37.938 1.00 58.31 316 ARG A O 1
ATOM 2496 N N . ILE A 1 317 ? 12.385 0.412 -35.981 1.00 63.50 317 ILE A N 1
ATOM 2497 C CA . ILE A 1 317 ? 11.406 1.488 -35.821 1.00 63.50 317 ILE A CA 1
ATOM 2498 C C . ILE A 1 317 ? 11.606 2.121 -34.462 1.00 63.50 317 ILE A C 1
ATOM 2500 O O . ILE A 1 317 ? 11.398 1.461 -33.454 1.00 63.50 317 ILE A O 1
ATOM 2504 N N . GLY A 1 318 ? 11.924 3.415 -34.454 1.00 77.12 318 GLY A N 1
ATOM 2505 C CA . GLY A 1 318 ? 11.885 4.264 -33.266 1.00 77.12 318 GLY A CA 1
ATOM 2506 C C . GLY A 1 318 ? 13.237 4.517 -32.606 1.00 77.12 318 GLY A C 1
ATOM 2507 O O . GLY A 1 318 ? 14.257 3.966 -33.002 1.00 77.12 318 GLY A O 1
ATOM 2508 N N . PHE A 1 319 ? 13.206 5.406 -31.616 1.00 90.56 319 PHE A N 1
ATOM 2509 C CA . PHE A 1 319 ? 14.313 5.724 -30.723 1.00 90.56 319 PHE A CA 1
ATOM 2510 C C . PHE A 1 319 ? 13.864 5.347 -29.311 1.00 90.56 319 PHE A C 1
ATOM 2512 O O . PHE A 1 319 ? 12.935 5.981 -28.802 1.00 90.56 319 PHE A O 1
ATOM 2519 N N . HIS A 1 320 ? 14.439 4.289 -28.741 1.00 92.12 320 HIS A N 1
ATOM 2520 C CA . HIS A 1 320 ? 13.923 3.645 -27.527 1.00 92.12 320 HIS A CA 1
ATOM 2521 C C . HIS A 1 320 ? 14.832 3.845 -26.324 1.00 92.12 320 HIS A C 1
ATOM 2523 O O . HIS A 1 320 ? 16.046 3.717 -26.440 1.00 92.12 320 HIS A O 1
ATOM 2529 N N . HIS A 1 321 ? 14.230 4.064 -25.162 1.00 94.81 321 HIS A N 1
ATOM 2530 C CA . HIS A 1 321 ? 14.908 3.814 -23.899 1.00 94.81 321 HIS A CA 1
ATOM 2531 C C . HIS A 1 321 ? 14.998 2.297 -23.682 1.00 94.81 321 HIS A C 1
ATOM 2533 O O . HIS A 1 321 ? 14.012 1.590 -23.921 1.00 94.81 321 HIS A O 1
ATOM 2539 N N . LEU A 1 322 ? 16.164 1.795 -23.283 1.00 95.25 322 LEU A N 1
ATOM 2540 C CA . LEU A 1 322 ? 16.368 0.390 -22.947 1.00 95.25 322 LEU A CA 1
ATOM 2541 C C . LEU A 1 322 ? 16.445 0.215 -21.438 1.00 95.25 322 LEU A C 1
ATOM 2543 O O . LEU A 1 322 ? 16.999 1.046 -20.727 1.00 95.25 322 LEU A O 1
ATOM 2547 N N . ILE A 1 323 ? 15.934 -0.917 -20.974 1.00 94.81 323 ILE A N 1
ATOM 2548 C CA . ILE A 1 323 ? 16.049 -1.349 -19.588 1.00 94.81 323 ILE A CA 1
ATOM 2549 C C . ILE A 1 323 ? 16.549 -2.789 -19.535 1.00 94.81 323 ILE A C 1
ATOM 2551 O O . ILE A 1 323 ? 16.203 -3.624 -20.377 1.00 94.81 323 ILE A O 1
ATOM 2555 N N . GLN A 1 324 ? 17.350 -3.080 -18.517 1.00 94.31 324 GLN A N 1
ATOM 2556 C CA . GLN A 1 324 ? 17.826 -4.424 -18.226 1.00 94.31 324 GLN A CA 1
ATOM 2557 C C . GLN A 1 324 ? 16.868 -5.096 -17.235 1.00 94.31 324 GLN A C 1
ATOM 2559 O O . GLN A 1 324 ? 16.614 -4.570 -16.153 1.00 94.31 324 GLN A O 1
ATOM 2564 N N . VAL A 1 325 ? 16.360 -6.281 -17.581 1.00 94.50 325 VAL A N 1
ATOM 2565 C CA . VAL A 1 325 ? 15.541 -7.113 -16.687 1.00 94.50 325 VAL A CA 1
ATOM 2566 C C . VAL A 1 325 ? 16.148 -8.511 -16.632 1.00 94.50 325 VAL A C 1
ATOM 2568 O O . VAL A 1 325 ? 16.071 -9.285 -17.588 1.00 94.50 325 VAL A O 1
ATOM 2571 N N . GLY A 1 326 ? 16.778 -8.835 -15.500 1.00 91.25 326 GLY A N 1
ATOM 2572 C CA . GLY A 1 326 ? 17.580 -10.051 -15.375 1.00 91.25 326 GLY A CA 1
ATOM 2573 C C . GLY A 1 326 ? 18.763 -10.032 -16.346 1.00 91.25 326 GLY A C 1
ATOM 2574 O O . GLY A 1 326 ? 19.562 -9.101 -16.340 1.00 91.25 326 GLY A O 1
ATOM 2575 N N . ASP A 1 327 ? 18.865 -11.053 -17.190 1.00 93.00 327 ASP A N 1
ATOM 2576 C CA . ASP A 1 327 ? 19.909 -11.221 -18.207 1.00 93.00 327 ASP A CA 1
ATOM 2577 C C . ASP A 1 327 ? 19.516 -10.675 -19.593 1.00 93.00 327 ASP A C 1
ATOM 2579 O O . ASP A 1 327 ? 20.258 -10.847 -20.558 1.00 93.00 327 ASP A O 1
ATOM 2583 N N . ARG A 1 328 ? 18.360 -10.007 -19.716 1.00 95.06 328 ARG A N 1
ATOM 2584 C CA . ARG A 1 328 ? 17.802 -9.559 -21.001 1.00 95.06 328 ARG A CA 1
ATOM 2585 C C . ARG A 1 328 ? 17.594 -8.053 -21.062 1.00 95.06 328 ARG A C 1
ATOM 2587 O O . ARG A 1 328 ? 17.181 -7.428 -20.087 1.00 95.06 328 ARG A O 1
ATOM 2594 N N . LEU A 1 329 ? 17.783 -7.514 -22.263 1.00 95.44 329 LEU A N 1
ATOM 2595 C CA . LEU A 1 329 ? 17.448 -6.137 -22.604 1.00 95.44 329 LEU A CA 1
ATOM 2596 C C . LEU A 1 329 ? 16.034 -6.047 -23.177 1.00 95.44 329 LEU A C 1
ATOM 2598 O O . LEU A 1 329 ? 15.618 -6.861 -24.007 1.00 95.44 329 LEU A O 1
ATOM 2602 N N . PHE A 1 330 ? 15.318 -5.010 -22.764 1.00 95.94 330 PHE A N 1
ATOM 2603 C CA . PHE A 1 330 ? 14.000 -4.669 -23.277 1.00 95.94 330 PHE A CA 1
ATOM 2604 C C . PHE A 1 330 ? 13.959 -3.201 -23.683 1.00 95.94 330 PHE A C 1
ATOM 2606 O O . PHE A 1 330 ? 14.623 -2.369 -23.073 1.00 95.94 330 PHE A O 1
ATOM 2613 N N . SER A 1 331 ? 13.135 -2.863 -24.672 1.00 94.25 331 SER A N 1
ATOM 2614 C CA . SER A 1 331 ? 12.689 -1.479 -24.824 1.00 94.25 331 SER A CA 1
ATOM 2615 C C . SER A 1 331 ? 11.683 -1.141 -23.726 1.00 94.25 331 SER A C 1
ATOM 2617 O O . SER A 1 331 ? 10.848 -1.980 -23.384 1.00 94.25 331 SER A O 1
ATOM 2619 N N . ASP A 1 332 ? 11.672 0.101 -23.273 1.00 92.31 332 ASP A N 1
ATOM 2620 C CA . ASP A 1 332 ? 10.667 0.636 -22.356 1.00 92.31 332 ASP A CA 1
ATOM 2621 C C . ASP A 1 332 ? 9.352 0.990 -23.087 1.00 92.31 332 ASP A C 1
ATOM 2623 O O . ASP A 1 332 ? 9.324 1.230 -24.305 1.00 92.31 332 ASP A O 1
ATOM 2627 N N . TYR A 1 333 ? 8.235 1.059 -22.361 1.00 91.44 333 TYR A N 1
ATOM 2628 C CA . TYR A 1 333 ? 7.068 1.780 -22.859 1.00 91.44 333 TYR A CA 1
ATOM 2629 C C . TYR A 1 333 ? 7.398 3.277 -22.982 1.00 91.44 333 TYR A C 1
ATOM 2631 O O . TYR A 1 333 ? 7.988 3.869 -22.082 1.00 91.44 333 TYR A O 1
ATOM 2639 N N . PRO A 1 334 ? 7.016 3.932 -24.095 1.00 87.75 334 PRO A N 1
ATOM 2640 C CA . PRO A 1 334 ? 7.383 5.322 -24.310 1.00 87.75 334 PRO A CA 1
ATOM 2641 C C . PRO A 1 334 ? 6.712 6.218 -23.269 1.00 87.75 334 PRO A C 1
ATOM 2643 O O . PRO A 1 334 ? 5.486 6.186 -23.101 1.00 87.75 334 PRO A O 1
ATOM 2646 N N . LYS A 1 335 ? 7.524 7.052 -22.619 1.00 87.81 335 LYS A N 1
ATOM 2647 C CA . LYS A 1 335 ? 7.048 8.114 -21.737 1.00 87.81 335 LYS A CA 1
ATOM 2648 C C . LYS A 1 335 ? 6.307 9.212 -22.502 1.00 87.81 335 LYS A C 1
ATOM 2650 O O . LYS A 1 335 ? 6.374 9.301 -23.732 1.00 87.81 335 LYS A O 1
ATOM 2655 N N . LYS A 1 336 ? 5.579 10.059 -21.770 1.00 83.62 336 LYS A N 1
ATOM 2656 C CA . LYS A 1 336 ? 4.825 11.187 -22.332 1.00 83.62 336 LYS A CA 1
ATOM 2657 C C . LYS A 1 336 ? 5.398 12.507 -21.840 1.00 83.62 336 LYS A C 1
ATOM 2659 O O . LYS A 1 336 ? 5.435 12.740 -20.642 1.00 83.62 336 LYS A O 1
ATOM 2664 N N . GLY A 1 337 ? 5.709 13.396 -22.781 1.00 85.62 337 GLY A N 1
ATOM 2665 C CA . GLY A 1 337 ? 6.193 14.736 -22.464 1.00 85.62 337 GLY A CA 1
ATOM 2666 C C . GLY A 1 337 ? 7.544 14.713 -21.756 1.00 85.62 337 GLY A C 1
ATOM 2667 O O . GLY A 1 337 ? 8.380 13.849 -22.030 1.00 85.62 337 GLY A O 1
ATOM 2668 N N . ASP A 1 338 ? 7.736 15.693 -20.884 1.00 87.56 338 ASP A N 1
ATOM 2669 C CA . ASP A 1 338 ? 8.891 15.796 -20.006 1.00 87.56 338 ASP A CA 1
ATOM 2670 C C . ASP A 1 338 ? 8.594 15.059 -18.695 1.00 87.56 338 ASP A C 1
ATOM 2672 O O . ASP A 1 338 ? 7.817 15.521 -17.858 1.00 87.56 338 ASP A O 1
ATOM 2676 N N . SER A 1 339 ? 9.116 13.841 -18.577 1.00 87.44 339 SER A N 1
ATOM 2677 C CA . SER A 1 339 ? 8.896 12.979 -17.419 1.00 87.44 339 SER A CA 1
ATOM 2678 C C . SER A 1 339 ? 10.059 12.010 -17.237 1.00 87.44 339 SER A C 1
ATOM 2680 O O . SER A 1 339 ? 10.931 11.887 -18.102 1.00 87.44 339 SER A O 1
ATOM 2682 N N . MET A 1 340 ? 10.041 11.270 -16.130 1.00 87.81 340 MET A N 1
ATOM 2683 C CA . MET A 1 340 ? 10.856 10.066 -15.989 1.00 87.81 340 MET A CA 1
ATOM 2684 C C . MET A 1 340 ? 10.475 9.035 -17.058 1.00 87.81 340 MET A C 1
ATOM 2686 O O . MET A 1 340 ? 9.351 9.051 -17.583 1.00 87.81 340 MET A O 1
ATOM 2690 N N . ASP A 1 341 ? 11.415 8.152 -17.385 1.00 88.56 341 ASP A N 1
ATOM 2691 C CA . ASP A 1 341 ? 11.111 6.951 -18.159 1.00 88.56 341 ASP A CA 1
ATOM 2692 C C . ASP A 1 341 ? 10.155 6.045 -17.390 1.00 88.56 341 ASP A C 1
ATOM 2694 O O . ASP A 1 341 ? 10.014 6.152 -16.169 1.00 88.56 341 ASP A O 1
ATOM 2698 N N . SER A 1 342 ? 9.431 5.190 -18.111 1.00 87.19 342 SER A N 1
ATOM 2699 C CA . SER A 1 342 ? 8.393 4.388 -17.465 1.00 87.19 342 SER A CA 1
ATOM 2700 C C . SER A 1 342 ? 8.981 3.204 -16.703 1.00 87.19 342 SER A C 1
ATOM 2702 O O . SER A 1 342 ? 8.373 2.740 -15.741 1.00 87.19 342 SER A O 1
ATOM 2704 N N . HIS A 1 343 ? 10.179 2.760 -17.105 1.00 89.19 343 HIS A N 1
ATOM 2705 C CA . HIS A 1 343 ? 10.862 1.580 -16.580 1.00 89.19 343 HIS A CA 1
ATOM 2706 C C . HIS A 1 343 ? 9.983 0.314 -16.623 1.00 89.19 343 HIS A C 1
ATOM 2708 O O . HIS A 1 343 ? 10.171 -0.609 -15.829 1.00 89.19 343 HIS A O 1
ATOM 2714 N N . GLU A 1 344 ? 9.036 0.251 -17.568 1.00 92.62 344 GLU A N 1
ATOM 2715 C CA . GLU A 1 344 ? 8.182 -0.908 -17.818 1.00 92.62 344 GLU A CA 1
ATOM 2716 C C . GLU A 1 344 ? 8.638 -1.610 -19.112 1.00 92.62 344 GLU A C 1
ATOM 2718 O O . GLU A 1 344 ? 8.568 -1.020 -20.196 1.00 92.62 344 GLU A O 1
ATOM 2723 N N . PRO A 1 345 ? 9.070 -2.884 -19.059 1.00 95.50 345 PRO A N 1
ATOM 2724 C CA . PRO A 1 345 ? 9.544 -3.596 -20.240 1.00 95.50 345 PRO A CA 1
ATOM 2725 C C . PRO A 1 345 ? 8.411 -3.765 -21.250 1.00 95.50 345 PRO A C 1
ATOM 2727 O O . PRO A 1 345 ? 7.295 -4.147 -20.902 1.00 95.50 345 PRO A O 1
ATOM 2730 N N . LYS A 1 346 ? 8.708 -3.512 -22.525 1.00 95.06 346 LYS A N 1
ATOM 2731 C CA . LYS A 1 346 ? 7.749 -3.614 -23.628 1.00 95.06 346 LYS A CA 1
ATOM 2732 C C . LYS A 1 346 ? 8.136 -4.676 -24.640 1.00 95.06 346 LYS A C 1
ATOM 2734 O O . LYS A 1 346 ? 7.383 -5.625 -24.831 1.00 95.06 346 LYS A O 1
ATOM 2739 N N . PHE A 1 347 ? 9.261 -4.508 -25.324 1.00 94.38 347 PHE A N 1
ATOM 2740 C CA . PHE A 1 347 ? 9.686 -5.410 -26.391 1.00 94.38 347 PHE A CA 1
ATOM 2741 C C . PHE A 1 347 ? 11.040 -6.007 -26.062 1.00 94.38 347 PHE A C 1
ATOM 2743 O O . PHE A 1 347 ? 11.907 -5.307 -25.546 1.00 94.38 347 PHE A O 1
ATOM 2750 N N . LEU A 1 348 ? 11.223 -7.289 -26.371 1.00 93.81 348 LEU A N 1
ATOM 2751 C CA . LEU A 1 348 ? 12.508 -7.948 -26.190 1.00 93.81 348 LEU A CA 1
ATOM 2752 C C . LEU A 1 348 ? 13.496 -7.438 -27.245 1.00 93.81 348 LEU A C 1
ATOM 2754 O O . LEU A 1 348 ? 13.202 -7.452 -28.444 1.00 93.81 348 LEU A O 1
ATOM 2758 N N . VAL A 1 349 ? 14.672 -7.016 -26.791 1.00 94.00 349 VAL A N 1
ATOM 2759 C CA . VAL A 1 349 ? 15.790 -6.682 -27.671 1.00 94.00 349 VAL A CA 1
ATOM 2760 C C . VAL A 1 349 ? 16.458 -7.985 -28.101 1.00 94.00 349 VAL A C 1
ATOM 2762 O O . VAL A 1 349 ? 16.909 -8.767 -27.265 1.00 94.00 349 VAL A O 1
ATOM 2765 N N . THR A 1 350 ? 16.493 -8.241 -29.406 1.00 91.81 350 THR A N 1
ATOM 2766 C CA . THR A 1 350 ? 17.071 -9.465 -29.986 1.00 91.81 350 THR A CA 1
ATOM 2767 C C . THR A 1 350 ? 18.556 -9.312 -30.292 1.00 91.81 350 THR A C 1
ATOM 2769 O O . THR A 1 350 ? 19.291 -10.297 -30.296 1.00 91.81 350 THR A O 1
ATOM 2772 N N . SER A 1 351 ? 19.007 -8.079 -30.523 1.00 92.69 351 SER A N 1
ATOM 2773 C CA . SER A 1 351 ? 20.412 -7.727 -30.704 1.00 92.69 351 SER A CA 1
ATOM 2774 C C . SER A 1 351 ? 20.654 -6.307 -30.211 1.00 92.69 351 SER A C 1
ATOM 2776 O O . SER A 1 351 ? 19.825 -5.428 -30.445 1.00 92.69 351 SER A O 1
ATOM 2778 N N . ALA A 1 352 ? 21.784 -6.078 -29.548 1.00 93.75 352 ALA A N 1
ATOM 2779 C CA . ALA A 1 352 ? 22.217 -4.760 -29.111 1.00 93.75 352 ALA A CA 1
ATOM 2780 C C . ALA A 1 352 ? 23.710 -4.584 -29.384 1.00 93.75 352 ALA A C 1
ATOM 2782 O O . ALA A 1 352 ? 24.522 -5.437 -29.030 1.00 93.75 352 ALA A O 1
ATOM 2783 N N . MET A 1 353 ? 24.059 -3.463 -30.006 1.00 94.81 353 MET A N 1
ATOM 2784 C CA . MET A 1 353 ? 25.432 -3.039 -30.234 1.00 94.81 353 MET A CA 1
ATOM 2785 C C . MET A 1 353 ? 25.600 -1.637 -29.662 1.00 94.81 353 MET A C 1
ATOM 2787 O O . MET A 1 353 ? 24.978 -0.691 -30.149 1.00 94.81 353 MET A O 1
ATOM 2791 N N . GLU A 1 354 ? 26.429 -1.511 -28.632 1.00 95.06 354 GLU A N 1
ATOM 2792 C CA . GLU A 1 354 ? 26.848 -0.208 -28.123 1.00 95.06 354 GLU A CA 1
ATOM 2793 C C . GLU A 1 354 ? 27.612 0.549 -29.212 1.00 95.06 354 GLU A C 1
ATOM 2795 O O . GLU A 1 354 ? 28.413 -0.031 -29.954 1.00 95.06 354 GLU A O 1
ATOM 2800 N N . LEU A 1 355 ? 27.323 1.839 -29.354 1.00 93.69 355 LEU A N 1
ATOM 2801 C CA . LEU A 1 355 ? 27.948 2.668 -30.374 1.00 93.69 355 LEU A CA 1
ATOM 2802 C C . LEU A 1 355 ? 29.239 3.312 -29.855 1.00 93.69 355 LEU A C 1
ATOM 2804 O O . LEU A 1 355 ? 29.314 3.714 -28.695 1.00 93.69 355 LEU A O 1
ATOM 2808 N N . PRO A 1 356 ? 30.261 3.457 -30.718 1.00 88.38 356 PRO A N 1
ATOM 2809 C CA . PRO A 1 356 ? 31.532 4.049 -30.325 1.00 88.38 356 PRO A CA 1
ATOM 2810 C C . PRO A 1 356 ? 31.359 5.515 -29.905 1.00 88.38 356 PRO A C 1
ATOM 2812 O O . PRO A 1 356 ? 30.573 6.257 -30.496 1.00 88.38 356 PRO A O 1
ATOM 2815 N N . GLY A 1 357 ? 32.146 5.940 -28.914 1.00 83.38 357 GLY A N 1
ATOM 2816 C CA . GLY A 1 357 ? 32.116 7.300 -28.361 1.00 83.38 357 GLY A CA 1
ATOM 2817 C C . GLY A 1 357 ? 31.887 7.362 -26.850 1.00 83.38 357 GLY A C 1
ATOM 2818 O O . GLY A 1 357 ? 32.073 8.432 -26.279 1.00 83.38 357 GLY A O 1
ATOM 2819 N N . GLY A 1 358 ? 31.551 6.229 -26.224 1.00 86.12 358 GLY A N 1
ATOM 2820 C CA . GLY A 1 358 ? 31.325 6.117 -24.783 1.00 86.12 358 GLY A CA 1
ATOM 2821 C C . GLY A 1 358 ? 30.065 6.848 -24.295 1.00 86.12 358 GLY A C 1
ATOM 2822 O O . GLY A 1 358 ? 29.336 7.441 -25.104 1.00 86.12 358 GLY A O 1
ATOM 2823 N N . PRO A 1 359 ? 29.799 6.810 -22.977 1.00 90.56 359 PRO A N 1
ATOM 2824 C CA . PRO A 1 359 ? 28.683 7.527 -22.375 1.00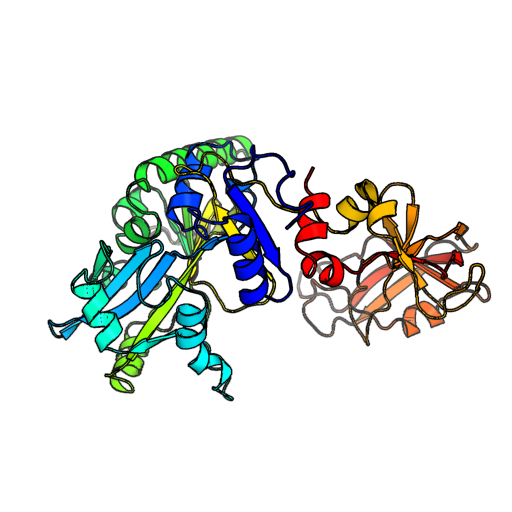 90.56 359 PRO A CA 1
ATOM 2825 C C . PRO A 1 359 ? 28.790 9.040 -22.595 1.00 90.56 359 PRO A C 1
ATOM 2827 O O . PRO A 1 359 ? 29.876 9.625 -22.562 1.00 90.56 359 PRO A O 1
ATOM 2830 N N . LYS A 1 360 ? 27.648 9.696 -22.810 1.00 92.38 360 LYS A N 1
ATOM 2831 C CA . LYS A 1 360 ? 27.538 11.160 -22.883 1.00 92.38 360 LYS A CA 1
ATOM 2832 C C . LYS A 1 360 ? 26.794 11.689 -21.669 1.00 92.38 360 LYS A C 1
ATOM 2834 O O . LYS A 1 360 ? 25.821 11.085 -21.242 1.00 92.38 360 LYS A O 1
ATOM 2839 N N . ILE A 1 361 ? 27.189 12.857 -21.174 1.00 91.50 361 ILE A N 1
ATOM 2840 C CA . ILE A 1 361 ? 26.501 13.493 -20.048 1.00 91.50 361 ILE A CA 1
ATOM 2841 C C . ILE A 1 361 ? 25.278 14.259 -20.551 1.00 91.50 361 ILE A C 1
ATOM 2843 O O . ILE A 1 361 ? 25.410 15.205 -21.332 1.00 91.50 361 ILE A O 1
ATOM 2847 N N . LEU A 1 362 ? 24.095 13.842 -20.108 1.00 91.19 362 LEU A N 1
ATOM 2848 C CA . LEU A 1 362 ? 22.859 14.608 -20.221 1.00 91.19 362 LEU A CA 1
ATOM 2849 C C . LEU A 1 362 ? 22.753 15.529 -19.007 1.00 91.19 362 LEU A C 1
ATOM 2851 O O . LEU A 1 362 ? 22.905 15.074 -17.877 1.00 91.19 362 LEU A O 1
ATOM 2855 N N . THR A 1 363 ? 22.465 16.807 -19.240 1.00 89.06 363 THR A N 1
ATOM 2856 C CA . THR A 1 363 ? 22.181 17.788 -18.187 1.00 89.06 363 THR A CA 1
ATOM 2857 C C . THR A 1 363 ? 20.802 18.377 -18.425 1.00 89.06 363 THR A C 1
ATOM 2859 O O . THR A 1 363 ? 20.554 18.895 -19.515 1.00 89.06 363 THR A O 1
ATOM 2862 N N . THR A 1 364 ? 19.926 18.306 -17.426 1.00 85.88 364 THR A N 1
ATOM 2863 C CA . THR A 1 364 ? 18.549 18.819 -17.505 1.00 85.88 364 THR A CA 1
ATOM 2864 C C . THR A 1 364 ? 18.278 19.802 -16.375 1.00 85.88 364 THR A C 1
ATOM 2866 O O . THR A 1 364 ? 18.823 19.663 -15.283 1.00 85.88 364 THR A O 1
ATOM 2869 N N . GLU A 1 365 ? 17.463 20.823 -16.638 1.00 85.69 365 GLU A N 1
ATOM 2870 C CA . GLU A 1 365 ? 17.058 21.798 -15.621 1.00 85.69 365 GLU A CA 1
ATOM 2871 C C . GLU A 1 365 ? 16.006 21.190 -14.684 1.00 85.69 365 GLU A C 1
ATOM 2873 O O . GLU A 1 365 ? 15.067 20.526 -15.125 1.00 85.69 365 GLU A O 1
ATOM 2878 N N . ILE A 1 366 ? 16.134 21.448 -13.382 1.00 83.25 366 ILE A N 1
ATOM 2879 C CA . ILE A 1 366 ? 15.163 20.994 -12.386 1.00 83.25 366 ILE A CA 1
ATOM 2880 C C . ILE A 1 366 ? 13.995 21.976 -12.346 1.00 83.25 366 ILE A C 1
ATOM 2882 O O . ILE A 1 366 ? 14.066 23.035 -11.727 1.00 83.25 366 ILE A O 1
ATOM 2886 N N . THR A 1 367 ? 12.878 21.599 -12.962 1.00 78.56 367 THR A N 1
ATOM 2887 C CA . THR A 1 367 ? 11.652 22.415 -12.988 1.00 78.56 367 THR A CA 1
ATOM 2888 C C . THR A 1 367 ? 10.638 22.030 -11.899 1.00 78.56 367 THR A C 1
ATOM 2890 O O . THR A 1 367 ? 9.504 22.510 -11.911 1.00 78.56 367 THR A O 1
ATOM 2893 N N . GLY A 1 368 ? 11.007 21.139 -10.971 1.00 79.50 368 GLY A N 1
ATOM 2894 C CA . GLY A 1 368 ? 10.109 20.564 -9.964 1.00 79.50 368 GLY A CA 1
ATOM 2895 C C . GLY A 1 368 ? 10.836 19.995 -8.742 1.00 79.50 368 GLY A C 1
ATOM 2896 O O . GLY A 1 368 ? 11.844 20.537 -8.298 1.00 79.50 368 GLY A O 1
ATOM 2897 N N . TYR A 1 369 ? 10.311 18.908 -8.165 1.00 80.31 369 TYR A N 1
ATOM 2898 C CA . TYR A 1 369 ? 10.973 18.238 -7.043 1.00 80.31 369 TYR A CA 1
ATOM 2899 C C . TYR A 1 369 ? 12.303 17.629 -7.503 1.00 80.31 369 TYR A C 1
ATOM 2901 O O . TYR A 1 369 ? 12.327 16.754 -8.365 1.00 80.31 369 TYR A O 1
ATOM 2909 N N . TYR A 1 370 ? 13.402 18.074 -6.894 1.00 78.50 370 TYR A N 1
ATOM 2910 C CA . TYR A 1 370 ? 14.765 17.697 -7.271 1.00 78.50 370 TYR A CA 1
ATOM 2911 C C . TYR A 1 370 ? 15.073 16.197 -7.131 1.00 78.50 370 TYR A C 1
ATOM 2913 O O . TYR A 1 370 ? 16.095 15.750 -7.635 1.00 78.50 370 TYR A O 1
ATOM 2921 N N . GLY A 1 371 ? 14.227 15.405 -6.468 1.00 78.62 371 GLY A N 1
ATOM 2922 C CA . GLY A 1 371 ? 14.393 13.950 -6.387 1.00 78.62 371 GLY A CA 1
ATOM 2923 C C . GLY A 1 371 ? 13.914 13.177 -7.623 1.00 78.62 371 GLY A C 1
ATOM 2924 O O . GLY A 1 371 ? 14.083 11.963 -7.669 1.00 78.62 371 GLY A O 1
ATOM 2925 N N . LEU A 1 372 ? 13.294 13.833 -8.613 1.00 82.88 372 LEU A N 1
ATOM 2926 C CA . LEU A 1 372 ? 12.769 13.173 -9.817 1.00 82.88 372 LEU A CA 1
ATOM 2927 C C . LEU A 1 372 ? 13.546 13.606 -11.057 1.00 82.88 372 LEU A C 1
ATOM 2929 O O . LEU A 1 372 ? 13.469 14.764 -11.453 1.00 82.88 372 LEU A O 1
ATOM 2933 N N . PHE A 1 373 ? 14.238 12.665 -11.701 1.00 87.00 373 PHE A N 1
ATOM 2934 C CA . PHE A 1 373 ? 14.994 12.930 -12.924 1.00 87.00 373 PHE A CA 1
ATOM 2935 C C . PHE A 1 373 ? 14.081 12.992 -14.157 1.00 87.00 373 PHE A C 1
ATOM 2937 O O . PHE A 1 373 ? 13.756 11.970 -14.767 1.00 87.00 373 PHE A O 1
ATOM 2944 N N . THR A 1 374 ? 13.636 14.192 -14.524 1.00 88.31 374 THR A N 1
ATOM 2945 C CA . THR A 1 374 ? 12.773 14.418 -15.692 1.00 88.31 374 THR A CA 1
ATOM 2946 C C . THR A 1 374 ? 13.569 14.975 -16.861 1.00 88.31 374 THR A C 1
ATOM 2948 O O . THR A 1 374 ? 14.467 15.798 -16.678 1.00 88.31 374 THR A O 1
ATOM 2951 N N . TYR A 1 375 ? 13.254 14.502 -18.066 1.00 89.81 375 TYR A N 1
ATOM 2952 C CA . TYR A 1 375 ? 13.836 15.040 -19.289 1.00 89.81 375 TYR A CA 1
ATOM 2953 C C . TYR A 1 375 ? 12.963 14.735 -20.518 1.00 89.81 375 TYR A C 1
ATOM 2955 O O . TYR A 1 375 ? 12.331 13.668 -20.598 1.00 89.81 375 TYR A O 1
ATOM 2963 N N . PRO A 1 376 ? 12.974 15.590 -21.554 1.00 90.62 376 PRO A N 1
ATOM 2964 C CA . PRO A 1 376 ? 12.327 15.288 -22.822 1.00 90.62 376 PRO A CA 1
ATOM 2965 C C . PRO A 1 376 ? 13.200 14.359 -23.685 1.00 90.62 376 PRO A C 1
ATOM 2967 O O . PRO A 1 376 ? 14.387 14.601 -23.903 1.00 90.62 376 PRO A O 1
ATOM 2970 N N . VAL A 1 377 ? 12.603 13.329 -24.299 1.00 91.44 377 VAL A N 1
ATOM 2971 C CA . VAL A 1 377 ? 13.326 12.375 -25.185 1.00 91.44 377 VAL A CA 1
ATOM 2972 C C . VAL A 1 377 ? 14.050 13.077 -26.348 1.00 91.44 377 VAL A C 1
ATOM 2974 O O . VAL A 1 377 ? 15.054 12.584 -26.865 1.00 91.44 377 VAL A O 1
ATOM 2977 N N . SER A 1 378 ? 13.566 14.246 -26.777 1.00 91.06 378 SER A N 1
ATOM 2978 C CA . SER A 1 378 ? 14.208 15.051 -27.820 1.00 91.06 378 SER A CA 1
ATOM 2979 C C . SER A 1 378 ? 15.598 15.563 -27.437 1.00 91.06 378 SER A C 1
ATOM 2981 O O . SER A 1 378 ? 16.412 15.780 -28.331 1.00 91.06 378 SER A O 1
ATOM 2983 N N . GLU A 1 379 ? 15.894 15.764 -26.152 1.00 91.56 379 GLU A N 1
ATOM 2984 C CA . GLU A 1 379 ? 17.240 16.151 -25.703 1.00 91.56 379 GLU A CA 1
ATOM 2985 C C . GLU A 1 379 ? 18.235 15.023 -25.888 1.00 91.56 379 GLU A C 1
ATOM 2987 O O . GLU A 1 379 ? 19.249 15.207 -26.558 1.00 91.56 379 GLU A O 1
ATOM 2992 N N . VAL A 1 380 ? 17.865 13.825 -25.445 1.00 93.44 380 VAL A N 1
ATOM 2993 C CA . VAL A 1 380 ? 18.678 12.628 -25.657 1.00 93.44 380 VAL A CA 1
ATOM 2994 C C . VAL A 1 380 ? 18.900 12.366 -27.143 1.00 93.44 380 VAL A C 1
ATOM 2996 O O . VAL A 1 380 ? 20.021 12.115 -27.583 1.00 93.44 380 VAL A O 1
ATOM 2999 N N . ARG A 1 381 ? 17.847 12.501 -27.958 1.00 92.75 381 ARG A N 1
ATOM 3000 C CA . ARG A 1 381 ? 17.956 12.294 -29.407 1.00 92.75 381 ARG A CA 1
ATOM 3001 C C . ARG A 1 381 ? 18.906 13.290 -30.080 1.00 92.75 381 ARG A C 1
ATOM 3003 O O . ARG A 1 381 ? 19.585 12.908 -31.025 1.00 92.75 381 ARG A O 1
ATOM 3010 N N . ARG A 1 382 ? 18.983 14.542 -29.611 1.00 93.25 382 ARG A N 1
ATOM 3011 C CA . ARG A 1 382 ? 19.925 15.547 -30.151 1.00 93.25 382 ARG A CA 1
ATOM 3012 C C . ARG A 1 382 ? 21.388 15.175 -29.902 1.00 93.25 382 ARG A C 1
ATOM 3014 O O . ARG A 1 382 ? 22.250 15.569 -30.678 1.00 93.25 382 ARG A O 1
ATOM 3021 N N . MET A 1 383 ? 21.657 14.415 -28.843 1.00 93.81 383 MET A N 1
ATOM 3022 C CA . MET A 1 383 ? 22.995 13.932 -28.501 1.00 93.81 383 MET A CA 1
ATOM 3023 C C . MET A 1 383 ? 23.360 12.629 -29.230 1.00 93.81 383 MET A C 1
ATOM 3025 O O . MET A 1 383 ? 24.533 12.244 -29.239 1.00 93.81 383 MET A O 1
ATOM 3029 N N . ALA A 1 384 ? 22.382 11.945 -29.825 1.00 93.88 384 ALA A N 1
ATOM 3030 C CA . ALA A 1 384 ? 22.543 10.611 -30.384 1.00 93.88 384 ALA A CA 1
ATOM 3031 C C . ALA A 1 384 ? 23.421 10.608 -31.656 1.00 93.88 384 ALA A C 1
ATOM 3033 O O . ALA A 1 384 ? 23.261 11.478 -32.516 1.00 93.88 384 ALA A O 1
ATOM 3034 N N . PRO A 1 385 ? 24.355 9.649 -31.814 1.00 93.00 385 PRO A N 1
ATOM 3035 C CA . PRO A 1 385 ? 25.103 9.485 -33.061 1.00 93.00 385 PRO A CA 1
ATOM 3036 C C . PRO A 1 385 ? 24.188 9.018 -34.220 1.00 93.00 385 PRO A C 1
ATOM 3038 O O . PRO A 1 385 ? 23.125 8.456 -33.957 1.00 93.00 385 PRO A O 1
ATOM 3041 N N . PRO A 1 386 ? 24.591 9.194 -35.499 1.00 88.38 386 PRO A N 1
ATOM 3042 C CA . PRO A 1 386 ? 23.723 8.984 -36.671 1.00 88.38 386 PRO A CA 1
ATOM 3043 C C . PRO A 1 386 ? 23.047 7.606 -36.804 1.00 88.38 386 PRO A C 1
ATOM 3045 O O . PRO A 1 386 ? 21.998 7.514 -37.435 1.00 88.38 386 PRO A O 1
ATOM 3048 N N . ASP A 1 387 ? 23.608 6.555 -36.196 1.00 89.62 387 ASP A N 1
ATOM 3049 C CA . ASP A 1 387 ? 23.084 5.180 -36.252 1.00 89.62 387 ASP A CA 1
ATOM 3050 C C . ASP A 1 387 ? 22.364 4.724 -34.970 1.00 89.62 387 ASP A C 1
ATOM 3052 O O . ASP A 1 387 ? 21.917 3.575 -34.883 1.00 89.62 387 ASP A O 1
ATOM 3056 N N . ALA A 1 388 ? 22.255 5.594 -33.963 1.00 93.75 388 ALA A N 1
ATOM 3057 C CA . ALA A 1 388 ? 21.580 5.263 -32.716 1.00 93.75 388 ALA A CA 1
ATOM 3058 C C . ALA A 1 388 ? 20.066 5.191 -32.909 1.00 93.75 388 ALA A C 1
ATOM 3060 O O . ALA A 1 388 ? 19.419 6.153 -33.327 1.00 93.75 388 ALA A O 1
ATOM 3061 N N . ASN A 1 389 ? 19.485 4.061 -32.518 1.00 93.62 389 ASN A N 1
ATOM 3062 C CA . ASN A 1 389 ? 18.036 3.883 -32.420 1.00 93.62 389 ASN A CA 1
ATOM 3063 C C . ASN A 1 389 ? 17.591 3.515 -30.996 1.00 93.62 389 ASN A C 1
ATOM 3065 O O . ASN A 1 389 ? 16.409 3.256 -30.765 1.00 93.62 389 ASN A O 1
ATOM 3069 N N . ALA A 1 390 ? 18.512 3.506 -30.036 1.00 95.06 390 ALA A N 1
ATOM 3070 C CA . ALA A 1 390 ? 18.197 3.314 -28.636 1.00 95.06 390 ALA A CA 1
ATOM 3071 C C . ALA A 1 390 ? 19.249 3.939 -27.714 1.00 95.06 390 ALA A C 1
ATOM 3073 O O . ALA A 1 390 ? 20.339 4.316 -28.157 1.00 95.06 390 ALA A O 1
ATOM 3074 N N . TYR A 1 391 ? 18.906 4.050 -26.436 1.00 95.19 391 TYR A N 1
ATOM 3075 C CA . TYR A 1 391 ? 19.781 4.563 -25.391 1.00 95.19 391 TYR A CA 1
ATOM 3076 C C . TYR A 1 391 ? 19.463 3.930 -24.030 1.00 95.19 391 TYR A C 1
ATOM 3078 O O . TYR A 1 391 ? 18.340 3.479 -23.804 1.00 95.19 391 TYR A O 1
ATOM 3086 N N . MET A 1 392 ? 20.438 3.932 -23.126 1.00 94.56 392 MET A N 1
ATOM 3087 C CA . MET A 1 392 ? 20.270 3.645 -21.697 1.00 94.56 392 MET A CA 1
ATOM 3088 C C . MET A 1 392 ? 20.713 4.855 -20.892 1.00 94.56 392 MET A C 1
ATOM 3090 O O . MET A 1 392 ? 21.619 5.570 -21.322 1.00 94.56 392 MET A O 1
ATOM 3094 N N . ILE A 1 393 ? 20.062 5.076 -19.753 1.00 90.25 393 ILE A N 1
ATOM 3095 C CA . ILE A 1 393 ? 20.509 6.045 -18.758 1.00 90.25 393 ILE A CA 1
ATOM 3096 C C . ILE A 1 393 ? 21.001 5.287 -17.538 1.00 90.25 393 ILE A C 1
ATOM 3098 O O . ILE A 1 393 ? 20.234 4.550 -16.917 1.00 90.25 393 ILE A O 1
ATOM 3102 N N . ASP A 1 394 ? 22.263 5.513 -17.200 1.00 77.69 394 ASP A N 1
ATOM 3103 C CA . ASP A 1 394 ? 22.916 4.916 -16.046 1.00 77.69 394 ASP A CA 1
ATOM 3104 C C . ASP A 1 394 ? 23.098 5.981 -14.955 1.00 77.69 394 ASP A C 1
ATOM 3106 O O . ASP A 1 394 ? 23.426 7.133 -15.244 1.00 77.69 394 ASP A O 1
ATOM 3110 N N . ASN A 1 395 ? 22.866 5.583 -13.698 1.00 64.94 395 ASN A N 1
ATOM 3111 C CA . ASN A 1 395 ? 23.186 6.341 -12.481 1.00 64.94 395 ASN A CA 1
ATOM 3112 C C . ASN A 1 395 ? 22.869 7.851 -12.557 1.00 64.94 395 ASN A C 1
ATOM 3114 O O . ASN A 1 395 ? 23.797 8.661 -12.622 1.00 64.94 395 ASN A O 1
ATOM 3118 N N . PRO A 1 396 ? 21.585 8.266 -12.533 1.00 68.69 396 PRO A N 1
ATOM 3119 C CA . PRO A 1 396 ? 21.266 9.684 -12.417 1.00 68.69 396 PRO A CA 1
ATOM 3120 C C . PRO A 1 396 ? 21.889 10.234 -11.128 1.00 68.69 396 PRO A C 1
ATOM 3122 O O . PRO A 1 396 ? 21.565 9.784 -10.026 1.00 68.69 396 PRO A O 1
ATOM 3125 N N . ASN A 1 397 ? 22.803 11.189 -11.277 1.00 64.75 397 ASN A N 1
ATOM 3126 C CA . ASN A 1 397 ? 23.459 11.841 -10.159 1.00 64.75 397 ASN A CA 1
ATOM 3127 C C . ASN A 1 397 ? 22.624 13.040 -9.722 1.00 64.75 397 ASN A C 1
ATOM 3129 O O . ASN A 1 397 ? 22.318 13.958 -10.489 1.00 64.75 397 ASN A O 1
ATOM 3133 N N . PHE A 1 398 ? 22.291 13.033 -8.438 1.00 64.75 398 PHE A N 1
ATOM 3134 C CA . PHE A 1 398 ? 21.706 14.163 -7.745 1.00 64.75 398 PHE A CA 1
ATOM 3135 C C . PHE A 1 398 ? 22.848 14.847 -7.001 1.00 64.75 398 PHE A C 1
ATOM 3137 O O . PHE A 1 398 ? 23.111 14.526 -5.844 1.00 64.75 398 PHE A O 1
ATOM 3144 N N . GLU A 1 399 ? 23.591 15.728 -7.671 1.00 56.69 399 GLU A N 1
ATOM 3145 C CA . GLU A 1 399 ? 24.577 16.546 -6.963 1.00 56.69 399 GLU A CA 1
ATOM 3146 C C . GLU A 1 399 ? 23.828 17.431 -5.960 1.00 56.69 399 GLU A C 1
ATOM 3148 O O . GLU A 1 399 ? 23.165 18.398 -6.331 1.00 56.69 399 GLU A O 1
ATOM 3153 N N . LEU A 1 400 ? 23.887 17.072 -4.678 1.00 52.25 400 LEU A N 1
ATOM 3154 C CA . LEU A 1 400 ? 23.492 17.967 -3.602 1.00 52.25 400 LEU A CA 1
ATOM 3155 C C . LEU A 1 400 ? 24.558 19.057 -3.551 1.00 52.25 400 LEU A C 1
ATOM 3157 O O . LEU A 1 400 ? 25.713 18.788 -3.232 1.00 52.25 400 LEU A O 1
ATOM 3161 N N . VAL A 1 401 ? 24.190 20.280 -3.920 1.00 51.84 401 VAL A N 1
ATOM 3162 C CA . VAL A 1 401 ? 25.064 21.427 -3.682 1.00 51.84 401 VAL A CA 1
ATOM 3163 C C . VAL A 1 401 ? 25.025 21.666 -2.175 1.00 51.84 401 VAL A C 1
ATOM 3165 O O . VAL A 1 401 ? 23.930 21.779 -1.623 1.00 51.84 401 VAL A O 1
ATOM 3168 N N . ASP A 1 402 ? 26.192 21.726 -1.522 1.00 49.25 402 ASP A N 1
ATOM 3169 C CA . ASP A 1 402 ? 26.347 21.828 -0.056 1.00 49.25 402 ASP A CA 1
ATOM 3170 C C . ASP A 1 402 ? 25.484 22.934 0.593 1.00 49.25 402 ASP A C 1
ATOM 3172 O O . ASP A 1 402 ? 25.186 22.875 1.783 1.00 49.25 402 ASP A O 1
ATOM 3176 N N . GLU A 1 403 ? 25.009 23.907 -0.191 1.00 49.22 403 GLU A N 1
ATOM 3177 C CA . GLU A 1 403 ? 24.063 24.938 0.231 1.00 49.22 403 GLU A CA 1
ATOM 3178 C C . GLU A 1 403 ? 22.979 25.208 -0.839 1.00 49.22 403 GLU A C 1
ATOM 3180 O O . GLU A 1 403 ? 22.970 26.245 -1.505 1.00 49.22 403 GLU A O 1
ATOM 3185 N N . GLY A 1 404 ? 22.034 24.279 -1.028 1.00 59.53 404 GLY A N 1
ATOM 3186 C CA . GLY A 1 404 ? 20.765 24.564 -1.716 1.00 59.53 404 GLY A CA 1
ATOM 3187 C C . GLY A 1 404 ? 20.190 23.425 -2.559 1.00 59.53 404 GLY A C 1
ATOM 3188 O O . GLY A 1 404 ? 20.831 22.410 -2.810 1.00 59.53 404 GLY A O 1
ATOM 3189 N N . SER A 1 405 ? 18.947 23.601 -3.025 1.00 65.19 405 SER A N 1
ATOM 3190 C CA . SER A 1 405 ? 18.361 22.689 -4.014 1.00 65.19 405 SER A CA 1
ATOM 3191 C C . SER A 1 405 ? 19.159 22.766 -5.323 1.00 65.19 405 SER A C 1
ATOM 3193 O O . SER A 1 405 ? 19.410 23.881 -5.798 1.00 65.19 405 SER A O 1
ATOM 3195 N N . PRO A 1 406 ? 19.551 21.627 -5.924 1.00 75.50 406 PRO A N 1
ATOM 3196 C CA . PRO A 1 406 ? 20.281 21.650 -7.180 1.00 75.50 406 PRO A CA 1
ATOM 3197 C C . PRO A 1 406 ? 19.471 22.343 -8.273 1.00 75.50 406 PRO A C 1
ATOM 3199 O O . PRO A 1 406 ? 18.240 22.332 -8.268 1.00 75.50 406 PRO A O 1
ATOM 3202 N N . LYS A 1 407 ? 20.181 22.966 -9.216 1.00 80.19 407 LYS A N 1
ATOM 3203 C CA . LYS A 1 407 ? 19.563 23.609 -10.385 1.00 80.19 407 LYS A CA 1
ATOM 3204 C C . LYS A 1 407 ? 19.384 22.648 -11.553 1.00 80.19 407 LYS A C 1
ATOM 3206 O O . LYS A 1 407 ? 18.484 22.846 -12.358 1.00 80.19 407 LYS A O 1
ATOM 3211 N N . ASN A 1 408 ? 20.241 21.633 -11.639 1.00 84.50 408 ASN A N 1
ATOM 3212 C CA . ASN A 1 408 ? 20.260 20.683 -12.739 1.00 84.50 408 ASN A CA 1
ATOM 3213 C C . ASN A 1 408 ? 20.380 19.254 -12.218 1.00 84.50 408 ASN A C 1
ATOM 3215 O O . ASN A 1 408 ? 20.975 19.024 -11.165 1.00 84.50 408 ASN A O 1
ATOM 3219 N N . HIS A 1 409 ? 19.885 18.307 -13.004 1.00 85.50 409 HIS A N 1
ATOM 3220 C CA . HIS A 1 409 ? 20.264 16.906 -12.896 1.00 85.50 409 HIS A CA 1
ATOM 3221 C C . HIS A 1 409 ? 21.306 16.551 -13.947 1.00 85.50 409 HIS A C 1
ATOM 3223 O O . HIS A 1 409 ? 21.323 17.134 -15.036 1.00 85.50 409 HIS A O 1
ATOM 3229 N N . THR A 1 410 ? 22.139 15.556 -13.646 1.00 87.81 410 THR A N 1
ATOM 3230 C CA . THR A 1 410 ? 23.065 14.970 -14.616 1.00 87.81 410 THR A CA 1
ATOM 3231 C C . THR A 1 410 ? 22.927 13.455 -14.652 1.00 87.81 410 THR A C 1
ATOM 3233 O O . THR A 1 410 ? 22.691 12.812 -13.631 1.00 87.81 410 THR A O 1
ATOM 3236 N N . ALA A 1 411 ? 23.052 12.869 -15.841 1.00 90.00 411 ALA A N 1
ATOM 3237 C CA . ALA A 1 411 ? 23.070 11.419 -15.998 1.00 90.00 411 ALA A CA 1
ATOM 3238 C C . ALA A 1 411 ? 23.943 10.999 -17.182 1.00 90.00 411 ALA A C 1
ATOM 3240 O O . ALA A 1 411 ? 24.067 11.733 -18.170 1.00 90.00 411 ALA A O 1
ATOM 3241 N N . GLU A 1 412 ? 24.529 9.809 -17.088 1.00 92.62 412 GLU A N 1
ATOM 3242 C CA . GLU A 1 412 ? 25.264 9.204 -18.193 1.00 92.62 412 GLU A CA 1
ATOM 3243 C C . GLU A 1 412 ? 24.289 8.534 -19.160 1.00 92.62 412 GLU A C 1
ATOM 3245 O O . GLU A 1 412 ? 23.383 7.806 -18.759 1.00 92.62 412 GLU A O 1
ATOM 3250 N N . VAL A 1 413 ? 24.470 8.799 -20.453 1.00 94.50 413 VAL A N 1
ATOM 3251 C CA . VAL A 1 413 ? 23.655 8.234 -21.524 1.00 94.50 413 VAL A CA 1
ATOM 3252 C C . VAL A 1 413 ? 24.528 7.448 -22.484 1.00 94.50 413 VAL A C 1
ATOM 3254 O O . VAL A 1 413 ? 25.380 8.015 -23.176 1.00 94.50 413 VAL A O 1
ATOM 3257 N N . THR A 1 414 ? 24.247 6.157 -22.593 1.00 95.38 414 THR A N 1
ATOM 3258 C CA . THR A 1 414 ? 24.919 5.243 -23.520 1.00 95.38 414 THR A CA 1
ATOM 3259 C C . THR A 1 414 ? 24.006 4.970 -24.711 1.00 95.38 414 THR A C 1
ATOM 3261 O O . THR A 1 414 ? 22.823 4.676 -24.538 1.00 95.38 414 THR A O 1
ATOM 3264 N N . PHE A 1 415 ? 24.522 5.088 -25.939 1.00 96.19 415 PHE A N 1
ATOM 3265 C CA . PHE A 1 415 ? 23.732 4.923 -27.166 1.00 96.19 415 PHE A CA 1
ATOM 3266 C C . PHE A 1 415 ? 23.978 3.571 -27.825 1.00 96.19 415 PHE A C 1
ATOM 3268 O O . PHE A 1 415 ? 25.110 3.105 -27.930 1.00 96.19 415 PHE A O 1
ATOM 3275 N N . PHE A 1 416 ? 22.907 2.990 -28.358 1.00 95.38 416 PHE A N 1
ATOM 3276 C CA . PHE A 1 416 ? 22.924 1.664 -28.955 1.00 95.38 416 PHE A CA 1
ATOM 3277 C C . PHE A 1 416 ? 22.286 1.665 -30.340 1.00 95.38 416 PHE A C 1
ATOM 3279 O O . PHE A 1 416 ? 21.386 2.453 -30.659 1.00 95.38 416 PHE A O 1
ATOM 3286 N N . ARG A 1 417 ? 22.723 0.698 -31.141 1.00 94.38 417 ARG A N 1
ATOM 3287 C CA . ARG A 1 417 ? 21.978 0.177 -32.279 1.00 94.38 417 ARG A CA 1
ATOM 3288 C C . ARG A 1 417 ? 21.386 -1.171 -31.889 1.00 94.38 417 ARG A C 1
ATOM 3290 O O . ARG A 1 417 ? 22.126 -2.112 -31.613 1.00 94.38 417 ARG A O 1
ATOM 3297 N N . VAL A 1 418 ? 20.062 -1.262 -31.884 1.00 93.75 418 VAL A N 1
ATOM 3298 C CA . VAL A 1 418 ? 19.321 -2.456 -31.471 1.00 93.75 418 VAL A CA 1
ATOM 3299 C C . VAL A 1 418 ? 18.404 -2.997 -32.559 1.00 93.75 418 VAL A C 1
ATOM 3301 O O . VAL A 1 418 ? 17.903 -2.255 -33.412 1.00 93.75 418 VAL A O 1
ATOM 3304 N N . GLU A 1 419 ? 18.145 -4.296 -32.480 1.00 91.56 419 GLU A N 1
ATOM 3305 C CA . GLU A 1 419 ? 17.062 -4.984 -33.177 1.00 91.56 419 GLU A CA 1
ATOM 3306 C C . GLU A 1 419 ? 16.028 -5.448 -32.150 1.00 91.56 419 GLU A C 1
ATOM 3308 O O . GLU A 1 419 ? 16.371 -5.889 -31.051 1.00 91.56 419 GLU A O 1
ATOM 3313 N N . ILE A 1 420 ? 14.751 -5.277 -32.487 1.00 90.00 420 ILE A N 1
ATOM 3314 C CA . ILE A 1 420 ? 13.632 -5.516 -31.578 1.00 90.00 420 ILE A CA 1
ATOM 3315 C C . ILE A 1 420 ? 12.574 -6.327 -32.320 1.00 90.00 420 ILE A C 1
ATOM 3317 O O . ILE A 1 420 ? 12.133 -5.936 -33.408 1.00 90.00 420 ILE A O 1
ATOM 3321 N N . ASP A 1 421 ? 12.129 -7.418 -31.697 1.00 84.44 421 ASP A N 1
ATOM 3322 C CA . ASP A 1 421 ? 10.932 -8.135 -32.127 1.00 84.44 421 ASP A CA 1
ATOM 3323 C C . ASP A 1 421 ? 9.697 -7.405 -31.590 1.00 84.44 421 ASP A C 1
ATOM 3325 O O . ASP A 1 421 ? 9.456 -7.353 -30.382 1.00 84.44 421 ASP A O 1
ATOM 3329 N N . THR A 1 422 ? 8.915 -6.817 -32.496 1.00 89.88 422 THR A N 1
ATOM 3330 C CA . THR A 1 422 ? 7.699 -6.081 -32.129 1.00 89.88 422 THR A CA 1
ATOM 3331 C C . THR A 1 422 ? 6.432 -6.906 -32.303 1.00 89.88 422 THR A C 1
ATOM 3333 O O . THR A 1 422 ? 5.351 -6.366 -32.079 1.00 89.88 422 THR A O 1
ATOM 3336 N N . SER A 1 423 ? 6.522 -8.180 -32.706 1.00 89.81 423 SER A N 1
ATOM 3337 C CA . SER A 1 423 ? 5.359 -9.064 -32.893 1.00 89.81 423 SER A CA 1
ATOM 3338 C C . SER A 1 423 ? 4.665 -9.405 -31.572 1.00 89.81 423 SER A C 1
ATOM 3340 O O . SER A 1 423 ? 3.438 -9.516 -31.509 1.00 89.81 423 SER A O 1
ATOM 3342 N N . MET A 1 424 ? 5.450 -9.492 -30.500 1.00 93.25 424 MET A N 1
ATOM 3343 C CA . MET A 1 424 ? 4.999 -9.737 -29.138 1.00 93.25 424 MET A CA 1
ATOM 3344 C C . MET A 1 424 ? 5.412 -8.569 -28.256 1.00 93.25 424 MET A C 1
ATOM 3346 O O . MET A 1 424 ? 6.482 -8.001 -28.439 1.00 93.25 424 MET A O 1
ATOM 3350 N N . ARG A 1 425 ? 4.588 -8.232 -27.269 1.00 95.06 425 ARG A N 1
ATOM 3351 C CA . ARG A 1 425 ? 4.939 -7.285 -26.210 1.00 95.06 425 ARG A CA 1
ATOM 3352 C C . ARG A 1 425 ? 4.725 -7.913 -24.847 1.00 95.06 425 ARG A C 1
ATOM 3354 O O . ARG A 1 425 ? 3.842 -8.749 -24.670 1.00 95.06 425 ARG A O 1
ATOM 3361 N N . VAL A 1 426 ? 5.493 -7.451 -23.881 1.00 96.69 426 VAL A N 1
ATOM 3362 C CA . VAL A 1 426 ? 5.267 -7.722 -22.468 1.00 96.69 426 VAL A CA 1
ATOM 3363 C C . VAL A 1 426 ? 4.030 -6.937 -22.017 1.00 96.69 426 VAL A C 1
ATOM 3365 O O . VAL A 1 426 ? 3.875 -5.756 -22.347 1.00 96.69 426 VAL A O 1
ATOM 3368 N N . MET A 1 427 ? 3.108 -7.600 -21.320 1.00 96.00 427 MET A N 1
ATOM 3369 C CA . MET A 1 427 ? 1.949 -6.962 -20.691 1.00 96.00 427 MET A CA 1
ATOM 3370 C C . MET A 1 427 ? 2.410 -5.858 -19.744 1.00 96.00 427 MET A C 1
ATOM 3372 O O . MET A 1 427 ? 3.308 -6.084 -18.943 1.00 96.00 427 MET A O 1
ATOM 3376 N N . LYS A 1 428 ? 1.763 -4.692 -19.788 1.00 93.12 428 LYS A N 1
ATOM 3377 C CA . LYS A 1 428 ? 2.002 -3.622 -18.815 1.00 93.12 428 LYS A CA 1
ATOM 3378 C C . LYS A 1 428 ? 1.673 -4.092 -17.411 1.00 93.12 428 LYS A C 1
ATOM 3380 O O . LYS A 1 428 ? 0.747 -4.889 -17.222 1.00 93.12 428 LYS A O 1
ATOM 3385 N N . ARG A 1 429 ? 2.284 -3.450 -16.415 1.00 91.31 429 ARG A N 1
ATOM 3386 C CA . ARG A 1 429 ? 1.939 -3.665 -15.004 1.00 91.31 429 ARG A CA 1
ATOM 3387 C C . ARG A 1 429 ? 0.425 -3.565 -14.787 1.00 91.31 429 ARG A C 1
ATOM 3389 O O . ARG A 1 429 ? -0.203 -4.500 -14.304 1.00 91.31 429 ARG A O 1
ATOM 3396 N N . ALA A 1 430 ? -0.197 -2.476 -15.235 1.00 89.69 430 ALA A N 1
ATOM 3397 C CA . ALA A 1 430 ? -1.638 -2.259 -15.081 1.00 89.69 430 ALA A CA 1
ATOM 3398 C C . ALA A 1 430 ? -2.532 -3.267 -15.839 1.00 89.69 430 ALA A C 1
ATOM 3400 O O . ALA A 1 430 ? -3.724 -3.355 -15.556 1.00 89.69 430 ALA A O 1
ATOM 3401 N N . GLU A 1 431 ? -2.015 -3.995 -16.834 1.00 93.31 431 GLU A N 1
ATOM 3402 C CA . GLU A 1 431 ? -2.745 -5.098 -17.477 1.00 93.31 431 GLU A CA 1
ATOM 3403 C C . GLU A 1 431 ? -2.725 -6.346 -16.596 1.00 93.31 431 GLU A C 1
ATOM 3405 O O . GLU A 1 431 ? -3.781 -6.934 -16.385 1.00 93.31 431 GLU A O 1
ATOM 3410 N N . VAL A 1 432 ? -1.571 -6.680 -16.009 1.00 93.88 432 VAL A N 1
ATOM 3411 C CA . VAL A 1 432 ? -1.447 -7.790 -15.049 1.00 93.88 432 VAL A CA 1
ATOM 3412 C C . VAL A 1 432 ? -2.363 -7.562 -13.847 1.00 93.88 432 VAL A C 1
ATOM 3414 O O . VAL A 1 432 ? -3.182 -8.411 -13.526 1.00 93.88 432 VAL A O 1
ATOM 3417 N N . TYR A 1 433 ? -2.321 -6.369 -13.245 1.00 91.56 433 TYR A N 1
ATOM 3418 C CA . TYR A 1 433 ? -3.152 -6.012 -12.084 1.00 91.56 433 TYR A CA 1
ATOM 3419 C C . TYR A 1 433 ? -4.653 -5.836 -12.388 1.00 91.56 433 TYR A C 1
ATOM 3421 O O . TYR A 1 433 ? -5.401 -5.415 -11.507 1.00 91.56 433 TYR A O 1
ATOM 3429 N N . ARG A 1 434 ? -5.113 -6.093 -13.617 1.00 90.06 434 ARG A N 1
ATOM 3430 C CA . ARG A 1 434 ? -6.547 -6.144 -13.959 1.00 90.06 434 ARG A CA 1
ATOM 3431 C C . ARG A 1 434 ? -7.066 -7.568 -14.132 1.00 90.06 434 ARG A C 1
ATOM 3433 O O . ARG A 1 434 ? -8.279 -7.751 -14.149 1.00 90.06 434 ARG A O 1
ATOM 3440 N N . ASP A 1 435 ? -6.174 -8.541 -14.277 1.00 92.12 435 ASP A N 1
ATOM 3441 C CA . ASP A 1 435 ? -6.514 -9.937 -14.518 1.00 92.12 435 ASP A CA 1
ATOM 3442 C C . ASP A 1 435 ? -6.226 -10.751 -13.255 1.00 92.12 435 ASP A C 1
ATOM 3444 O O . ASP A 1 435 ? -5.092 -11.146 -12.992 1.00 92.12 435 ASP A O 1
ATOM 3448 N N . PHE A 1 436 ? -7.263 -10.957 -12.442 1.00 93.31 436 PHE A N 1
ATOM 3449 C CA . PHE A 1 436 ? -7.144 -11.672 -11.174 1.00 93.31 436 PHE A CA 1
ATOM 3450 C C . PHE A 1 436 ? -6.633 -13.108 -11.361 1.00 93.31 436 PHE A C 1
ATOM 3452 O O . PHE A 1 436 ? -5.748 -13.531 -10.623 1.00 93.31 436 PHE A O 1
ATOM 3459 N N . ASP A 1 437 ? -7.131 -13.838 -12.361 1.00 93.50 437 ASP A N 1
ATOM 3460 C CA . ASP A 1 437 ? -6.731 -15.229 -12.596 1.00 93.50 437 ASP A CA 1
ATOM 3461 C C . ASP A 1 437 ? -5.258 -15.315 -13.011 1.00 93.50 437 ASP A C 1
ATOM 3463 O O . ASP A 1 437 ? -4.519 -16.176 -12.523 1.00 93.50 437 ASP A O 1
ATOM 3467 N N . LEU A 1 438 ? -4.805 -14.394 -13.870 1.00 94.25 438 LEU A N 1
ATOM 3468 C CA . LEU A 1 438 ? -3.391 -14.282 -14.213 1.00 94.25 438 LEU A CA 1
ATOM 3469 C C . LEU A 1 438 ? -2.550 -13.913 -12.990 1.00 94.25 438 LEU A C 1
ATOM 3471 O O . LEU A 1 438 ? -1.508 -14.530 -12.791 1.00 94.25 438 LEU A O 1
ATOM 3475 N N . MET A 1 439 ? -2.982 -12.938 -12.180 1.00 93.75 439 MET A N 1
ATOM 3476 C CA . MET A 1 439 ? -2.267 -12.570 -10.955 1.00 93.75 439 MET A CA 1
ATOM 3477 C C . MET A 1 439 ? -2.080 -13.789 -10.066 1.00 93.75 439 MET A C 1
ATOM 3479 O O . MET A 1 439 ? -0.957 -14.087 -9.684 1.00 93.75 439 MET A O 1
ATOM 3483 N N . MET A 1 440 ? -3.157 -14.521 -9.792 1.00 93.62 440 MET A N 1
ATOM 3484 C CA . MET A 1 440 ? -3.078 -15.728 -8.985 1.00 93.62 440 MET A CA 1
ATOM 3485 C C . MET A 1 440 ? -2.093 -16.721 -9.618 1.00 93.62 440 MET A C 1
ATOM 3487 O O . MET A 1 440 ? -1.163 -17.147 -8.949 1.00 93.62 440 MET A O 1
ATOM 3491 N N . ALA A 1 441 ? -2.170 -16.982 -10.926 1.00 92.50 441 ALA A N 1
ATOM 3492 C CA . ALA A 1 441 ? -1.257 -17.899 -11.622 1.00 92.50 441 ALA A CA 1
ATOM 3493 C C . ALA A 1 441 ? 0.229 -17.462 -11.680 1.00 92.50 441 ALA A C 1
ATOM 3495 O O . ALA A 1 441 ? 1.054 -18.210 -12.231 1.00 92.50 441 ALA A O 1
ATOM 3496 N N . LEU A 1 442 ? 0.558 -16.259 -11.198 1.00 93.25 442 LEU A N 1
ATOM 3497 C CA . LEU A 1 442 ? 1.908 -15.693 -11.078 1.00 93.25 442 LEU A CA 1
ATOM 3498 C C . LEU A 1 442 ? 2.382 -15.581 -9.618 1.00 93.25 442 LEU A C 1
ATOM 3500 O O . LEU A 1 442 ? 3.493 -15.114 -9.386 1.00 93.25 442 LEU A O 1
ATOM 3504 N N . VAL A 1 443 ? 1.547 -15.961 -8.649 1.00 90.00 443 VAL A N 1
ATOM 3505 C CA . VAL A 1 443 ? 1.968 -16.137 -7.257 1.00 90.00 443 VAL A CA 1
ATOM 3506 C C . VAL A 1 443 ? 2.740 -17.456 -7.173 1.00 90.00 443 VAL A C 1
ATOM 3508 O O . VAL A 1 443 ? 2.213 -18.491 -7.587 1.00 90.00 443 VAL A O 1
ATOM 3511 N N . ASP A 1 444 ? 3.988 -17.381 -6.706 1.00 71.06 444 ASP A N 1
ATOM 3512 C CA . ASP A 1 444 ? 4.899 -18.524 -6.535 1.00 71.06 444 ASP A CA 1
ATOM 3513 C C . ASP A 1 444 ? 4.588 -19.336 -5.266 1.00 71.06 444 ASP A C 1
ATOM 3515 O O . ASP A 1 444 ? 4.260 -18.714 -4.228 1.00 71.06 444 ASP A O 1
#